Protein 7KYD (pdb70)

Foldseek 3Di:
DWDQDPPRKIFQAAQDDCVLVVDLFLLQLLLVLLVVQPFCFAEAALVVGDTHGSLNLNQLLQLVLVLCVVVPDAAQAEEEEQFFDDSVSVSVLSSCRQRNYAYQYDYNPDDLVQLLLRCVLRLHQEYEEEQSCPASNQQSVQVPVSHNEYEYCYDDDDSHDHYHDPVCSSPVPVDDGDSHGGYDGDPQVPRFRYFAWDDDPVRHTFTFTWGRLLLSSVLSWAEPDQQLAAQEEEQQTCSHLANVSVSSSSSSSNHNYYYYRHDDDVSVLVSCQPVLHAEYEEEQLVLLCLLAPPCVVVHQNVSHAEYEYEDDQDFLLSVVSNCVPRPHNYYKYFYDDVQQSYTQAIDYPVRGPRRFHHAGMHFKMKFFAAPPDRRTDHAPDKHFIKMAGSRGTPAGRPCVPVGCVQAPPRIGRPQWIWGAHPVRTIHTQAGQVQFFQFQNDRHHQSVLQVQLSSPSQFSGKTWHFDQDDPGGTAIEIETETDDPDDDDQVNSQVSCVVVHDPRNRRPVTYDYDNDFDADSNRHGPVVVVNVPPD

Radius of gyration: 23.11 Å; Cα contacts (8 Å, |Δi|>4): 1250; chains: 1; bounding box: 51×62×63 Å

InterPro domains:
  IPR000873 AMP-dependent synthetase/ligase domain [PF00501] (37-400)
  IPR020845 AMP-binding, conserved site [PS00455] (196-207)
  IPR025110 AMP-binding enzyme, C-terminal domain [PF13193] (451-527)
  IPR045851 AMP-binding enzyme domain superfamily [G3DSA:3.30.300.30] (436-544)

Sequence (534 aa):
TSKLLPGNIVYGGPVTERQAQDSRSLGQYILDKYKSFGDRTVLVDAVNGVEYSASFMHKSIVRLAYILQKLGVKQNDVVGLSSENSVNFALAMFAGLAVGATVAPLNVTYSDREVDHAINLSKPKIIFASKITIDRVAKVASKNKFVKGIIALSGTSKKFKNIYDLKELMEDEKFKTQPDFTSPAANKDEDVSLIVCSSGTTGLPKGVQLTQMNLLATLDSPTVIPMEEVTLLTVIPWFHAFGCLTLITTACVGARLVYLPKFEEKLFLSAIEKYRVMMAFMVPPLMVFLAKHPIVDKYDLSSLMVLLCGAAPLSRETEDQIKERIGVPFIRQGYGLSESTLSVLVQNDEFCKPGSVGVLKVGIYAKVIDPDTGKLLGANERGELCFKGDGIMKGYIGDTKSTQTAIKDGWLHTGDIGYYDDDFEFFIVDRIKELIKYKGYQVPPAEIEALLLTNDKIKDAAVIGKPDEEAGELPLAFVVKQANVQLTENEVIQFVNDNASPAKRLRGGVIFVDEIPKNPSGKILRRILREMLK

CATH classification: 3.30.300.30

GO terms:
  GO:0001676 long-chain fatty acid metabolic process (P, IDA)
  GO:0004467 long-chain fatty acid-CoA ligase activity (F, IDA)
  GO:0046949 fatty-acyl-CoA biosynthetic process (P, IDA)
  GO:0006637 acyl-CoA metabolic process (P, IDA)

B-factor: mean 38.85, std 10.7, range [15.96, 92.15]

Structure (mmCIF, N/CA/C/O backbone):
data_7KYD
#
_entry.id   7KYD
#
_cell.length_a   55.851
_cell.length_b   77.778
_cell.length_c   113.315
_cell.angle_alpha   90.000
_cell.angle_beta   90.000
_cell.angle_gamma   90.000
#
_symmetry.space_group_name_H-M   'P 21 21 21'
#
loop_
_entity.id
_entity.type
_entity.pdbx_description
1 polymer 'Long-chain fatty-acyl-CoA synthetase CG6178'
2 non-polymer "5'-O-[(S)-hydroxy(octanoyloxy)phosphoryl]adenosine"
3 non-polymer 1,2-ETHANEDIOL
4 water water
#
loop_
_atom_site.group_PDB
_atom_site.id
_atom_site.type_symbol
_atom_site.label_atom_id
_atom_site.label_alt_id
_atom_site.label_comp_id
_atom_site.label_asym_id
_atom_site.label_entity_id
_atom_site.label_seq_id
_atom_site.pdbx_PDB_ins_code
_atom_site.Cartn_x
_atom_site.Cartn_y
_atom_site.Cartn_z
_atom_site.occupancy
_atom_site.B_iso_or_equiv
_atom_site.auth_seq_id
_atom_site.auth_comp_id
_atom_site.auth_asym_id
_atom_site.auth_atom_id
_atom_site.pdbx_PDB_model_num
ATOM 1 N N . THR A 1 7 ? -13.46956 -20.56170 -3.93162 1.000 50.92184 2 THR A N 1
ATOM 2 C CA . THR A 1 7 ? -14.04597 -20.66990 -5.26645 1.000 47.71610 2 THR A CA 1
ATOM 3 C C . THR A 1 7 ? -15.20842 -19.69989 -5.45436 1.000 46.98755 2 THR A C 1
ATOM 4 O O . THR A 1 7 ? -16.35061 -20.11790 -5.65106 1.000 41.35935 2 THR A O 1
ATOM 8 N N . SER A 1 8 ? -14.91174 -18.40383 -5.38990 1.000 41.63985 3 SER A N 1
ATOM 9 C CA . SER A 1 8 ? -15.93663 -17.39630 -5.62141 1.000 40.59182 3 SER A CA 1
ATOM 10 C C . SER A 1 8 ? -16.46386 -17.49178 -7.04866 1.000 37.81685 3 SER A C 1
ATOM 11 O O . SER A 1 8 ? -15.74189 -17.85777 -7.97933 1.000 35.32475 3 SER A O 1
ATOM 14 N N . LYS A 1 9 ? -17.74098 -17.15611 -7.21583 1.000 37.30976 4 LYS A N 1
ATOM 15 C CA . LYS A 1 9 ? -18.39711 -17.18944 -8.51425 1.000 40.35939 4 LYS A CA 1
ATOM 16 C C . LYS A 1 9 ? -19.11713 -15.87188 -8.75528 1.000 39.38619 4 LYS A C 1
ATOM 17 O O . LYS A 1 9 ? -19.68410 -15.28485 -7.82879 1.000 35.57145 4 LYS A O 1
ATOM 23 N N . LEU A 1 10 ? -19.09281 -15.41313 -10.00413 1.000 38.33010 5 LEU A N 1
ATOM 24 C CA . LEU A 1 10 ? -19.77455 -14.18643 -10.40903 1.000 37.54674 5 LEU A CA 1
ATOM 25 C C . LEU A 1 10 ? -21.12366 -14.57913 -10.99825 1.000 41.97266 5 LEU A C 1
ATOM 26 O O . LEU A 1 10 ? -21.22172 -14.92785 -12.17719 1.000 50.14984 5 LEU A O 1
ATOM 31 N N . LEU A 1 11 ? -22.16146 -14.52706 -10.17388 1.000 40.36324 6 LEU A N 1
ATOM 32 C CA . LEU A 1 11 ? -23.48809 -14.90268 -10.63017 1.000 41.62915 6 LEU A CA 1
ATOM 33 C C . LEU A 1 11 ? -24.08688 -13.79943 -11.50240 1.000 42.60133 6 LEU A C 1
ATOM 34 O O . LEU A 1 11 ? -23.70068 -12.63259 -11.39335 1.000 39.56800 6 LEU A O 1
ATOM 39 N N . PRO A 1 12 ? -25.02115 -14.15052 -12.39164 1.000 47.36764 7 PRO A N 1
ATOM 40 C CA . PRO A 1 12 ? -25.67597 -13.12613 -13.22075 1.000 39.85006 7 PRO A CA 1
ATOM 41 C C . PRO A 1 12 ? -26.26026 -12.00716 -12.37476 1.000 37.41253 7 PRO A C 1
ATOM 42 O O . PRO A 1 12 ? -26.58083 -12.21466 -11.20034 1.000 45.81813 7 PRO A O 1
ATOM 46 N N . GLY A 1 13 ? -26.40403 -10.81883 -12.95593 1.000 40.67337 8 GLY A N 1
ATOM 47 C CA . GLY A 1 13 ? -26.86451 -9.66856 -12.21077 1.000 39.50419 8 GLY A CA 1
ATOM 48 C C . GLY A 1 13 ? -25.78988 -8.94370 -11.43332 1.000 43.89312 8 GLY A C 1
ATOM 49 O O . GLY A 1 13 ? -26.10719 -7.98329 -10.71973 1.000 41.22481 8 GLY A O 1
ATOM 50 N N . ASN A 1 14 ? -24.53181 -9.37421 -11.54193 1.000 44.30245 9 ASN A N 1
ATOM 51 C CA . ASN A 1 14 ? -23.40751 -8.71903 -10.87583 1.000 41.30290 9 ASN A CA 1
ATOM 52 C C . ASN A 1 14 ? -23.42182 -8.97463 -9.37063 1.000 39.95056 9 ASN A C 1
ATOM 53 O O . ASN A 1 14 ? -23.11256 -8.08806 -8.57425 1.000 43.66417 9 ASN A O 1
ATOM 58 N N . ILE A 1 15 ? -23.78219 -10.19343 -8.97990 1.000 39.66306 10 ILE A N 1
ATOM 59 C CA . ILE A 1 15 ? -23.72653 -10.63443 -7.59195 1.000 35.34955 10 ILE A CA 1
ATOM 60 C C . ILE A 1 15 ? -22.58511 -11.62972 -7.46090 1.000 33.66450 10 ILE A C 1
ATOM 61 O O . ILE A 1 15 ? -22.47899 -12.56899 -8.25905 1.000 43.51172 10 ILE A O 1
ATOM 66 N N . VAL A 1 16 ? -21.73058 -11.42324 -6.46299 1.000 30.89537 11 VAL A N 1
ATOM 67 C CA . VAL A 1 16 ? -20.60926 -12.31599 -6.19424 1.000 31.08667 11 VAL A CA 1
ATOM 68 C C . VAL A 1 16 ? -21.00596 -13.27547 -5.08284 1.000 34.20968 11 VAL A C 1
ATOM 69 O O . VAL A 1 16 ? -21.71444 -12.89885 -4.13958 1.000 34.19362 11 VAL A O 1
ATOM 73 N N . TYR A 1 17 ? -20.55253 -14.52162 -5.19583 1.000 35.81200 12 TYR A N 1
ATOM 74 C CA . TYR A 1 17 ? -20.89530 -15.58095 -4.25616 1.000 35.79950 12 TYR A CA 1
ATOM 75 C C . TYR A 1 17 ? -19.62022 -16.27283 -3.80175 1.000 35.83593 12 TYR A C 1
ATOM 76 O O . TYR A 1 17 ? -18.75197 -16.58251 -4.62350 1.000 38.71658 12 TYR A O 1
ATOM 85 N N . GLY A 1 18 ? -19.50667 -16.50927 -2.49622 1.000 33.31921 13 GLY A N 1
ATOM 86 C CA . GLY A 1 18 ? -18.33499 -17.17797 -1.96428 1.000 33.82477 13 GLY A CA 1
ATOM 87 C C . GLY A 1 18 ? -18.35240 -18.68706 -2.06325 1.000 40.94748 13 GLY A C 1
ATOM 88 O O . GLY A 1 18 ? -17.36290 -19.32445 -1.69296 1.000 37.41675 13 GLY A O 1
ATOM 89 N N . GLY A 1 19 ? -19.44600 -19.27106 -2.55098 1.000 43.29423 14 GLY A N 1
ATOM 90 C CA . GLY A 1 19 ? -19.56484 -20.70477 -2.67296 1.000 43.53554 14 GLY A CA 1
ATOM 91 C C . GLY A 1 19 ? -20.51227 -21.29133 -1.64589 1.000 43.76887 14 GLY A C 1
ATOM 92 O O . GLY A 1 19 ? -20.89972 -20.63107 -0.67828 1.000 46.69532 14 GLY A O 1
ATOM 93 N N . PRO A 1 20 ? -20.90793 -22.54661 -1.83611 1.000 50.64361 15 PRO A N 1
ATOM 94 C CA . PRO A 1 20 ? -21.81358 -23.18331 -0.87757 1.000 48.10665 15 PRO A CA 1
ATOM 95 C C . PRO A 1 20 ? -21.06931 -23.65412 0.35962 1.000 41.80713 15 PRO A C 1
ATOM 96 O O . PRO A 1 20 ? -19.89560 -24.02868 0.30774 1.000 42.11414 15 PRO A O 1
ATOM 100 N N . VAL A 1 21 ? -21.77381 -23.62241 1.48741 1.000 42.96238 16 VAL A N 1
ATOM 101 C CA . VAL A 1 21 ? -21.20173 -24.04760 2.76099 1.000 48.63653 16 VAL A CA 1
ATOM 102 C C . VAL A 1 21 ? -21.27569 -25.56970 2.83032 1.000 45.59969 16 VAL A C 1
ATOM 103 O O . VAL A 1 21 ? -22.36178 -26.14883 2.90063 1.000 45.81317 16 VAL A O 1
ATOM 107 N N . THR A 1 22 ? -20.11469 -26.22293 2.79697 1.000 46.41799 17 THR A N 1
ATOM 108 C CA . THR A 1 22 ? -20.08210 -27.68456 2.83463 1.000 49.69386 17 THR A CA 1
ATOM 109 C C . THR A 1 22 ? -20.32728 -28.19501 4.25149 1.000 52.08164 17 THR A C 1
ATOM 110 O O . THR A 1 22 ? -21.34102 -28.84522 4.52401 1.000 58.16236 17 THR A O 1
ATOM 114 N N . GLU A 1 23 ? -19.40621 -27.90084 5.16591 1.000 51.46992 18 GLU A N 1
ATOM 115 C CA . GLU A 1 23 ? -19.53901 -28.36955 6.53736 1.000 50.03556 18 GLU A CA 1
ATOM 116 C C . GLU A 1 23 ? -20.84323 -27.87687 7.15457 1.000 48.60631 18 GLU A C 1
ATOM 117 O O . GLU A 1 23 ? -21.32496 -26.77928 6.86144 1.000 47.68086 18 GLU A O 1
ATOM 123 N N . ARG A 1 24 ? -21.42057 -28.71315 8.02001 1.000 45.08432 19 ARG A N 1
ATOM 124 C CA . ARG A 1 24 ? -22.65268 -28.35410 8.71069 1.000 48.28070 19 ARG A CA 1
ATOM 125 C C . ARG A 1 24 ? -22.64815 -28.83635 10.15836 1.000 43.44898 19 ARG A C 1
ATOM 126 O O . ARG A 1 24 ? -23.72169 -29.01179 10.74784 1.000 38.81176 19 ARG A O 1
ATOM 128 N N . GLN A 1 25 ? -21.46840 -29.05101 10.74342 1.000 40.97349 20 GLN A N 1
ATOM 129 C CA . GLN A 1 25 ? -21.38812 -29.55485 12.11050 1.000 45.75858 20 GLN A CA 1
ATOM 130 C C . GLN A 1 25 ? -22.06678 -28.60183 13.08660 1.000 42.79684 20 GLN A C 1
ATOM 131 O O . GLN A 1 25 ? -23.02863 -28.96942 13.77122 1.000 40.41121 20 GLN A O 1
ATOM 137 N N . ALA A 1 26 ? -21.57349 -27.36424 13.16286 1.000 40.90751 21 ALA A N 1
ATOM 138 C CA . ALA A 1 26 ? -22.13714 -26.39793 14.09917 1.000 35.80062 21 ALA A CA 1
ATOM 139 C C . ALA A 1 26 ? -23.62104 -26.17396 13.83347 1.000 35.03006 21 ALA A C 1
ATOM 140 O O . ALA A 1 26 ? -24.43607 -26.16616 14.76289 1.000 38.86863 21 ALA A O 1
ATOM 142 N N . GLN A 1 27 ? -23.99293 -25.99279 12.56435 1.000 36.83638 22 GLN A N 1
ATOM 143 C CA . GLN A 1 27 ? -25.39257 -25.73460 12.23929 1.000 39.91001 22 GLN A CA 1
ATOM 144 C C . GLN A 1 27 ? -26.27670 -26.91479 12.62455 1.000 41.81382 22 GLN A C 1
ATOM 145 O O . GLN A 1 27 ? -27.42780 -26.73088 13.03858 1.000 40.93831 22 GLN A O 1
ATOM 151 N N . ASP A 1 28 ? -25.75745 -28.13703 12.49575 1.000 44.51820 23 ASP A N 1
ATOM 152 C CA . ASP A 1 28 ? -26.54785 -29.30779 12.85810 1.000 47.03863 23 ASP A CA 1
ATOM 153 C C . ASP A 1 28 ? -26.79216 -29.37890 14.35919 1.000 43.51365 23 ASP A C 1
ATOM 154 O O . ASP A 1 28 ? -27.77987 -29.98108 14.79589 1.000 41.95571 23 ASP A O 1
ATOM 159 N N . SER A 1 29 ? -25.91353 -28.77423 15.15879 1.000 37.50465 24 SER A N 1
ATOM 160 C CA . SER A 1 29 ? -26.08102 -28.75826 16.60598 1.000 34.12998 24 SER A CA 1
ATOM 161 C C . SER A 1 29 ? -27.46494 -28.24659 16.97723 1.000 32.07041 24 SER A C 1
ATOM 162 O O . SER A 1 29 ? -28.09622 -27.52772 16.19805 1.000 37.17689 24 SER A O 1
ATOM 165 N N . ARG A 1 30 ? -27.95273 -28.62042 18.15726 1.000 33.33387 25 ARG A N 1
ATOM 166 C CA . ARG A 1 30 ? -29.25426 -28.14542 18.60304 1.000 39.56737 25 ARG A CA 1
ATOM 167 C C . ARG A 1 30 ? -29.18183 -26.78227 19.28079 1.000 35.19217 25 ARG A C 1
ATOM 168 O O . ARG A 1 30 ? -30.23075 -26.17999 19.53374 1.000 37.52076 25 ARG A O 1
ATOM 176 N N . SER A 1 31 ? -27.97728 -26.28542 19.57131 1.000 30.26332 26 SER A N 1
ATOM 177 C CA . SER A 1 31 ? -27.78509 -24.95159 20.13121 1.000 32.53210 26 SER A CA 1
ATOM 178 C C . SER A 1 31 ? -26.30021 -24.62980 20.23202 1.000 32.86526 26 SER A C 1
ATOM 179 O O . SER A 1 31 ? -25.47357 -25.53878 20.36291 1.000 29.79276 26 SER A O 1
ATOM 182 N N . LEU A 1 32 ? -25.95262 -23.33987 20.17483 1.000 28.58011 27 LEU A N 1
ATOM 183 C CA . LEU A 1 32 ? -24.55232 -22.95014 20.29966 1.000 23.84255 27 LEU A CA 1
ATOM 184 C C . LEU A 1 32 ? -23.98114 -23.33601 21.65728 1.000 27.48254 27 LEU A C 1
ATOM 185 O O . LEU A 1 32 ? -22.78901 -23.64510 21.76252 1.000 26.22445 27 LEU A O 1
ATOM 190 N N . GLY A 1 33 ? -24.80797 -23.31998 22.70459 1.000 25.55612 28 GLY A N 1
ATOM 191 C CA . GLY A 1 33 ? -24.33094 -23.72954 24.01536 1.000 25.98691 28 GLY A CA 1
ATOM 192 C C . GLY A 1 33 ? -23.93775 -25.19470 24.06867 1.000 28.33504 28 GLY A C 1
ATOM 193 O O . GLY A 1 33 ? -22.93683 -25.55477 24.69473 1.000 27.75725 28 GLY A O 1
ATOM 194 N N . GLN A 1 34 ? -24.71765 -26.06179 23.41674 1.000 26.52621 29 GLN A N 1
ATOM 195 C CA . GLN A 1 34 ? -24.37262 -27.48051 23.39360 1.000 32.55584 29 GLN A CA 1
ATOM 196 C C . GLN A 1 34 ? -23.14168 -27.73582 22.53393 1.000 35.10654 29 GLN A C 1
ATOM 197 O O . GLN A 1 34 ? -22.30530 -28.58363 22.87155 1.000 32.25485 29 GLN A O 1
ATOM 203 N N . TYR A 1 35 ? -23.01997 -27.01790 21.41434 1.000 29.81982 30 TYR A N 1
ATOM 204 C CA . TYR A 1 35 ? -21.86392 -27.19278 20.54220 1.000 28.70350 30 TYR A CA 1
ATOM 205 C C . TYR A 1 35 ? -20.57905 -26.77519 21.24315 1.000 27.87380 30 TYR A C 1
ATOM 206 O O . TYR A 1 35 ? -19.52287 -27.38134 21.03246 1.000 31.80897 30 TYR A O 1
ATOM 215 N N . ILE A 1 36 ? -20.64692 -25.73937 22.08029 1.000 28.17983 31 ILE A N 1
ATOM 216 C CA . ILE A 1 36 ? -19.46181 -25.30089 22.81042 1.000 28.52492 31 ILE A CA 1
ATOM 217 C C . ILE A 1 36 ? -19.08641 -26.32368 23.87325 1.000 30.37831 31 ILE A C 1
ATOM 218 O O . ILE A 1 36 ? -17.91587 -26.69461 24.01812 1.000 32.01766 31 ILE A O 1
ATOM 223 N N . LEU A 1 37 ? -20.07601 -26.79432 24.63398 1.000 31.80929 32 LEU A N 1
ATOM 224 C CA . LEU A 1 37 ? -19.80123 -27.75723 25.69444 1.000 32.59163 32 LEU A CA 1
ATOM 225 C C . LEU A 1 37 ? -19.18098 -29.03132 25.13237 1.000 28.13699 32 LEU A C 1
ATOM 226 O O . LEU A 1 37 ? -18.12529 -29.47811 25.59456 1.000 30.99569 32 LEU A O 1
ATOM 231 N N . ASP A 1 38 ? -19.81979 -29.62970 24.12623 1.000 27.55671 33 ASP A N 1
ATOM 232 C CA . ASP A 1 38 ? -19.29293 -30.87131 23.56688 1.000 33.94922 33 ASP A CA 1
ATOM 233 C C . ASP A 1 38 ? -17.88268 -30.67877 23.02614 1.000 35.77074 33 ASP A C 1
ATOM 234 O O . ASP A 1 38 ? -17.00475 -31.52062 23.25005 1.000 36.98238 33 ASP A O 1
ATOM 239 N N . LYS A 1 39 ? -17.64464 -29.57193 22.31768 1.000 35.29656 34 LYS A N 1
ATOM 240 C CA . LYS A 1 39 ? -16.30455 -29.28301 21.81645 1.000 32.07412 34 LYS A CA 1
ATOM 241 C C . LYS A 1 39 ? -15.28491 -29.28933 22.94849 1.000 33.09100 34 LYS A C 1
ATOM 242 O O . LYS A 1 39 ? -14.25122 -29.96312 22.86632 1.000 31.91659 34 LYS A O 1
ATOM 248 N N . TYR A 1 40 ? -15.56098 -28.53979 24.01862 1.000 32.85119 35 TYR A N 1
ATOM 249 C CA . TYR A 1 40 ? -14.62739 -28.47482 25.13882 1.000 31.56511 35 TYR A CA 1
ATOM 250 C C . TYR A 1 40 ? -14.40104 -29.85581 25.73975 1.000 36.61560 35 TYR A C 1
ATOM 251 O O . TYR A 1 40 ? -13.26001 -30.25681 25.99676 1.000 38.69159 35 TYR A O 1
ATOM 260 N N . LYS A 1 41 ? -15.48232 -30.60145 25.97220 1.000 35.03891 36 LYS A N 1
ATOM 261 C CA . LYS A 1 41 ? -15.33632 -31.94168 26.52590 1.000 34.40592 36 LYS A CA 1
ATOM 262 C C . LYS A 1 41 ? -14.51583 -32.82820 25.59839 1.000 39.61338 36 LYS A C 1
ATOM 263 O O . LYS A 1 41 ? -13.64908 -33.58298 26.05388 1.000 38.99802 36 LYS A O 1
ATOM 265 N N . SER A 1 42 ? -14.76353 -32.73894 24.28968 1.000 34.90918 37 SER A N 1
ATOM 266 C CA . SER A 1 42 ? -14.04909 -33.57809 23.33568 1.000 28.53505 37 SER A CA 1
ATOM 267 C C . SER A 1 42 ? -12.55708 -33.27074 23.28643 1.000 38.40410 37 SER A C 1
ATOM 268 O O . SER A 1 42 ? -11.78725 -34.09210 22.77634 1.000 38.97511 37 SER A O 1
ATOM 271 N N . PHE A 1 43 ? -12.13131 -32.11388 23.79644 1.000 39.69418 38 PHE A N 1
ATOM 272 C CA . PHE A 1 43 ? -10.71712 -31.75995 23.82015 1.000 34.99541 38 PHE A CA 1
ATOM 273 C C . PHE A 1 43 ? -9.98201 -32.34731 25.01588 1.000 34.40078 38 PHE A C 1
ATOM 274 O O . PHE A 1 43 ? -8.78186 -32.09619 25.16942 1.000 37.43659 38 PHE A O 1
ATOM 282 N N . GLY A 1 44 ? -10.66421 -33.11225 25.86022 1.000 36.25715 39 GLY A N 1
ATOM 283 C CA . GLY A 1 44 ? -9.98353 -33.75147 26.97263 1.000 33.97237 39 GLY A CA 1
ATOM 284 C C . GLY A 1 44 ? -9.36115 -32.72783 27.89766 1.000 36.31033 39 GLY A C 1
ATOM 285 O O . GLY A 1 44 ? -10.00629 -31.76216 28.32200 1.000 37.53554 39 GLY A O 1
ATOM 286 N N . ASP A 1 45 ? -8.08191 -32.93325 28.21212 1.000 37.53166 40 ASP A N 1
ATOM 287 C CA . ASP A 1 45 ? -7.36529 -32.10976 29.17722 1.000 38.26611 40 ASP A CA 1
ATOM 288 C C . ASP A 1 45 ? -6.34936 -31.18086 28.51801 1.000 29.57980 40 ASP A C 1
ATOM 289 O O . ASP A 1 45 ? -5.40848 -30.72964 29.17848 1.000 34.16044 40 ASP A O 1
ATOM 291 N N . ARG A 1 46 ? -6.51874 -30.87901 27.23536 1.000 28.62018 41 ARG A N 1
ATOM 292 C CA . ARG A 1 46 ? -5.56442 -30.02626 26.54427 1.000 37.73448 41 ARG A CA 1
ATOM 293 C C . ARG A 1 46 ? -5.74081 -28.56699 26.95313 1.000 36.24310 41 ARG A C 1
ATOM 294 O O . ARG A 1 46 ? -6.82902 -28.13006 27.34083 1.000 31.58375 41 ARG A O 1
ATOM 302 N N . THR A 1 47 ? -4.64597 -27.81515 26.87014 1.000 33.11975 42 THR A N 1
ATOM 303 C CA . THR A 1 47 ? -4.67704 -26.39822 27.20484 1.000 33.18087 42 THR A CA 1
ATOM 304 C C . THR A 1 47 ? -5.41108 -25.62029 26.11957 1.000 32.75535 42 THR A C 1
ATOM 305 O O . THR A 1 47 ? -5.16068 -25.81438 24.92605 1.000 34.65755 42 THR A O 1
ATOM 309 N N . VAL A 1 48 ? -6.31640 -24.73468 26.53411 1.000 31.28795 43 VAL A N 1
ATOM 310 C CA . VAL A 1 48 ? -7.13483 -23.98057 25.58994 1.000 37.24232 43 VAL A CA 1
ATOM 311 C C . VAL A 1 48 ? -7.11525 -22.49521 25.93005 1.000 34.06068 43 VAL A C 1
ATOM 312 O O . VAL A 1 48 ? -7.52821 -21.65904 25.11851 1.000 36.33795 43 VAL A O 1
ATOM 316 N N . LEU A 1 49 ? -6.63889 -22.15605 27.12716 1.000 33.90157 44 LEU A N 1
ATOM 317 C CA . LEU A 1 49 ? -6.59296 -20.77210 27.58212 1.000 29.84151 44 LEU A CA 1
ATOM 318 C C . LEU A 1 49 ? -5.34746 -20.55986 28.42550 1.000 33.40985 44 LEU A C 1
ATOM 319 O O . LEU A 1 49 ? -5.07034 -21.34857 29.33326 1.000 36.94592 44 LEU A O 1
ATOM 324 N N . VAL A 1 50 ? -4.60835 -19.49241 28.13093 1.000 36.89446 45 VAL A N 1
ATOM 325 C CA . VAL A 1 50 ? -3.37808 -19.15695 28.83933 1.000 37.17185 45 VAL A CA 1
ATOM 326 C C . VAL A 1 50 ? -3.45390 -17.69858 29.26702 1.000 37.61056 45 VAL A C 1
ATOM 327 O O . VAL A 1 50 ? -3.49129 -16.80155 28.41657 1.000 40.74127 45 VAL A O 1
ATOM 331 N N . ASP A 1 51 ? -3.47334 -17.46124 30.57617 1.000 37.80901 46 ASP A N 1
ATOM 332 C CA . ASP A 1 51 ? -3.41837 -16.10572 31.12108 1.000 37.01081 46 ASP A CA 1
ATOM 333 C C . ASP A 1 51 ? -1.97926 -15.62007 31.01007 1.000 40.16367 46 ASP A C 1
ATOM 334 O O . ASP A 1 51 ? -1.11321 -16.01663 31.79312 1.000 44.05082 46 ASP A O 1
ATOM 339 N N . ALA A 1 52 ? -1.71892 -14.75700 30.02640 1.000 35.47862 47 ALA A N 1
ATOM 340 C CA . ALA A 1 52 ? -0.34488 -14.35752 29.74023 1.000 41.69705 47 ALA A CA 1
ATOM 341 C C . ALA A 1 52 ? 0.27292 -13.59656 30.90679 1.000 47.29351 47 ALA A C 1
ATOM 342 O O . ALA A 1 52 ? 1.46168 -13.76233 31.20528 1.000 49.14799 47 ALA A O 1
ATOM 344 N N . VAL A 1 53 ? -0.51664 -12.75974 31.58111 1.000 42.51437 48 VAL A N 1
ATOM 345 C CA . VAL A 1 53 ? 0.03580 -11.91601 32.63549 1.000 41.25791 48 VAL A CA 1
ATOM 346 C C . VAL A 1 53 ? 0.47647 -12.75565 33.82749 1.000 45.52326 48 VAL A C 1
ATOM 347 O O . VAL A 1 53 ? 1.55366 -12.53389 34.39299 1.000 49.79512 48 VAL A O 1
ATOM 351 N N . ASN A 1 54 ? -0.34243 -13.72495 34.23229 1.000 48.42865 49 ASN A N 1
ATOM 352 C CA . ASN A 1 54 ? -0.06611 -14.53758 35.40990 1.000 45.29165 49 ASN A CA 1
ATOM 353 C C . ASN A 1 54 ? 0.48319 -15.91706 35.07035 1.000 43.95647 49 ASN A C 1
ATOM 354 O O . ASN A 1 54 ? 0.78227 -16.69090 35.98455 1.000 46.23283 49 ASN A O 1
ATOM 359 N N . GLY A 1 55 ? 0.62355 -16.24345 33.78843 1.000 49.87763 50 GLY A N 1
ATOM 360 C CA . GLY A 1 55 ? 1.16837 -17.52665 33.38944 1.000 42.16674 50 GLY A CA 1
ATOM 361 C C . GLY A 1 55 ? 0.42598 -18.70874 33.97628 1.000 45.72246 50 GLY A C 1
ATOM 362 O O . GLY A 1 55 ? 1.01440 -19.53407 34.68073 1.000 53.22970 50 GLY A O 1
ATOM 363 N N . VAL A 1 56 ? -0.86961 -18.80264 33.69497 1.000 42.22484 51 VAL A N 1
ATOM 364 C CA . VAL A 1 56 ? -1.70653 -19.89226 34.18051 1.000 37.70810 51 VAL A CA 1
ATOM 365 C C . VAL A 1 56 ? -2.35757 -20.55439 32.97735 1.000 36.94325 51 VAL A C 1
ATOM 366 O O . VAL A 1 56 ? -3.08582 -19.90117 32.22034 1.000 44.96761 51 VAL A O 1
ATOM 370 N N . GLU A 1 57 ? -2.08532 -21.84104 32.79315 1.000 40.23618 52 GLU A N 1
ATOM 371 C CA . GLU A 1 57 ? -2.71872 -22.60007 31.72818 1.000 40.79482 52 GLU A CA 1
ATOM 372 C C . GLU A 1 57 ? -4.06944 -23.11738 32.19998 1.000 41.68435 52 GLU A C 1
ATOM 373 O O . GLU A 1 57 ? -4.23599 -23.48462 33.36654 1.000 46.87307 52 GLU A O 1
ATOM 379 N N . TYR A 1 58 ? -5.03907 -23.13498 31.28953 1.000 40.22432 53 TYR A N 1
ATOM 380 C CA . TYR A 1 58 ? -6.38379 -23.61478 31.58140 1.000 33.95990 53 TYR A CA 1
ATOM 381 C C . TYR A 1 58 ? -6.73411 -24.72320 30.60130 1.000 32.65749 53 TYR A C 1
ATOM 382 O O . TYR A 1 58 ? -6.66461 -24.52617 29.38354 1.000 33.14864 53 TYR A O 1
ATOM 391 N N . SER A 1 59 ? -7.11483 -25.87878 31.13419 1.000 28.62917 54 SER A N 1
ATOM 392 C CA . SER A 1 59 ? -7.42185 -27.03506 30.31292 1.000 32.33809 54 SER A CA 1
ATOM 393 C C . SER A 1 59 ? -8.84986 -26.95755 29.78288 1.000 33.34446 54 SER A C 1
ATOM 394 O O . SER A 1 59 ? -9.68118 -26.18002 30.26063 1.000 31.49988 54 SER A O 1
ATOM 397 N N . ALA A 1 60 ? -9.12677 -27.78537 28.77388 1.000 32.91598 55 ALA A N 1
ATOM 398 C CA . ALA A 1 60 ? -10.48583 -27.88123 28.25621 1.000 29.70291 55 ALA A CA 1
ATOM 399 C C . ALA A 1 60 ? -11.42550 -28.47841 29.29400 1.000 31.92878 55 ALA A C 1
ATOM 400 O O . ALA A 1 60 ? -12.59733 -28.09355 29.37410 1.000 32.01645 55 ALA A O 1
ATOM 402 N N . SER A 1 61 ? -10.93143 -29.42244 30.09759 1.000 36.52364 56 SER A N 1
ATOM 403 C CA . SER A 1 61 ? -11.78147 -30.03706 31.11038 1.000 31.48390 56 SER A CA 1
ATOM 404 C C . SER A 1 61 ? -12.09194 -29.05545 32.23427 1.000 33.75423 56 SER A C 1
ATOM 405 O O . SER A 1 61 ? -13.20098 -29.06365 32.78207 1.000 32.30704 56 SER A O 1
ATOM 408 N N . PHE A 1 62 ? -11.12645 -28.20424 32.59698 1.000 31.18544 57 PHE A N 1
ATOM 409 C CA . PHE A 1 62 ? -11.41421 -27.13812 33.55298 1.000 32.63777 57 PHE A CA 1
ATOM 410 C C . PHE A 1 62 ? -12.50691 -26.21591 33.02824 1.000 32.82502 57 PHE A C 1
ATOM 411 O O . PHE A 1 62 ? -13.41389 -25.82342 33.77242 1.000 29.81748 57 PHE A O 1
ATOM 419 N N . MET A 1 63 ? -12.42633 -25.84339 31.75020 1.000 30.74682 58 MET A N 1
ATOM 420 C CA . MET A 1 63 ? -13.47061 -25.01677 31.15892 1.000 28.67211 58 MET A CA 1
ATOM 421 C C . MET A 1 63 ? -14.81763 -25.72297 31.22233 1.000 28.04478 58 MET A C 1
ATOM 422 O O . MET A 1 63 ? -15.81560 -25.14666 31.67087 1.000 27.89424 58 MET A O 1
ATOM 427 N N . HIS A 1 64 ? -14.85999 -26.98461 30.79119 1.000 27.21191 59 HIS A N 1
ATOM 428 C CA . HIS A 1 64 ? -16.11948 -27.72050 30.77704 1.000 28.21827 59 HIS A CA 1
ATOM 429 C C . HIS A 1 64 ? -16.73546 -27.78552 32.16947 1.000 27.28516 59 HIS A C 1
ATOM 430 O O . HIS A 1 64 ? -17.91830 -27.47599 32.35330 1.000 28.99876 59 HIS A O 1
ATOM 437 N N . LYS A 1 65 ? -15.94511 -28.18620 33.16679 1.000 26.11685 60 LYS A N 1
ATOM 438 C CA . LYS A 1 65 ? -16.46896 -28.29741 34.52499 1.000 32.46562 60 LYS A CA 1
ATOM 439 C C . LYS A 1 65 ? -17.02456 -26.96401 35.01105 1.000 27.96897 60 LYS A C 1
ATOM 440 O O . LYS A 1 65 ? -18.13101 -26.89953 35.55860 1.000 26.23233 60 LYS A O 1
ATOM 442 N N . SER A 1 66 ? -16.27166 -25.88226 34.80927 1.000 28.83186 61 SER A N 1
ATOM 443 C CA . SER A 1 66 ? -16.70486 -24.58457 35.31378 1.000 25.77830 61 SER A CA 1
ATOM 444 C C . SER A 1 66 ? -17.92918 -24.07350 34.56149 1.000 30.73821 61 SER A C 1
ATOM 445 O O . SER A 1 66 ? -18.82307 -23.46623 35.16291 1.000 30.13459 61 SER A O 1
ATOM 448 N N . ILE A 1 67 ? -17.99576 -24.31028 33.24933 1.000 27.90146 62 ILE A N 1
ATOM 449 C CA . ILE A 1 67 ? -19.18723 -23.91957 32.49984 1.000 29.46389 62 ILE A CA 1
ATOM 450 C C . ILE A 1 67 ? -20.40831 -24.66208 33.02629 1.000 28.81834 62 ILE A C 1
ATOM 451 O O . ILE A 1 67 ? -21.50104 -24.09276 33.14279 1.000 29.96556 62 ILE A O 1
ATOM 456 N N . VAL A 1 68 ? -20.24202 -25.94382 33.35473 1.000 23.89403 63 VAL A N 1
ATOM 457 C CA . VAL A 1 68 ? -21.35311 -26.73001 33.88339 1.000 23.41987 63 VAL A CA 1
ATOM 458 C C . VAL A 1 68 ? -21.80905 -26.16590 35.22162 1.000 24.80908 63 VAL A C 1
ATOM 459 O O . VAL A 1 68 ? -23.00284 -25.93675 35.44785 1.000 24.61091 63 VAL A O 1
ATOM 463 N N . ARG A 1 69 ? -20.86061 -25.93434 36.13017 1.000 26.30205 64 ARG A N 1
ATOM 464 C CA . ARG A 1 69 ? -21.20724 -25.42268 37.45102 1.000 26.39778 64 ARG A CA 1
ATOM 465 C C . ARG A 1 69 ? -21.87927 -24.05831 37.35010 1.000 30.38382 64 ARG A C 1
ATOM 466 O O . ARG A 1 69 ? -22.97469 -23.85031 37.88514 1.000 27.40255 64 ARG A O 1
ATOM 474 N N . LEU A 1 70 ? -21.23915 -23.11487 36.65516 1.000 28.83872 65 LEU A N 1
ATOM 475 C CA . LEU A 1 70 ? -21.81695 -21.78151 36.52069 1.000 26.55687 65 LEU A CA 1
ATOM 476 C C . LEU A 1 70 ? -23.15448 -21.83019 35.79135 1.000 26.09802 65 LEU A C 1
ATOM 477 O O . LEU A 1 70 ? -24.07171 -21.06522 36.11096 1.000 25.36364 65 LEU A O 1
ATOM 482 N N . ALA A 1 71 ? -23.28601 -22.72425 34.80821 1.000 30.04994 66 ALA A N 1
ATOM 483 C CA . ALA A 1 71 ? -24.55105 -22.85535 34.09175 1.000 26.81693 66 ALA A CA 1
ATOM 484 C C . ALA A 1 71 ? -25.68152 -23.22276 35.04519 1.000 27.10486 66 ALA A C 1
ATOM 485 O O . ALA A 1 71 ? -26.77015 -22.63844 34.99213 1.000 27.79936 66 ALA A O 1
ATOM 487 N N . TYR A 1 72 ? -25.44070 -24.19728 35.92642 1.000 26.38160 67 TYR A N 1
ATOM 488 C CA . TYR A 1 72 ? -26.44615 -24.56386 36.91959 1.000 29.56178 67 TYR A CA 1
ATOM 489 C C . TYR A 1 72 ? -26.77400 -23.38274 37.82323 1.000 27.90845 67 TYR A C 1
ATOM 490 O O . TYR A 1 72 ? -27.94627 -23.09059 38.08680 1.000 26.25595 67 TYR A O 1
ATOM 499 N N . ILE A 1 73 ? -25.74115 -22.69020 38.30720 1.000 28.36658 68 ILE A N 1
ATOM 500 C CA . ILE A 1 73 ? -25.95026 -21.54645 39.18943 1.000 27.54258 68 ILE A CA 1
ATOM 501 C C . ILE A 1 73 ? -26.85144 -20.51444 38.52313 1.000 28.23406 68 ILE A C 1
ATOM 502 O O . ILE A 1 73 ? -27.73809 -19.93623 39.16424 1.000 26.22956 68 ILE A O 1
ATOM 507 N N . LEU A 1 74 ? -26.64738 -20.27262 37.22514 1.000 30.15826 69 LEU A N 1
ATOM 508 C CA . LEU A 1 74 ? -27.47688 -19.30139 36.51805 1.000 26.45092 69 LEU A CA 1
ATOM 509 C C . LEU A 1 74 ? -28.94243 -19.71497 36.53291 1.000 27.93099 69 LEU A C 1
ATOM 510 O O . LEU A 1 74 ? -29.82899 -18.88041 36.74997 1.000 27.63951 69 LEU A O 1
ATOM 515 N N . GLN A 1 75 ? -29.21841 -21.00063 36.30224 1.000 28.06781 70 GLN A N 1
ATOM 516 C CA . GLN A 1 75 ? -30.59713 -21.47447 36.35278 1.000 28.16267 70 GLN A CA 1
ATOM 517 C C . GLN A 1 75 ? -31.18467 -21.30589 37.74908 1.000 32.48379 70 GLN A C 1
ATOM 518 O O . GLN A 1 75 ? -32.33657 -20.88128 37.89780 1.000 37.09328 70 GLN A O 1
ATOM 524 N N . LYS A 1 76 ? -30.40607 -21.62408 38.78751 1.000 29.69177 71 LYS A N 1
ATOM 525 C CA . LYS A 1 76 ? -30.87690 -21.40269 40.15190 1.000 31.69242 71 LYS A CA 1
ATOM 526 C C . LYS A 1 76 ? -31.18015 -19.92941 40.39721 1.000 30.71846 71 LYS A C 1
ATOM 527 O O . LYS A 1 76 ? -32.12345 -19.59396 41.12230 1.000 31.15052 71 LYS A O 1
ATOM 529 N N . LEU A 1 77 ? -30.39277 -19.03568 39.80200 1.000 27.52896 72 LEU A N 1
ATOM 530 C CA . LEU A 1 77 ? -30.59732 -17.60240 39.96306 1.000 32.07695 72 LEU A CA 1
ATOM 531 C C . LEU A 1 77 ? -31.75129 -17.06374 39.12561 1.000 33.59332 72 LEU A C 1
ATOM 532 O O . LEU A 1 77 ? -31.96688 -15.84711 39.11348 1.000 28.71253 72 LEU A O 1
ATOM 537 N N . GLY A 1 78 ? -32.48801 -17.92440 38.42426 1.000 30.92886 73 GLY A N 1
ATOM 538 C CA . GLY A 1 78 ? -33.64147 -17.50242 37.65818 1.000 30.99708 73 GLY A CA 1
ATOM 539 C C . GLY A 1 78 ? -33.40031 -17.24127 36.18585 1.000 30.85858 73 GLY A C 1
ATOM 540 O O . GLY A 1 78 ? -34.35113 -16.88756 35.47823 1.000 31.84168 73 GLY A O 1
ATOM 541 N N . VAL A 1 79 ? -32.17109 -17.40030 35.69890 1.000 26.44946 74 VAL A N 1
ATOM 542 C CA . VAL A 1 79 ? -31.89322 -17.17343 34.28443 1.000 29.05713 74 VAL A CA 1
ATOM 543 C C . VAL A 1 79 ? -32.49522 -18.31166 33.47071 1.000 28.42151 74 VAL A C 1
ATOM 544 O O . VAL A 1 79 ? -32.19971 -19.48880 33.70606 1.000 29.63481 74 VAL A O 1
ATOM 548 N N . LYS A 1 80 ? -33.34017 -17.96615 32.50603 1.000 28.49817 75 LYS A N 1
ATOM 549 C CA . LYS A 1 80 ? -33.99450 -18.94705 31.65738 1.000 29.46469 75 LYS A CA 1
ATOM 550 C C . LYS A 1 80 ? -33.65756 -18.67155 30.19734 1.000 33.28312 75 LYS A C 1
ATOM 551 O O . LYS A 1 80 ? -33.18623 -17.58785 29.83894 1.000 32.72396 75 LYS A O 1
ATOM 553 N N . GLN A 1 81 ? -33.90573 -19.67536 29.35779 1.000 30.59507 76 GLN A N 1
ATOM 554 C CA . GLN A 1 81 ? -33.61264 -19.57218 27.93386 1.000 28.33743 76 GLN A CA 1
ATOM 555 C C . GLN A 1 81 ? -34.14424 -18.26400 27.36232 1.000 28.91925 76 GLN A C 1
ATOM 556 O O . GLN A 1 81 ? -35.28617 -17.87537 27.62128 1.000 33.85617 76 GLN A O 1
ATOM 562 N N . ASN A 1 82 ? -33.30265 -17.58297 26.58634 1.000 24.86030 77 ASN A N 1
ATOM 563 C CA . ASN A 1 82 ? -33.60001 -16.31531 25.92432 1.000 29.62237 77 ASN A CA 1
ATOM 564 C C . ASN A 1 82 ? -33.62152 -15.13129 26.88284 1.000 27.60056 77 ASN A C 1
ATOM 565 O O . ASN A 1 82 ? -33.89338 -14.00732 26.44523 1.000 24.28160 77 ASN A O 1
ATOM 570 N N . ASP A 1 83 ? -33.37041 -15.33988 28.17192 1.000 27.95470 78 ASP A N 1
ATOM 571 C CA . ASP A 1 83 ? -33.07000 -14.21920 29.04560 1.000 26.90153 78 ASP A CA 1
ATOM 572 C C . ASP A 1 83 ? -31.74986 -13.58513 28.61289 1.000 26.45458 78 ASP A C 1
ATOM 573 O O . ASP A 1 83 ? -30.97087 -14.16790 27.85185 1.000 26.58094 78 ASP A O 1
ATOM 578 N N . VAL A 1 84 ? -31.50107 -12.37556 29.10321 1.000 23.52928 79 VAL A N 1
ATOM 579 C CA . VAL A 1 84 ? -30.30778 -11.61513 28.75343 1.000 20.95039 79 VAL A CA 1
ATOM 580 C C . VAL A 1 84 ? -29.43739 -11.46990 29.99040 1.000 21.22676 79 VAL A C 1
ATOM 581 O O . VAL A 1 84 ? -29.93238 -11.16203 31.08063 1.000 23.37443 79 VAL A O 1
ATOM 585 N N . VAL A 1 85 ? -28.13821 -11.68580 29.81667 1.000 21.19190 80 VAL A N 1
ATOM 586 C CA . VAL A 1 85 ? -27.15783 -11.50361 30.87680 1.000 20.95865 80 VAL A CA 1
ATOM 587 C C . VAL A 1 85 ? -26.06501 -10.58534 30.35215 1.000 22.52455 80 VAL A C 1
ATOM 588 O O . VAL A 1 85 ? -25.55731 -10.78886 29.24424 1.000 25.09616 80 VAL A O 1
ATOM 592 N N . GLY A 1 86 ? -25.71630 -9.57038 31.13486 1.000 18.92420 81 GLY A N 1
ATOM 593 C CA . GLY A 1 86 ? -24.67281 -8.64691 30.74677 1.000 18.98857 81 GLY A CA 1
ATOM 594 C C . GLY A 1 86 ? -23.29381 -9.12685 31.16222 1.000 24.34230 81 GLY A C 1
ATOM 595 O O . GLY A 1 86 ? -23.13600 -9.87303 32.12557 1.000 27.00897 81 GLY A O 1
ATOM 596 N N . LEU A 1 87 ? -22.28649 -8.68739 30.41142 1.000 22.91280 82 LEU A N 1
ATOM 597 C CA . LEU A 1 87 ? -20.89723 -9.04090 30.68951 1.000 22.33160 82 LEU A CA 1
ATOM 598 C C . LEU A 1 87 ? -20.04546 -7.79014 30.52744 1.000 26.11014 82 LEU A C 1
ATOM 599 O O . LEU A 1 87 ? -19.80849 -7.33729 29.40295 1.000 26.98398 82 LEU A O 1
ATOM 604 N N . SER A 1 88 ? -19.59092 -7.23438 31.64619 1.000 25.55260 83 SER A N 1
ATOM 605 C CA . SER A 1 88 ? -18.72925 -6.05445 31.66402 1.000 24.71088 83 SER A CA 1
ATOM 606 C C . SER A 1 88 ? -17.41079 -6.46187 32.31143 1.000 24.41062 83 SER A C 1
ATOM 607 O O . SER A 1 88 ? -17.29259 -6.47687 33.54088 1.000 24.47407 83 SER A O 1
ATOM 610 N N . SER A 1 89 ? -16.42000 -6.79123 31.49009 1.000 19.89682 84 SER A N 1
ATOM 611 C CA . SER A 1 89 ? -15.16763 -7.28853 32.03564 1.000 25.73382 84 SER A CA 1
ATOM 612 C C . SER A 1 89 ? -14.09111 -7.24624 30.96455 1.000 28.04876 84 SER A C 1
ATOM 613 O O . SER A 1 89 ? -14.37975 -7.33651 29.76716 1.000 24.87684 84 SER A O 1
ATOM 616 N N . GLU A 1 90 ? -12.84980 -7.10152 31.41755 1.000 26.41427 85 GLU A N 1
ATOM 617 C CA . GLU A 1 90 ? -11.69807 -7.27149 30.55368 1.000 25.67680 85 GLU A CA 1
ATOM 618 C C . GLU A 1 90 ? -11.56892 -8.73615 30.13633 1.000 30.04948 85 GLU A C 1
ATOM 619 O O . GLU A 1 90 ? -12.26047 -9.62257 30.64770 1.000 28.24517 85 GLU A O 1
ATOM 625 N N . ASN A 1 91 ? -10.66450 -8.98773 29.19227 1.000 24.95603 86 ASN A N 1
ATOM 626 C CA . ASN A 1 91 ? -10.37162 -10.35791 28.79492 1.000 31.11051 86 ASN A CA 1
ATOM 627 C C . ASN A 1 91 ? -9.86503 -11.14888 29.99569 1.000 31.75332 86 ASN A C 1
ATOM 628 O O . ASN A 1 91 ? -8.96313 -10.70363 30.71173 1.000 26.12722 86 ASN A O 1
ATOM 633 N N . SER A 1 92 ? -10.44807 -12.32421 30.21678 1.000 28.87483 87 SER A N 1
ATOM 634 C CA . SER A 1 92 ? -10.09343 -13.14063 31.37079 1.000 32.16318 87 SER A CA 1
ATOM 635 C C . SER A 1 92 ? -10.82131 -14.47190 31.27920 1.000 31.77156 87 SER A C 1
ATOM 636 O O . SER A 1 92 ? -11.79709 -14.61589 30.53722 1.000 32.44140 87 SER A O 1
ATOM 639 N N . VAL A 1 93 ? -10.34095 -15.44133 32.06162 1.000 33.86402 88 VAL A N 1
ATOM 640 C CA . VAL A 1 93 ? -10.99903 -16.74361 32.11164 1.000 25.40114 88 VAL A CA 1
ATOM 641 C C . VAL A 1 93 ? -12.42880 -16.59596 32.61559 1.000 25.99621 88 VAL A C 1
ATOM 642 O O . VAL A 1 93 ? -13.35393 -17.23385 32.09829 1.000 23.52883 88 VAL A O 1
ATOM 646 N N . ASN A 1 94 ? -12.63633 -15.74500 33.62506 1.000 25.17708 89 ASN A N 1
ATOM 647 C CA . ASN A 1 94 ? -13.98661 -15.52188 34.13398 1.000 25.59592 89 ASN A CA 1
ATOM 648 C C . ASN A 1 94 ? -14.89117 -14.93704 33.05663 1.000 31.46605 89 ASN A C 1
ATOM 649 O O . ASN A 1 94 ? -16.08703 -15.25004 33.00117 1.000 30.54566 89 ASN A O 1
ATOM 654 N N . PHE A 1 95 ? -14.34204 -14.07832 32.19530 1.000 28.91184 90 PHE A N 1
ATOM 655 C CA . PHE A 1 95 ? -15.10114 -13.60653 31.04358 1.000 28.61646 90 PHE A CA 1
ATOM 656 C C . PHE A 1 95 ? -15.58959 -14.78313 30.20943 1.000 28.28847 90 PHE A C 1
ATOM 657 O O . PHE A 1 95 ? -16.79355 -14.94732 29.98167 1.000 28.61828 90 PHE A O 1
ATOM 665 N N . ALA A 1 96 ? -14.65918 -15.61859 29.74436 1.000 26.73971 91 ALA A N 1
ATOM 666 C CA . ALA A 1 96 ? -15.04014 -16.75739 28.91754 1.000 24.05228 91 ALA A CA 1
ATOM 667 C C . ALA A 1 96 ? -16.02728 -17.65347 29.65318 1.000 25.22209 91 ALA A C 1
ATOM 668 O O . ALA A 1 96 ? -17.06482 -18.03889 29.10207 1.000 24.29549 91 ALA A O 1
ATOM 670 N N . LEU A 1 97 ? -15.72600 -17.98111 30.91269 1.000 22.31932 92 LEU A N 1
ATOM 671 C CA . LEU A 1 97 ? -16.64466 -18.78806 31.70754 1.000 20.65945 92 LEU A CA 1
ATOM 672 C C . LEU A 1 97 ? -18.02790 -18.15045 31.77179 1.000 23.38230 92 LEU A C 1
ATOM 673 O O . LEU A 1 97 ? -19.04503 -18.84392 31.65383 1.000 20.13384 92 LEU A O 1
ATOM 678 N N . ALA A 1 98 ? -18.08865 -16.82841 31.94935 1.000 24.68237 93 ALA A N 1
ATOM 679 C CA . ALA A 1 98 ? -19.38201 -16.15795 32.04846 1.000 24.12852 93 ALA A CA 1
ATOM 680 C C . ALA A 1 98 ? -20.15959 -16.26513 30.74225 1.000 21.84912 93 ALA A C 1
ATOM 681 O O . ALA A 1 98 ? -21.35301 -16.58913 30.73981 1.000 20.48353 93 ALA A O 1
ATOM 683 N N . MET A 1 99 ? -19.49899 -15.99380 29.61634 1.000 20.97934 94 MET A N 1
ATOM 684 C CA . MET A 1 99 ? -20.19030 -16.04318 28.33237 1.000 21.95254 94 MET A CA 1
ATOM 685 C C . MET A 1 99 ? -20.62981 -17.46376 27.99954 1.000 23.01660 94 MET A C 1
ATOM 686 O O . MET A 1 99 ? -21.78317 -17.69486 27.61838 1.000 25.05858 94 MET A O 1
ATOM 691 N N . PHE A 1 100 ? -19.72190 -18.43153 28.13468 1.000 20.58112 95 PHE A N 1
ATOM 692 C CA . PHE A 1 100 ? -20.06334 -19.80559 27.78298 1.000 22.48808 95 PHE A CA 1
ATOM 693 C C . PHE A 1 100 ? -21.19743 -20.33140 28.65305 1.000 22.52991 95 PHE A C 1
ATOM 694 O O . PHE A 1 100 ? -22.12593 -20.97681 28.15144 1.000 20.41404 95 PHE A O 1
ATOM 702 N N . ALA A 1 101 ? -21.14583 -20.05876 29.95893 1.000 21.62993 96 ALA A N 1
ATOM 703 C CA . ALA A 1 101 ? -22.22627 -20.48248 30.84334 1.000 20.37859 96 ALA A CA 1
ATOM 704 C C . ALA A 1 101 ? -23.55587 -19.88515 30.40188 1.000 23.16387 96 ALA A C 1
ATOM 705 O O . ALA A 1 101 ? -24.57316 -20.58539 30.33163 1.000 24.22599 96 ALA A O 1
ATOM 707 N N . GLY A 1 102 ? -23.56685 -18.58422 30.10180 1.000 20.06306 97 GLY A N 1
ATOM 708 C CA . GLY A 1 102 ? -24.78562 -17.96279 29.61232 1.000 18.88156 97 GLY A CA 1
ATOM 709 C C . GLY A 1 102 ? -25.28269 -18.60088 28.33078 1.000 23.17353 97 GLY A C 1
ATOM 710 O O . GLY A 1 102 ? -26.48489 -18.81897 28.15750 1.000 21.29124 97 GLY A O 1
ATOM 711 N N . LEU A 1 103 ? -24.36276 -18.91092 27.41450 1.000 27.11116 98 LEU A N 1
ATOM 712 C CA . LEU A 1 103 ? -24.74223 -19.62347 26.20072 1.000 24.27464 98 LEU A CA 1
ATOM 713 C C . LEU A 1 103 ? -25.18338 -21.05032 26.50563 1.000 25.04268 98 LEU A C 1
ATOM 714 O O . LEU A 1 103 ? -26.06538 -21.58315 25.82318 1.000 28.05325 98 LEU A O 1
ATOM 719 N N . ALA A 1 104 ? -24.59658 -21.68101 27.52590 1.000 23.19859 99 ALA A N 1
ATOM 720 C CA . ALA A 1 104 ? -24.98856 -23.04657 27.86284 1.000 24.91217 99 ALA A CA 1
ATOM 721 C C . ALA A 1 104 ? -26.45769 -23.11954 28.25877 1.000 26.33587 99 ALA A C 1
ATOM 722 O O . ALA A 1 104 ? -27.16867 -24.05051 27.86319 1.000 27.23327 99 ALA A O 1
ATOM 724 N N . VAL A 1 105 ? -26.93548 -22.14526 29.04133 1.000 26.20637 100 VAL A N 1
ATOM 725 C CA . VAL A 1 105 ? -28.32717 -22.16278 29.48958 1.000 25.35916 100 VAL A CA 1
ATOM 726 C C . VAL A 1 105 ? -29.28122 -21.59613 28.45382 1.000 23.50830 100 VAL A C 1
ATOM 727 O O . VAL A 1 105 ? -30.49328 -21.55291 28.70128 1.000 28.29685 100 VAL A O 1
ATOM 731 N N . GLY A 1 106 ? -28.77859 -21.17227 27.29711 1.000 26.82627 101 GLY A N 1
ATOM 732 C CA . GLY A 1 106 ? -29.63014 -20.59178 26.27933 1.000 26.76980 101 GLY A CA 1
ATOM 733 C C . GLY A 1 106 ? -29.97287 -19.13611 26.49160 1.000 30.28541 101 GLY A C 1
ATOM 734 O O . GLY A 1 106 ? -30.98945 -18.66490 25.97060 1.000 26.58818 101 GLY A O 1
ATOM 735 N N . ALA A 1 107 ? -29.16204 -18.40446 27.24523 1.000 24.70383 102 ALA A N 1
ATOM 736 C CA . ALA A 1 107 ? -29.39840 -16.98938 27.47966 1.000 29.38057 102 ALA A CA 1
ATOM 737 C C . ALA A 1 107 ? -28.59642 -16.15319 26.49358 1.000 26.40224 102 ALA A C 1
ATOM 738 O O . ALA A 1 107 ? -27.48504 -16.52355 26.10387 1.000 24.28350 102 ALA A O 1
ATOM 740 N N . THR A 1 108 ? -29.17283 -15.02809 26.08617 1.000 26.11762 103 THR A N 1
ATOM 741 C CA . THR A 1 108 ? -28.42663 -14.05256 25.30835 1.000 22.56881 103 THR A CA 1
ATOM 742 C C . THR A 1 108 ? -27.35046 -13.42603 26.18361 1.000 24.60262 103 THR A C 1
ATOM 743 O O . THR A 1 108 ? -27.61017 -13.05533 27.33307 1.000 23.30843 103 THR A O 1
ATOM 747 N N . VAL A 1 109 ? -26.13762 -13.32134 25.64889 1.000 22.37828 104 VAL A N 1
ATOM 748 C CA . VAL A 1 109 ? -25.02954 -12.66313 26.33007 1.000 22.02429 104 VAL A CA 1
ATOM 749 C C . VAL A 1 109 ? -24.79941 -11.31261 25.66671 1.000 24.65755 104 VAL A C 1
ATOM 750 O O . VAL A 1 109 ? -24.62060 -11.23601 24.44424 1.000 26.96966 104 VAL A O 1
ATOM 754 N N . ALA A 1 110 ? -24.81002 -10.24866 26.47223 1.000 21.62635 105 ALA A N 1
ATOM 755 C CA . ALA A 1 110 ? -24.60836 -8.87804 26.00225 1.000 22.41668 105 ALA A CA 1
ATOM 756 C C . ALA A 1 110 ? -23.35921 -8.30951 26.6609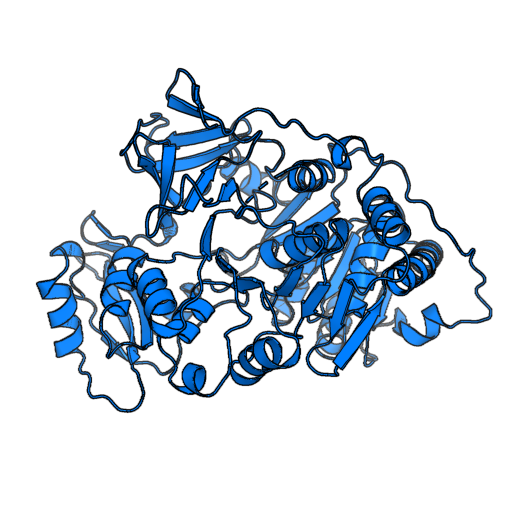3 1.000 21.10402 105 ALA A C 1
ATOM 757 O O . ALA A 1 110 ? -23.43384 -7.72736 27.75398 1.000 24.76997 105 ALA A O 1
ATOM 759 N N . PRO A 1 111 ? -22.19158 -8.45612 26.03952 1.000 22.36627 106 PRO A N 1
ATOM 760 C CA . PRO A 1 111 ? -20.97556 -7.87543 26.61746 1.000 23.41259 106 PRO A CA 1
ATOM 761 C C . PRO A 1 111 ? -20.98850 -6.35860 26.50843 1.000 22.84778 106 PRO A C 1
ATOM 762 O O . PRO A 1 111 ? -21.54981 -5.78409 25.57291 1.000 25.73970 106 PRO A O 1
ATOM 766 N N . LEU A 1 112 ? -20.35700 -5.70947 27.48468 1.000 21.45409 107 LEU A N 1
ATOM 767 C CA . LEU A 1 112 ? -20.33975 -4.25590 27.58619 1.000 25.11609 107 LEU A CA 1
ATOM 768 C C . LEU A 1 112 ? -18.90421 -3.75457 27.58779 1.000 27.87637 107 LEU A C 1
ATOM 769 O O . LEU A 1 112 ? -18.08001 -4.22693 28.37742 1.000 30.33197 107 LEU A O 1
ATOM 774 N N . ASN A 1 113 ? -18.61460 -2.79811 26.70647 1.000 29.74521 108 ASN A N 1
ATOM 775 C CA . ASN A 1 113 ? -17.31254 -2.14427 26.66751 1.000 27.18123 108 ASN A CA 1
ATOM 776 C C . ASN A 1 113 ? -16.84859 -1.78813 28.07417 1.000 30.86118 108 ASN A C 1
ATOM 777 O O . ASN A 1 113 ? -17.59985 -1.20755 28.86227 1.000 28.75020 108 ASN A O 1
ATOM 782 N N . VAL A 1 114 ? -15.60154 -2.14249 28.38549 1.000 30.75524 109 VAL A N 1
ATOM 783 C CA . VAL A 1 114 ? -15.10897 -1.96157 29.74735 1.000 33.18400 109 VAL A CA 1
ATOM 784 C C . VAL A 1 114 ? -14.78908 -0.49810 30.04030 1.000 28.76582 109 VAL A C 1
ATOM 785 O O . VAL A 1 114 ? -14.84120 -0.07253 31.19974 1.000 30.16532 109 VAL A O 1
ATOM 789 N N . THR A 1 115 ? -14.45476 0.29143 29.02044 1.000 32.30896 110 THR A N 1
ATOM 790 C CA . THR A 1 115 ? -14.15815 1.70819 29.19852 1.000 30.55588 110 THR A CA 1
ATOM 791 C C . THR A 1 115 ? -15.40040 2.58551 29.10913 1.000 32.10191 110 THR A C 1
ATOM 792 O O . THR A 1 115 ? -15.27794 3.81486 29.10436 1.000 35.67055 110 THR A O 1
ATOM 796 N N . TYR A 1 116 ? -16.58485 1.98507 29.03647 1.000 31.50430 111 TYR A N 1
ATOM 797 C CA . TYR A 1 116 ? -17.81643 2.75021 28.93169 1.000 31.66943 111 TYR A CA 1
ATOM 798 C C . TYR A 1 1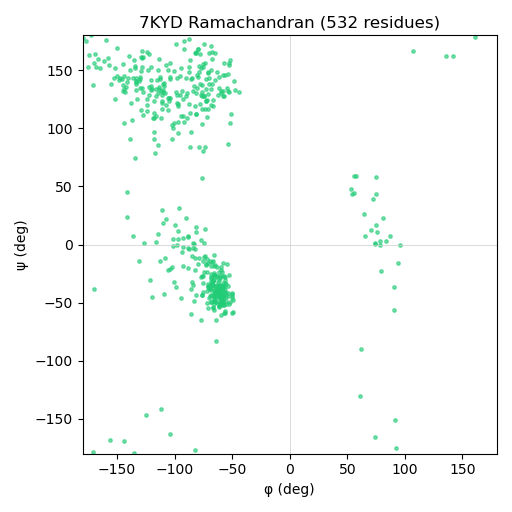16 ? -17.96022 3.71835 30.10476 1.000 33.12580 111 TYR A C 1
ATOM 799 O O . TYR A 1 116 ? -17.39602 3.52501 31.18606 1.000 31.40864 111 TYR A O 1
ATOM 808 N N . SER A 1 117 ? -18.73325 4.77287 29.87470 1.000 28.27547 112 SER A N 1
ATOM 809 C CA . SER A 1 117 ? -19.05598 5.75589 30.89591 1.000 28.11625 112 SER A CA 1
ATOM 810 C C . SER A 1 117 ? -20.42990 5.46258 31.48880 1.000 29.52188 112 SER A C 1
ATOM 811 O O . SER A 1 117 ? -21.17270 4.60272 31.01043 1.000 28.00947 112 SER A O 1
ATOM 814 N N . ASP A 1 118 ? -20.76585 6.20455 32.54609 1.000 32.60448 113 ASP A N 1
ATOM 815 C CA . ASP A 1 118 ? -22.04590 6.00648 33.21836 1.000 28.15026 113 ASP A CA 1
ATOM 816 C C . ASP A 1 118 ? -23.19566 5.98722 32.22020 1.000 29.61390 113 ASP A C 1
ATOM 817 O O . ASP A 1 118 ? -24.05973 5.10512 32.26396 1.000 30.92127 113 ASP A O 1
ATOM 822 N N . ARG A 1 119 ? -23.21992 6.95819 31.30571 1.000 30.49807 114 ARG A N 1
ATOM 823 C CA . ARG A 1 119 ? -24.33154 7.05001 30.36709 1.000 29.52982 114 ARG A CA 1
ATOM 824 C C . ARG A 1 119 ? -24.23493 5.99411 29.27443 1.000 27.10518 114 ARG A C 1
ATOM 825 O O . ARG A 1 119 ? -25.26378 5.50976 28.78998 1.000 26.76921 114 ARG A O 1
ATOM 833 N N . GLU A 1 120 ? -23.01991 5.62834 28.86769 1.000 26.09627 115 GLU A N 1
ATOM 834 C CA . GLU A 1 120 ? -22.87855 4.57356 27.87091 1.000 28.83232 115 GLU A CA 1
ATOM 835 C C . GLU A 1 120 ? -23.26722 3.21820 28.45017 1.000 32.87988 115 GLU A C 1
ATOM 836 O O . GLU A 1 120 ? -23.98040 2.44086 27.80392 1.000 33.29822 115 GLU A O 1
ATOM 842 N N . VAL A 1 121 ? -22.81617 2.91993 29.67008 1.000 27.53602 116 VAL A N 1
ATOM 843 C CA . VAL A 1 121 ? -23.24465 1.69488 30.33950 1.000 27.80768 116 VAL A CA 1
ATOM 844 C C . VAL A 1 121 ? -24.75944 1.68686 30.49691 1.000 28.59300 116 VAL A C 1
ATOM 845 O O . VAL A 1 121 ? -25.43703 0.71206 30.14706 1.000 32.99835 116 VAL A O 1
ATOM 849 N N . ASP A 1 122 ? -25.31182 2.77962 31.02586 1.000 26.60646 117 ASP A N 1
ATOM 850 C CA . ASP A 1 122 ? -26.75677 2.87400 31.19630 1.000 29.19859 117 ASP A CA 1
ATOM 851 C C . ASP A 1 122 ? -27.48022 2.70457 29.86746 1.000 23.12234 117 ASP A C 1
ATOM 852 O O . ASP A 1 122 ? -28.52211 2.04288 29.80064 1.000 27.05096 117 ASP A O 1
ATOM 857 N N . HIS A 1 123 ? -26.94404 3.29672 28.79726 1.000 28.36057 118 HIS A N 1
ATOM 858 C CA . HIS A 1 123 ? -27.58434 3.17779 27.49052 1.000 31.74969 118 HIS A CA 1
ATOM 859 C C . HIS A 1 123 ? -27.47123 1.75957 26.94620 1.000 26.88265 118 HIS A C 1
ATOM 860 O O . HIS A 1 123 ? -28.39897 1.26223 26.29783 1.000 27.58675 118 HIS A O 1
ATOM 867 N N . ALA A 1 124 ? -26.34291 1.09410 27.19933 1.000 28.14238 119 ALA A N 1
ATOM 868 C CA . ALA A 1 124 ? -26.15408 -0.26492 26.70221 1.000 28.98833 119 ALA A CA 1
ATOM 869 C C . ALA A 1 124 ? -27.12133 -1.23783 27.36653 1.000 25.85273 119 ALA A C 1
ATOM 870 O O . ALA A 1 124 ? -27.85636 -1.96083 26.68318 1.000 24.83712 119 ALA A O 1
ATOM 872 N N . ILE A 1 125 ? -27.13359 -1.27790 28.70191 1.000 25.16396 120 ILE A N 1
ATOM 873 C CA . ILE A 1 125 ? -27.99744 -2.23169 29.38869 1.000 25.67689 120 ILE A CA 1
ATOM 874 C C . ILE A 1 125 ? -29.46733 -1.88871 29.20199 1.000 27.16925 120 ILE A C 1
ATOM 875 O O . ILE A 1 125 ? -30.33211 -2.74596 29.41422 1.000 29.78943 120 ILE A O 1
ATOM 880 N N . ASN A 1 126 ? -29.78035 -0.65366 28.81305 1.000 22.53402 121 ASN A N 1
ATOM 881 C CA . ASN A 1 126 ? -31.15307 -0.32427 28.45969 1.000 26.15057 121 ASN A CA 1
ATOM 882 C C . ASN A 1 126 ? -31.51033 -0.78085 27.04999 1.000 27.93448 121 ASN A C 1
ATOM 883 O O . ASN A 1 126 ? -32.69881 -0.86592 26.72035 1.000 23.40041 121 ASN A O 1
ATOM 888 N N . LEU A 1 127 ? -30.51202 -1.08656 26.21879 1.000 24.38002 122 LEU A N 1
ATOM 889 C CA . LEU A 1 127 ? -30.78461 -1.67929 24.91510 1.000 28.87151 122 LEU A CA 1
ATOM 890 C C . LEU A 1 127 ? -31.14862 -3.15499 25.03896 1.000 32.01640 122 LEU A C 1
ATOM 891 O O . LEU A 1 127 ? -32.09556 -3.61809 24.39371 1.000 35.45822 122 LEU A O 1
ATOM 896 N N . SER A 1 128 ? -30.41542 -3.90445 25.86661 1.000 25.82047 123 SER A N 1
ATOM 897 C CA . SER A 1 128 ? -30.60848 -5.34478 25.98155 1.000 31.24080 123 SER A CA 1
ATOM 898 C C . SER A 1 128 ? -31.39452 -5.75811 27.21877 1.000 29.37378 123 SER A C 1
ATOM 899 O O . SER A 1 128 ? -31.92137 -6.87584 27.25075 1.000 27.32432 123 SER A O 1
ATOM 902 N N . LYS A 1 129 ? -31.47792 -4.89930 28.23193 1.000 27.86439 124 LYS A N 1
ATOM 903 C CA . LYS A 1 129 ? -32.28415 -5.17190 29.41544 1.000 29.49356 124 LYS A CA 1
ATOM 904 C C . LYS A 1 129 ? -31.84832 -6.46594 30.09227 1.000 25.20848 124 LYS A C 1
ATOM 905 O O . LYS A 1 129 ? -32.66166 -7.38503 30.25323 1.000 24.03935 124 LYS A O 1
ATOM 911 N N . PRO A 1 130 ? -30.58856 -6.57616 30.51001 1.000 24.53498 125 PRO A N 1
ATOM 912 C CA . PRO A 1 130 ? -30.12555 -7.83273 31.11108 1.000 23.07341 125 PRO A CA 1
ATOM 913 C C . PRO A 1 130 ? -30.74813 -8.06735 32.47811 1.000 27.80613 125 PRO A C 1
ATOM 914 O O . PRO A 1 130 ? -30.95493 -7.13550 33.25900 1.000 30.34988 125 PRO A O 1
ATOM 918 N N . LYS A 1 131 ? -31.05033 -9.33665 32.75845 1.000 25.64198 126 LYS A N 1
ATOM 919 C CA . LYS A 1 131 ? -31.60774 -9.71497 34.05352 1.000 25.69683 126 LYS A CA 1
ATOM 920 C C . LYS A 1 131 ? -30.50668 -9.92439 35.08561 1.000 26.02703 126 LYS A C 1
ATOM 921 O O . LYS A 1 131 ? -30.69314 -9.62876 36.27188 1.000 29.71031 126 LYS A O 1
ATOM 927 N N . ILE A 1 132 ? -29.36451 -10.44681 34.65275 1.000 23.11907 127 ILE A N 1
ATOM 928 C CA . ILE A 1 132 ? -28.17635 -10.55994 35.48323 1.000 22.23783 127 ILE A CA 1
ATOM 929 C C . ILE A 1 132 ? -27.01557 -9.95982 34.70818 1.000 24.23174 127 ILE A C 1
ATOM 930 O O . ILE A 1 132 ? -26.98135 -10.00302 33.47458 1.000 24.64470 127 ILE A O 1
ATOM 935 N N . ILE A 1 133 ? -26.06001 -9.39266 35.43688 1.000 23.60377 128 ILE A N 1
ATOM 936 C CA . ILE A 1 133 ? -24.90542 -8.74361 34.83262 1.000 19.05787 128 ILE A CA 1
ATOM 937 C C . ILE A 1 133 ? -23.65297 -9.22949 35.54328 1.000 21.17703 128 ILE A C 1
ATOM 938 O O . ILE A 1 133 ? -23.55919 -9.14196 36.77312 1.000 25.54360 128 ILE A O 1
ATOM 943 N N . PHE A 1 134 ? -22.70273 -9.75085 34.77471 1.000 22.49251 129 PHE A N 1
ATOM 944 C CA . PHE A 1 134 ? -21.38077 -10.05547 35.29641 1.000 23.21030 129 PHE A CA 1
ATOM 945 C C . PHE A 1 134 ? -20.51427 -8.80976 35.22633 1.000 26.21792 129 PHE A C 1
ATOM 946 O O . PHE A 1 134 ? -20.59555 -8.03749 34.26723 1.000 31.88049 129 PHE A O 1
ATOM 954 N N . ALA A 1 135 ? -19.67261 -8.62112 36.23792 1.000 23.33688 130 ALA A N 1
ATOM 955 C CA . ALA A 1 135 ? -18.79635 -7.46081 36.25825 1.000 25.99651 130 ALA A CA 1
ATOM 956 C C . ALA A 1 135 ? -17.57266 -7.76680 37.10815 1.000 26.14768 130 ALA A C 1
ATOM 957 O O . ALA A 1 135 ? -17.68643 -8.38024 38.17248 1.000 29.40408 130 ALA A O 1
ATOM 959 N N . SER A 1 136 ? -16.40858 -7.33523 36.62858 1.000 24.58506 131 SER A N 1
ATOM 960 C CA . SER A 1 136 ? -15.17044 -7.46431 37.37673 1.000 28.09198 131 SER A CA 1
ATOM 961 C C . SER A 1 136 ? -14.93074 -6.20072 38.20325 1.000 32.10785 131 SER A C 1
ATOM 962 O O . SER A 1 136 ? -15.67020 -5.21626 38.11621 1.000 33.68698 131 SER A O 1
ATOM 965 N N . LYS A 1 137 ? -13.86942 -6.22452 39.01337 1.000 30.28802 132 LYS A N 1
ATOM 966 C CA . LYS A 1 137 ? -13.60535 -5.11195 39.92024 1.000 29.70127 132 LYS A CA 1
ATOM 967 C C . LYS A 1 137 ? -13.42972 -3.79656 39.17419 1.000 30.00882 132 LYS A C 1
ATOM 968 O O . LYS A 1 137 ? -13.69582 -2.72706 39.73391 1.000 31.53874 132 LYS A O 1
ATOM 974 N N . ILE A 1 138 ? -12.99188 -3.85041 37.91546 1.000 26.68073 133 ILE A N 1
ATOM 975 C CA . ILE A 1 138 ? -12.71616 -2.62174 37.18012 1.000 28.77132 133 ILE A CA 1
ATOM 976 C C . ILE A 1 138 ? -13.99870 -1.85346 36.88608 1.000 33.94412 133 ILE A C 1
ATOM 977 O O . ILE A 1 138 ? -13.97953 -0.62087 36.77796 1.000 30.43324 133 ILE A O 1
ATOM 982 N N . THR A 1 139 ? -15.12931 -2.54900 36.75576 1.000 31.25261 134 THR A N 1
ATOM 983 C CA . THR A 1 139 ? -16.37072 -1.90097 36.36101 1.000 27.28768 134 THR A CA 1
ATOM 984 C C . THR A 1 139 ? -17.53861 -2.15775 37.30552 1.000 28.28716 134 THR A C 1
ATOM 985 O O . THR A 1 139 ? -18.63770 -1.65614 37.04561 1.000 27.58251 134 THR A O 1
ATOM 989 N N . ILE A 1 140 ? -17.33808 -2.90024 38.39698 1.000 27.16075 135 ILE A N 1
ATOM 990 C CA . ILE A 1 140 ? -18.46884 -3.29241 39.23579 1.000 27.05314 135 ILE A CA 1
ATOM 991 C C . ILE A 1 140 ? -19.13395 -2.07143 39.85972 1.000 29.34709 135 ILE A C 1
ATOM 992 O O . ILE A 1 140 ? -20.36654 -1.98897 39.93079 1.000 27.31756 135 ILE A O 1
ATOM 997 N N . ASP A 1 141 ? -18.33539 -1.10926 40.32949 1.000 35.28736 136 ASP A N 1
ATOM 998 C CA . ASP A 1 141 ? -18.90369 0.09141 40.93770 1.000 31.54383 136 ASP A CA 1
ATOM 999 C C . ASP A 1 141 ? -19.81302 0.82204 39.95833 1.000 28.49273 136 ASP A C 1
ATOM 1000 O O . ASP A 1 141 ? -20.95214 1.17017 40.28911 1.000 32.14586 136 ASP A O 1
ATOM 1005 N N . ARG A 1 142 ? -19.32318 1.06307 38.74111 1.000 28.72371 137 ARG A N 1
ATOM 1006 C CA . ARG A 1 142 ? -20.14170 1.73433 37.73764 1.000 27.76331 137 ARG A CA 1
ATOM 1007 C C . ARG A 1 142 ? -21.37408 0.90974 37.39057 1.000 29.00331 137 ARG A C 1
ATOM 1008 O O . ARG A 1 142 ? -22.48065 1.45058 37.27385 1.000 25.31591 137 ARG A O 1
ATOM 1016 N N . VAL A 1 143 ? -21.20321 -0.40401 37.22953 1.000 27.03189 138 VAL A N 1
ATOM 1017 C CA . VAL A 1 143 ? -22.31919 -1.26095 36.84071 1.000 23.65915 138 VAL A CA 1
ATOM 1018 C C . VAL A 1 143 ? -23.36721 -1.30932 37.94553 1.000 23.96253 138 VAL A C 1
ATOM 1019 O O . VAL A 1 143 ? -24.56659 -1.15027 37.69215 1.000 29.44784 138 VAL A O 1
ATOM 1023 N N . ALA A 1 144 ? -22.93557 -1.54045 39.18616 1.000 21.81036 139 ALA A N 1
ATOM 1024 C CA . ALA A 1 144 ? -23.88340 -1.57327 40.29500 1.000 27.19488 139 ALA A CA 1
ATOM 1025 C C . ALA A 1 144 ? -24.63097 -0.25161 40.40622 1.000 29.22570 139 ALA A C 1
ATOM 1026 O O . ALA A 1 144 ? -25.85813 -0.22617 40.55637 1.000 27.73075 139 ALA A O 1
ATOM 1028 N N . LYS A 1 145 ? -23.90011 0.86226 40.32937 1.000 27.98123 140 LYS A N 1
ATOM 1029 C CA . LYS A 1 145 ? -24.53279 2.17339 40.40845 1.000 33.40888 140 LYS A CA 1
ATOM 1030 C C . LYS A 1 145 ? -25.58065 2.34880 39.31607 1.000 32.00693 140 LYS A C 1
ATOM 1031 O O . LYS A 1 145 ? -26.67639 2.86113 39.57330 1.000 31.13420 140 LYS A O 1
ATOM 1037 N N . VAL A 1 146 ? -25.26626 1.92396 38.09037 1.000 27.89519 141 VAL A N 1
ATOM 1038 C CA . VAL A 1 146 ? -26.21007 2.08783 36.99013 1.000 24.82063 141 VAL A CA 1
ATOM 1039 C C . VAL A 1 146 ? -27.38389 1.13186 37.14522 1.000 28.41457 141 VAL A C 1
ATOM 1040 O O . VAL A 1 146 ? -28.53657 1.49577 36.88470 1.000 35.86131 141 VAL A O 1
ATOM 1044 N N . ALA A 1 147 ? -27.11515 -0.10388 37.57085 1.000 31.74803 142 ALA A N 1
ATOM 1045 C CA . ALA A 1 147 ? -28.19223 -1.07446 37.72826 1.000 31.69045 142 ALA A CA 1
ATOM 1046 C C . ALA A 1 147 ? -29.22339 -0.60568 38.74542 1.000 33.48252 142 ALA A C 1
ATOM 1047 O O . ALA A 1 147 ? -30.40400 -0.95735 38.63980 1.000 36.66946 142 ALA A O 1
ATOM 1049 N N . SER A 1 148 ? -28.80153 0.19150 39.73003 1.000 36.04127 143 SER A N 1
ATOM 1050 C CA . SER A 1 148 ? -29.73457 0.67531 40.74323 1.000 44.27859 143 SER A CA 1
ATOM 1051 C C . SER A 1 148 ? -30.89260 1.44030 40.11335 1.000 41.53494 143 SER A C 1
ATOM 1052 O O . SER A 1 148 ? -32.03502 1.34312 40.57721 1.000 44.75818 143 SER A O 1
ATOM 1055 N N . LYS A 1 149 ? -30.62006 2.20270 39.05377 1.000 33.40055 144 LYS A N 1
ATOM 1056 C CA . LYS A 1 149 ? -31.63229 3.01270 38.39027 1.000 40.98735 144 LYS A CA 1
ATOM 1057 C C . LYS A 1 149 ? -32.34257 2.27144 37.26277 1.000 40.46521 144 LYS A C 1
ATOM 1058 O O . LYS A 1 149 ? -32.88859 2.91823 36.36161 1.000 40.09627 144 LYS A O 1
ATOM 1064 N N . ASN A 1 150 ? -32.34611 0.93829 37.28462 1.000 36.22088 145 ASN A N 1
ATOM 1065 C CA . ASN A 1 150 ? -32.98585 0.14718 36.23084 1.000 39.55391 145 ASN A CA 1
ATOM 1066 C C . ASN A 1 150 ? -33.61071 -1.08243 36.88262 1.000 41.35751 145 ASN A C 1
ATOM 1067 O O . ASN A 1 150 ? -32.90604 -2.03256 37.23834 1.000 44.84630 145 ASN A O 1
ATOM 1072 N N . LYS A 1 151 ? -34.93807 -1.06050 37.02650 1.000 39.14940 146 LYS A N 1
ATOM 1073 C CA . LYS A 1 151 ? -35.62066 -2.09448 37.79732 1.000 41.80478 146 LYS A CA 1
ATOM 1074 C C . LYS A 1 151 ? -35.45319 -3.47589 37.17892 1.000 44.05132 146 LYS A C 1
ATOM 1075 O O . LYS A 1 151 ? -35.48399 -4.48154 37.89740 1.000 43.66733 146 LYS A O 1
ATOM 1077 N N . PHE A 1 152 ? -35.27446 -3.55126 35.85717 1.000 43.27669 147 PHE A N 1
ATOM 1078 C CA . PHE A 1 152 ? -35.21118 -4.85393 35.20221 1.000 34.77363 147 PHE A CA 1
ATOM 1079 C C . PHE A 1 152 ? -33.98875 -5.65256 35.63882 1.000 36.30125 147 PHE A C 1
ATOM 1080 O O . PHE A 1 152 ? -34.01029 -6.88745 35.59186 1.000 36.15388 147 PHE A O 1
ATOM 1088 N N . VAL A 1 153 ? -32.92284 -4.97959 36.06480 1.000 35.78871 148 VAL A N 1
ATOM 1089 C CA . VAL A 1 153 ? -31.71970 -5.67586 36.51136 1.000 31.74541 148 VAL A CA 1
ATOM 1090 C C . VAL A 1 153 ? -32.02350 -6.33197 37.85483 1.000 33.38775 148 VAL A C 1
ATOM 1091 O O . VAL A 1 153 ? -32.18121 -5.64752 38.86940 1.000 37.64713 148 VAL A O 1
ATOM 1095 N N . LYS A 1 154 ? -32.10565 -7.66119 37.86659 1.000 31.16456 149 LYS A N 1
ATOM 1096 C CA . LYS A 1 154 ? -32.45601 -8.38417 39.08155 1.000 32.66491 149 LYS A CA 1
ATOM 1097 C C . LYS A 1 154 ? -31.24613 -8.82222 39.89383 1.000 28.84476 149 LYS A C 1
ATOM 1098 O O . LYS A 1 154 ? -31.39598 -9.11878 41.08385 1.000 36.44246 149 LYS A O 1
ATOM 1100 N N . GLY A 1 155 ? -30.05916 -8.86952 39.29506 1.000 25.37392 150 GLY A N 1
ATOM 1101 C CA . GLY A 1 155 ? -28.88649 -9.29177 40.03461 1.000 26.73988 150 GLY A CA 1
ATOM 1102 C C . GLY A 1 155 ? -27.57382 -9.03769 39.32532 1.000 25.21807 150 GLY A C 1
ATOM 1103 O O . GLY A 1 155 ? -27.51705 -9.00363 38.09295 1.000 27.58610 150 GLY A O 1
ATOM 1104 N N . ILE A 1 156 ? -26.50858 -8.85725 40.10017 1.000 24.92071 151 ILE A N 1
ATOM 1105 C CA . ILE A 1 156 ? -25.16584 -8.65245 39.57496 1.000 24.44490 151 ILE A CA 1
ATOM 1106 C C . ILE A 1 156 ? -24.26046 -9.73247 40.14414 1.000 26.75153 151 ILE A C 1
ATOM 1107 O O . ILE A 1 156 ? -24.31933 -10.03533 41.34070 1.000 28.74662 151 ILE A O 1
ATOM 1112 N N . ILE A 1 157 ? -23.42782 -10.31610 39.28881 1.000 21.07859 152 ILE A N 1
ATOM 1113 C CA . ILE A 1 157 ? -22.41890 -11.27887 39.71267 1.000 23.71608 152 ILE A CA 1
ATOM 1114 C C . ILE A 1 157 ? -21.05596 -10.62818 39.53343 1.000 26.63196 152 ILE A C 1
ATOM 1115 O O . ILE A 1 157 ? -20.71239 -10.18106 38.43208 1.000 25.17196 152 ILE A O 1
ATOM 1120 N N . ALA A 1 158 ? -20.28361 -10.56511 40.61420 1.000 27.90449 153 ALA A N 1
ATOM 1121 C CA . ALA A 1 158 ? -18.96705 -9.93893 40.58894 1.000 27.66847 153 ALA A CA 1
ATOM 1122 C C . ALA A 1 158 ? -17.91690 -11.01035 40.32869 1.000 27.87934 153 ALA A C 1
ATOM 1123 O O . ALA A 1 158 ? -17.67060 -11.86996 41.18024 1.000 28.50314 153 ALA A O 1
ATOM 1125 N N . LEU A 1 159 ? -17.30293 -10.96545 39.14614 1.000 31.44779 154 LEU A N 1
ATOM 1126 C CA . LEU A 1 159 ? -16.18378 -11.85995 38.87988 1.000 33.83702 154 LEU A CA 1
ATOM 1127 C C . LEU A 1 159 ? -15.00065 -11.53940 39.77989 1.000 29.36695 154 LEU A C 1
ATOM 1128 O O . LEU A 1 159 ? -14.18514 -12.42097 40.06939 1.000 37.01765 154 LEU A O 1
ATOM 1133 N N . SER A 1 160 ? -14.89409 -10.29110 40.22637 1.000 30.46187 155 SER A N 1
ATOM 1134 C CA . SER A 1 160 ? -13.84175 -9.87124 41.13883 1.000 31.64630 155 SER A CA 1
ATOM 1135 C C . SER A 1 160 ? -14.27927 -8.57272 41.79859 1.000 31.24213 155 SER A C 1
ATOM 1136 O O . SER A 1 160 ? -15.13707 -7.85330 41.28110 1.000 30.91110 155 SER A O 1
ATOM 1139 N N . GLY A 1 161 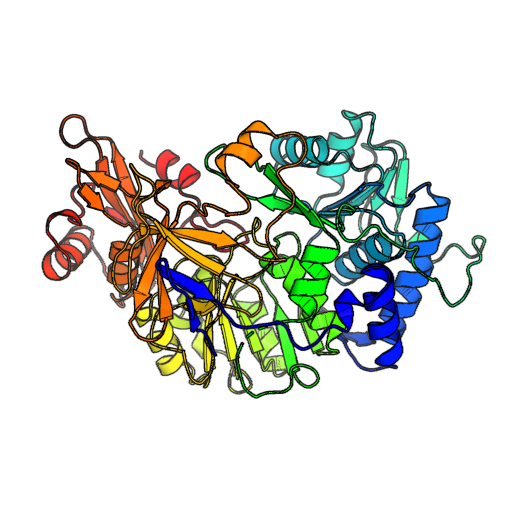? -13.68502 -8.28526 42.95369 1.000 27.60855 156 GLY A N 1
ATOM 1140 C CA . GLY A 1 161 ? -14.04544 -7.06165 43.64013 1.000 35.57213 156 GLY A CA 1
ATOM 1141 C C . GLY A 1 161 ? -15.41938 -7.14633 44.29229 1.000 34.85562 156 GLY A C 1
ATOM 1142 O O . GLY A 1 161 ? -16.00517 -8.21910 44.45595 1.000 26.75946 156 GLY A O 1
ATOM 1143 N N . THR A 1 162 ? -15.93436 -5.97884 44.66941 1.000 37.22181 157 THR A N 1
ATOM 1144 C CA . THR A 1 162 ? -17.21772 -5.89672 45.35530 1.000 35.27611 157 THR A CA 1
ATOM 1145 C C . THR A 1 162 ? -17.76945 -4.48482 45.20533 1.000 34.18580 157 THR A C 1
ATOM 1146 O O . THR A 1 162 ? -17.11539 -3.59151 44.65926 1.000 36.37580 157 THR A O 1
ATOM 1150 N N . SER A 1 163 ? -18.98608 -4.29180 45.70804 1.000 34.81104 158 SER A N 1
ATOM 1151 C CA . SER A 1 163 ? -19.63459 -2.98773 45.72146 1.000 32.22196 158 SER A CA 1
ATOM 1152 C C . SER A 1 163 ? -20.88703 -3.08505 46.57713 1.000 34.39558 158 SER A C 1
ATOM 1153 O O . SER A 1 163 ? -21.44845 -4.16834 46.76571 1.000 35.52854 158 SER A O 1
ATOM 1156 N N . LYS A 1 164 ? -21.31884 -1.93502 47.09079 1.000 34.02254 159 LYS A N 1
ATOM 1157 C CA . LYS A 1 164 ? -22.53884 -1.85037 47.87789 1.000 34.00092 159 LYS A CA 1
ATOM 1158 C C . LYS A 1 164 ? -23.60479 -0.98902 47.22061 1.000 35.87074 159 LYS A C 1
ATOM 1159 O O . LYS A 1 164 ? -24.68071 -0.80802 47.80320 1.000 38.85034 159 LYS A O 1
ATOM 1165 N N . LYS A 1 165 ? -23.34368 -0.45938 46.02857 1.000 34.70738 160 LYS A N 1
ATOM 1166 C CA . LYS A 1 165 ? -24.27050 0.43849 45.35504 1.000 32.65795 160 LYS A CA 1
ATOM 1167 C C . LYS A 1 165 ? -25.38988 -0.29801 44.63132 1.000 36.81445 160 LYS A C 1
ATOM 1168 O O . LYS A 1 165 ? -26.12292 0.32423 43.85491 1.000 35.10431 160 LYS A O 1
ATOM 1174 N N . PHE A 1 166 ? -25.53799 -1.59942 44.86388 1.000 35.53903 161 PHE A N 1
ATOM 1175 C CA . PHE A 1 166 ? -26.62427 -2.37149 44.28359 1.000 33.30786 161 PHE A CA 1
ATOM 1176 C C . PHE A 1 166 ? -27.08638 -3.40800 45.29629 1.000 36.53137 161 PHE A C 1
ATOM 1177 O O . PHE A 1 166 ? -26.28509 -3.95600 46.05823 1.000 35.12659 161 PHE A O 1
ATOM 1185 N N . LYS A 1 167 ? -28.39264 -3.67657 45.28760 1.000 41.40340 162 LYS A N 1
ATOM 1186 C CA . LYS A 1 167 ? -28.99174 -4.54242 46.29858 1.000 41.72835 162 LYS A CA 1
ATOM 1187 C C . LYS A 1 167 ? -28.44510 -5.96435 46.21116 1.000 43.54884 162 LYS A C 1
ATOM 1188 O O . LYS A 1 167 ? -27.78053 -6.44812 47.13421 1.000 41.95020 162 LYS A O 1
ATOM 1194 N N . ASN A 1 168 ? -28.71538 -6.65042 45.10173 1.000 41.01178 163 ASN A N 1
ATOM 1195 C CA . ASN A 1 168 ? -28.47249 -8.08891 44.98224 1.000 39.19329 163 ASN A CA 1
ATOM 1196 C C . ASN A 1 168 ? -27.19127 -8.32549 44.18660 1.000 39.17972 163 ASN A C 1
ATOM 1197 O O . ASN A 1 168 ? -27.20969 -8.44800 42.96031 1.000 36.95660 163 ASN A O 1
ATOM 1202 N N . ILE A 1 169 ? -26.07100 -8.41241 44.90042 1.000 35.88309 164 ILE A N 1
ATOM 1203 C CA . ILE A 1 169 ? -24.76176 -8.66089 44.30792 1.000 33.94084 164 ILE A CA 1
ATOM 1204 C C . ILE A 1 169 ? -24.24382 -9.99610 44.82474 1.000 33.31169 164 ILE A C 1
ATOM 1205 O O . ILE A 1 169 ? -24.30704 -10.26821 46.02940 1.000 38.05082 164 ILE A O 1
ATOM 1210 N N . TYR A 1 170 ? -23.73561 -10.82441 43.91670 1.000 31.96261 165 TYR A N 1
ATOM 1211 C CA . TYR A 1 170 ? -23.14092 -12.10661 44.26291 1.000 28.79557 165 TYR A CA 1
ATOM 1212 C C . TYR A 1 170 ? -21.65936 -12.09375 43.92031 1.000 30.41024 165 TYR A C 1
ATOM 1213 O O . TYR A 1 170 ? -21.25395 -11.53181 42.89778 1.000 33.27956 165 TYR A O 1
ATOM 1222 N N . ASP A 1 171 ? -20.85466 -12.71554 44.77622 1.000 28.08975 166 ASP A N 1
ATOM 1223 C CA . ASP A 1 171 ? -19.44930 -12.95319 44.47788 1.000 32.02208 166 ASP A CA 1
ATOM 1224 C C . ASP A 1 171 ? -19.33424 -14.27652 43.73107 1.000 32.23593 166 ASP A C 1
ATOM 1225 O O . ASP A 1 171 ? -19.73950 -15.32256 44.24925 1.000 34.44713 166 ASP A O 1
ATOM 1230 N N . LEU A 1 172 ? -18.78995 -14.22936 42.51338 1.000 27.83734 167 LEU A N 1
ATOM 1231 C CA . LEU A 1 172 ? -18.73709 -15.43229 41.68871 1.000 34.60924 167 LEU A CA 1
ATOM 1232 C C . LEU A 1 172 ? -18.01432 -16.56537 42.40657 1.000 37.28197 167 LEU A C 1
ATOM 1233 O O . LEU A 1 172 ? -18.41989 -17.73009 42.30920 1.000 33.02909 167 LEU A O 1
ATOM 1238 N N . LYS A 1 173 ? -16.94473 -16.24606 43.13792 1.000 32.98534 168 LYS A N 1
ATOM 1239 C CA . LYS A 1 173 ? -16.18604 -17.28896 43.82084 1.000 35.71597 168 LYS A CA 1
ATOM 1240 C C . LYS A 1 173 ? -17.05507 -18.02224 44.83671 1.000 33.84616 168 LYS A C 1
ATOM 1241 O O . LYS A 1 173 ? -17.05759 -19.25659 44.89230 1.000 32.27010 168 LYS A O 1
ATOM 1243 N N . GLU A 1 174 ? -17.81140 -17.27419 45.64463 1.000 40.44297 169 GLU A N 1
ATOM 1244 C CA . GLU A 1 174 ? -18.66368 -17.90035 46.65168 1.000 37.27045 169 GLU A CA 1
ATOM 1245 C C . GLU A 1 174 ? -19.72548 -18.78230 46.00892 1.000 33.45428 169 GLU A C 1
ATOM 1246 O O . GLU A 1 174 ? -20.00733 -19.88340 46.49623 1.000 34.66990 169 GLU A O 1
ATOM 1252 N N . LEU A 1 175 ? -20.33398 -18.31137 44.91883 1.000 34.03026 170 LEU A N 1
ATOM 1253 C CA . LEU A 1 175 ? -21.37443 -19.09218 44.25745 1.000 33.31815 170 LEU A CA 1
ATOM 1254 C C . LEU A 1 175 ? -20.81269 -20.39477 43.70357 1.000 30.74512 170 LEU A C 1
ATOM 1255 O O . LEU A 1 175 ? -21.37241 -21.47354 43.93020 1.000 33.10329 170 LEU A O 1
ATOM 1260 N N . MET A 1 176 ? -19.69974 -20.31149 42.97201 1.000 31.04191 171 MET A N 1
ATOM 1261 C CA . MET A 1 176 ? -19.12453 -21.50503 42.36113 1.000 34.46085 171 MET A CA 1
ATOM 1262 C C . MET A 1 176 ? -18.76706 -22.54709 43.41166 1.000 34.71908 171 MET A C 1
ATOM 1263 O O . MET A 1 176 ? -18.93558 -23.75131 43.18626 1.000 31.90913 171 MET A O 1
ATOM 1268 N N . GLU A 1 177 ? -18.28165 -22.10321 44.56844 1.000 35.15857 172 GLU A N 1
ATOM 1269 C CA . GLU A 1 177 ? -17.74835 -23.00270 45.57989 1.000 37.85547 172 GLU A CA 1
ATOM 1270 C C . GLU A 1 177 ? -18.77031 -23.40943 46.63267 1.000 35.14542 172 GLU A C 1
ATOM 1271 O O . GLU A 1 177 ? -18.46477 -24.27305 47.46106 1.000 40.08078 172 GLU A O 1
ATOM 1277 N N . ASP A 1 178 ? -19.96664 -22.82204 46.62118 1.000 35.11304 173 ASP A N 1
ATOM 1278 C CA . ASP A 1 178 ? -20.97712 -23.12336 47.62921 1.000 33.34453 173 ASP A CA 1
ATOM 1279 C C . ASP A 1 178 ? -21.20720 -24.62505 47.76029 1.000 38.74105 173 ASP A C 1
ATOM 1280 O O . ASP A 1 178 ? -21.85655 -25.23795 46.90655 1.000 38.12032 173 ASP A O 1
ATOM 1285 N N . GLU A 1 179 ? -20.68113 -25.22289 48.83281 1.000 39.11655 174 GLU A N 1
ATOM 1286 C CA . GLU A 1 179 ? -20.83001 -26.66178 49.02967 1.000 35.85518 174 GLU A CA 1
ATOM 1287 C C . GLU A 1 179 ? -22.29739 -27.06143 49.11549 1.000 38.76504 174 GLU A C 1
ATOM 1288 O O . GLU A 1 179 ? -22.68659 -28.13398 48.63822 1.000 42.58374 174 GLU A O 1
ATOM 1290 N N . LYS A 1 180 ? -23.12786 -26.20966 49.71749 1.000 39.99694 175 LYS A N 1
ATOM 1291 C CA . LYS A 1 180 ? -24.53560 -26.52785 49.91924 1.000 35.73778 175 LYS A CA 1
ATOM 1292 C C . LYS A 1 180 ? -25.32460 -26.59730 48.61614 1.000 35.20216 175 LYS A C 1
ATOM 1293 O O . LYS A 1 180 ? -26.43894 -27.13167 48.61786 1.000 28.45033 175 LYS A O 1
ATOM 1299 N N . PHE A 1 181 ? -24.78229 -26.08200 47.51265 1.000 35.80084 176 PHE A N 1
ATOM 1300 C CA . PHE A 1 181 ? -25.43798 -26.13354 46.20811 1.000 37.68350 176 PHE A CA 1
ATOM 1301 C C . PHE A 1 181 ? -24.82020 -27.27219 45.40053 1.000 38.24618 176 PHE A C 1
ATOM 1302 O O . PHE A 1 181 ? -23.70184 -27.14574 44.89019 1.000 35.21382 176 PHE A O 1
ATOM 1310 N N . LYS A 1 182 ? -25.54983 -28.37877 45.28317 1.000 32.78824 177 LYS A N 1
ATOM 1311 C CA . LYS A 1 182 ? -25.04914 -29.59291 44.65106 1.000 31.45620 177 LYS A CA 1
ATOM 1312 C C . LYS A 1 182 ? -25.47672 -29.64076 43.18941 1.000 32.22841 177 LYS A C 1
ATOM 1313 O O . LYS A 1 182 ? -26.66282 -29.48725 42.87825 1.000 36.09587 177 LYS A O 1
ATOM 1319 N N . THR A 1 183 ? -24.51219 -29.86580 42.29953 1.000 29.30727 178 THR A N 1
ATOM 1320 C CA . THR A 1 183 ? -24.76929 -29.94214 40.86895 1.000 35.88268 178 THR A CA 1
ATOM 1321 C C . THR A 1 183 ? -24.14284 -31.21001 40.30289 1.000 31.57915 178 THR A C 1
ATOM 1322 O O . THR A 1 183 ? -23.26083 -31.81894 40.91300 1.000 32.11513 178 THR A O 1
ATOM 1326 N N . GLN A 1 184 ? -24.61453 -31.60583 39.12505 1.000 31.97612 179 GLN A N 1
ATOM 1327 C CA . GLN A 1 184 ? -24.08266 -32.78474 38.46351 1.000 34.87037 179 GLN A CA 1
ATOM 1328 C C . GLN A 1 184 ? -22.78612 -32.45318 37.73564 1.000 33.68961 179 GLN A C 1
ATOM 1329 O O . GLN A 1 184 ? -22.45934 -31.28350 37.52349 1.000 29.24707 179 GLN A O 1
ATOM 1335 N N . PRO A 1 185 ? -22.02092 -33.47575 37.34533 1.000 37.52312 180 PRO A N 1
ATOM 1336 C CA . PRO A 1 185 ? -20.78829 -33.22518 36.58359 1.000 33.14191 180 PRO A CA 1
ATOM 1337 C C . PRO A 1 185 ? -21.03236 -32.77993 35.15174 1.000 38.86804 180 PRO A C 1
ATOM 1338 O O . PRO A 1 185 ? -20.08530 -32.32094 34.50022 1.000 41.08686 180 PRO A O 1
ATOM 1342 N N . ASP A 1 186 ? -22.25521 -32.89698 34.63879 1.000 34.76582 181 ASP A N 1
ATOM 1343 C CA . ASP A 1 186 ? -22.53411 -32.57404 33.24822 1.000 34.65719 181 ASP A CA 1
ATOM 1344 C C . ASP A 1 186 ? -23.82541 -31.77794 33.14284 1.000 35.27594 181 ASP A C 1
ATOM 1345 O O . ASP A 1 186 ? -24.78114 -32.02033 33.88539 1.000 31.73318 181 ASP A O 1
ATOM 1350 N N . PHE A 1 187 ? -23.83965 -30.82760 32.21076 1.000 32.06038 182 PHE A N 1
ATOM 1351 C CA . PHE A 1 187 ? -24.98821 -29.97521 31.94521 1.000 29.76432 182 PHE A CA 1
ATOM 1352 C C . PHE A 1 187 ? -25.24557 -29.97278 30.44663 1.000 26.97340 182 PHE A C 1
ATOM 1353 O O . PHE A 1 187 ? -24.30310 -29.95804 29.64864 1.000 29.43665 182 PHE A O 1
ATOM 1361 N N . THR A 1 188 ? -26.51931 -29.99285 30.06543 1.000 23.88018 183 THR A N 1
ATOM 1362 C CA . THR A 1 188 ? -26.91386 -30.03674 28.66449 1.000 28.26942 183 THR A CA 1
ATOM 1363 C C . THR A 1 188 ? -27.75965 -28.81608 28.33816 1.000 27.38168 183 THR A C 1
ATOM 1364 O O . THR A 1 188 ? -28.68992 -28.48251 29.08038 1.000 28.84217 183 THR A O 1
ATOM 1368 N N . SER A 1 189 ? -27.43469 -28.16045 27.22187 1.000 28.02906 184 SER A N 1
ATOM 1369 C CA . SER A 1 189 ? -28.07775 -26.92229 26.80604 1.000 27.80206 184 SER A CA 1
ATOM 1370 C C . SER A 1 189 ? -29.42287 -27.21485 26.14314 1.000 29.09312 184 SER A C 1
ATOM 1371 O O . SER A 1 189 ? -29.56659 -28.22106 25.44286 1.000 32.50386 184 SER A O 1
ATOM 1374 N N . PRO A 1 190 ? -30.41708 -26.35579 26.34419 1.000 25.79517 185 PRO A N 1
ATOM 1375 C CA . PRO A 1 190 ? -31.71744 -26.57128 25.70474 1.000 31.28000 185 PRO A CA 1
ATOM 1376 C C . PRO A 1 190 ? -31.64175 -26.34100 24.20402 1.000 33.55608 185 PRO A C 1
ATOM 1377 O O . PRO A 1 190 ? -30.68531 -25.76814 23.67804 1.000 35.48234 185 PRO A O 1
ATOM 1381 N N . ALA A 1 191 ? -32.67513 -26.81379 23.51213 1.000 34.88803 186 ALA A N 1
ATOM 1382 C CA . ALA A 1 191 ? -32.77931 -26.62165 22.07323 1.000 31.72836 186 ALA A CA 1
ATOM 1383 C C . ALA A 1 191 ? -33.20522 -25.19325 21.76443 1.000 37.19281 186 ALA A C 1
ATOM 1384 O O . ALA A 1 191 ? -34.09555 -24.64062 22.41630 1.000 43.78603 186 ALA A O 1
ATOM 1386 N N . ALA A 1 192 ? -32.56940 -24.59662 20.76214 1.000 32.05292 187 ALA A N 1
ATOM 1387 C CA . ALA A 1 192 ? -32.81819 -23.21023 20.40029 1.000 37.83358 187 ALA A CA 1
ATOM 1388 C C . ALA A 1 192 ? -33.48691 -23.11961 19.03630 1.000 37.84339 187 ALA A C 1
ATOM 1389 O O . ALA A 1 192 ? -33.20482 -23.91954 18.13835 1.000 36.65687 187 ALA A O 1
ATOM 1391 N N . ASN A 1 193 ? -34.38538 -22.14526 18.89294 1.000 36.86431 188 ASN A N 1
ATOM 1392 C CA . ASN A 1 193 ? -34.86703 -21.72550 17.57922 1.000 35.94146 188 ASN A CA 1
ATOM 1393 C C . ASN A 1 193 ? -33.72972 -20.93756 16.93797 1.000 37.21606 188 ASN A C 1
ATOM 1394 O O . ASN A 1 193 ? -33.66490 -19.70792 17.00035 1.000 37.90884 188 ASN A O 1
ATOM 1399 N N . LYS A 1 194 ? -32.80526 -21.67580 16.31785 1.000 33.34060 189 LYS A N 1
ATOM 1400 C CA . LYS A 1 194 ? -31.56784 -21.07531 15.83026 1.000 33.29954 189 LYS A CA 1
ATOM 1401 C C . LYS A 1 194 ? -31.82528 -19.86950 14.93886 1.000 38.13575 189 LYS A C 1
ATOM 1402 O O . LYS A 1 194 ? -30.97757 -18.97371 14.84405 1.000 34.64883 189 LYS A O 1
ATOM 1408 N N . ASP A 1 195 ? -32.98782 -19.81883 14.28979 1.000 37.89509 190 ASP A N 1
ATOM 1409 C CA . ASP A 1 195 ? -33.26898 -18.73187 13.36181 1.000 43.15212 190 ASP A CA 1
ATOM 1410 C C . ASP A 1 195 ? -33.63059 -17.43420 14.07568 1.000 43.99662 190 ASP A C 1
ATOM 1411 O O . ASP A 1 195 ? -33.38690 -16.35029 13.53376 1.000 51.24383 190 ASP A O 1
ATOM 1416 N N . GLU A 1 196 ? -34.19807 -17.51139 15.27816 1.000 41.98950 191 GLU A N 1
ATOM 1417 C CA . GLU A 1 196 ? -34.67788 -16.32283 15.97289 1.000 40.39091 191 GLU A CA 1
ATOM 1418 C C . GLU A 1 196 ? -34.03665 -16.08389 17.33231 1.000 35.21338 191 GLU A C 1
ATOM 1419 O O . GLU A 1 196 ? -33.90942 -14.92620 17.73438 1.000 37.87208 191 GLU A O 1
ATOM 1425 N N . ASP A 1 197 ? -33.63755 -17.13092 18.05180 1.000 35.33333 192 ASP A N 1
ATOM 1426 C CA . ASP A 1 197 ? -32.98570 -16.93768 19.34076 1.000 27.79420 192 ASP A CA 1
ATOM 1427 C C . ASP A 1 197 ? -31.68707 -16.16299 19.16416 1.000 31.63776 192 ASP A C 1
ATOM 1428 O O . ASP A 1 197 ? -30.88814 -16.45615 18.26950 1.000 30.62750 192 ASP A O 1
ATOM 1433 N N . VAL A 1 198 ? -31.47569 -15.17541 20.02632 1.000 24.60001 193 VAL A N 1
ATOM 1434 C CA . VAL A 1 198 ? -30.31537 -14.29869 19.94995 1.000 26.95328 193 VAL A CA 1
ATOM 1435 C C . VAL A 1 198 ? -29.25588 -14.81866 20.90976 1.000 25.37814 193 VAL A C 1
ATOM 1436 O O . VAL A 1 198 ? -29.48817 -14.90089 22.12214 1.000 25.55810 193 VAL A O 1
ATOM 1440 N N . SER A 1 199 ? -28.09193 -15.17543 20.36716 1.000 22.96353 194 SER A N 1
ATOM 1441 C CA . SER A 1 199 ? -26.98582 -15.61040 21.20894 1.000 23.09302 194 SER A CA 1
ATOM 1442 C C . SER A 1 199 ? -26.17930 -14.43411 21.73606 1.000 25.42773 194 SER A C 1
ATOM 1443 O O . SER A 1 199 ? -25.64590 -14.50199 22.84894 1.000 26.23239 194 SER A O 1
ATOM 1446 N N . LEU A 1 200 ? -26.08517 -13.35521 20.96387 1.000 23.21879 195 LEU A N 1
ATOM 1447 C CA . LEU A 1 200 ? -25.21448 -12.24179 21.30009 1.000 23.94243 195 LEU A CA 1
ATOM 1448 C C . LEU A 1 200 ? -25.88805 -10.92432 20.95366 1.000 25.87677 195 LEU A C 1
ATOM 1449 O O . LEU A 1 200 ? -26.54611 -10.80322 19.91629 1.000 18.10425 195 LEU A O 1
ATOM 1454 N N . ILE A 1 201 ? -25.72022 -9.94417 21.83410 1.000 25.13078 196 ILE A N 1
ATOM 1455 C CA . ILE A 1 201 ? -26.03798 -8.55233 21.54923 1.000 22.67420 196 ILE A CA 1
ATOM 1456 C C . ILE A 1 201 ? -24.72858 -7.79050 21.66974 1.000 23.76972 196 ILE A C 1
ATOM 1457 O O . ILE A 1 201 ? -24.19411 -7.63421 22.77524 1.000 27.22012 196 ILE A O 1
ATOM 1462 N N . VAL A 1 202 ? -24.19413 -7.34294 20.54050 1.000 20.65866 197 VAL A N 1
ATOM 1463 C CA . VAL A 1 202 ? -22.92197 -6.63422 20.50465 1.000 25.02984 197 VAL A CA 1
ATOM 1464 C C . VAL A 1 202 ? -23.19917 -5.15126 20.31747 1.000 27.52073 197 VAL A C 1
ATOM 1465 O O . VAL A 1 202 ? -23.90367 -4.75408 19.38031 1.000 26.17170 197 VAL A O 1
ATOM 1469 N N . CYS A 1 203 ? -22.65469 -4.33462 21.21328 1.000 29.82388 198 CYS A N 1
ATOM 1470 C CA . CYS A 1 203 ? -22.77768 -2.88899 21.10102 1.000 33.63898 198 CYS A CA 1
ATOM 1471 C C . CYS A 1 203 ? -21.79073 -2.38140 20.06080 1.000 35.96036 198 CYS A C 1
ATOM 1472 O O . CYS A 1 203 ? -20.57931 -2.58093 20.19738 1.000 40.90924 198 CYS A O 1
ATOM 1475 N N . SER A 1 204 ? -22.30802 -1.73581 19.02174 1.000 38.23745 199 SER A N 1
ATOM 1476 C CA . SER A 1 204 ? -21.48721 -1.17733 17.95934 1.000 41.40179 199 SER A CA 1
ATOM 1477 C C . SER A 1 204 ? -21.38986 0.33359 18.11642 1.000 48.59589 199 SER A C 1
ATOM 1478 O O . SER A 1 204 ? -22.35206 0.99110 18.52563 1.000 40.86233 199 SER A O 1
ATOM 1481 N N . SER A 1 205 ? -20.22083 0.87664 17.79183 1.000 57.91496 200 SER A N 1
ATOM 1482 C CA . SER A 1 205 ? -20.01322 2.31458 17.84056 1.000 58.37792 200 SER A CA 1
ATOM 1483 C C . SER A 1 205 ? -20.57944 2.97748 16.59105 1.000 62.47611 200 SER A C 1
ATOM 1484 O O . SER A 1 205 ? -20.55247 2.41308 15.49299 1.000 56.59682 200 SER A O 1
ATOM 1487 N N . GLY A 1 206 ? -21.09858 4.19198 16.77051 1.000 61.59471 201 GLY A N 1
ATOM 1488 C CA . GLY A 1 206 ? -21.67202 4.93656 15.66859 1.000 64.72447 201 GLY A CA 1
ATOM 1489 C C . GLY A 1 206 ? -21.51148 6.42542 15.88160 1.000 70.45816 201 GLY A C 1
ATOM 1490 O O . GLY A 1 206 ? -21.13898 6.88731 16.96291 1.000 69.88871 201 GLY A O 1
ATOM 1491 N N . THR A 1 207 ? -21.79879 7.18057 14.81846 1.000 71.10233 202 THR A N 1
ATOM 1492 C CA . THR A 1 207 ? -21.73995 8.63496 14.90538 1.000 68.77847 202 THR A CA 1
ATOM 1493 C C . THR A 1 207 ? -22.68961 9.18283 15.96106 1.000 65.61168 202 THR A C 1
ATOM 1494 O O . THR A 1 207 ? -22.50924 10.31847 16.41396 1.000 67.67358 202 THR A O 1
ATOM 1498 N N . THR A 1 208 ? -23.69440 8.40081 16.36170 1.000 63.15765 203 THR A N 1
ATOM 1499 C CA . THR A 1 208 ? -24.62342 8.83426 17.39766 1.000 58.66243 203 THR A CA 1
ATOM 1500 C C . THR A 1 208 ? -23.91826 9.16179 18.70736 1.000 58.00925 203 THR A C 1
ATOM 1501 O O . THR A 1 208 ? -24.44954 9.94038 19.50661 1.000 54.58890 203 THR A O 1
ATOM 1505 N N . GLY A 1 209 ? -22.73839 8.59838 18.94050 1.000 57.43173 204 GLY A N 1
ATOM 1506 C CA . GLY A 1 209 ? -22.04844 8.70738 20.21432 1.000 50.88439 204 GLY A CA 1
ATOM 1507 C C . GLY A 1 209 ? -22.41604 7.58136 21.16098 1.000 45.74948 204 GLY A C 1
ATOM 1508 O O . GLY A 1 209 ? -21.56859 7.09372 21.91104 1.000 41.65594 204 GLY A O 1
ATOM 1509 N N . LEU A 1 210 ? -23.67827 7.16018 21.13828 1.000 37.81581 205 LEU A N 1
ATOM 1510 C CA . LEU A 1 210 ? -24.14149 6.02183 21.91641 1.000 40.91035 205 LEU A CA 1
ATOM 1511 C C . LEU A 1 210 ? -24.33293 4.81096 21.01369 1.000 38.89329 205 LEU A C 1
ATOM 1512 O O . LEU A 1 210 ? -24.77218 4.95277 19.86717 1.000 39.99902 205 LEU A O 1
ATOM 1517 N N . PRO A 1 211 ? -24.01223 3.61733 21.49570 1.000 38.76045 206 PRO A N 1
ATOM 1518 C CA . PRO A 1 211 ? -24.00119 2.44458 20.61953 1.000 37.37170 206 PRO A CA 1
ATOM 1519 C C . PRO A 1 211 ? -25.39889 1.90689 20.35211 1.000 35.90887 206 PRO A C 1
ATOM 1520 O O . PRO A 1 211 ? -26.37152 2.22908 21.03802 1.000 32.87742 206 PRO A O 1
ATOM 1524 N N . LYS A 1 212 ? -25.47712 1.07397 19.31905 1.000 30.99530 207 LYS A N 1
ATOM 1525 C CA . LYS A 1 212 ? -26.65682 0.27831 19.02425 1.000 28.04350 207 LYS A CA 1
ATOM 1526 C C . LYS A 1 212 ? -26.37256 -1.18139 19.34986 1.000 26.60811 207 LYS A C 1
ATOM 1527 O O . LYS A 1 212 ? -25.22033 -1.62388 19.33878 1.000 28.98137 207 LYS A O 1
ATOM 1533 N N . GLY A 1 213 ? -27.43280 -1.92646 19.64471 1.000 25.96582 208 GLY A N 1
ATOM 1534 C CA . GLY A 1 213 ? -27.28340 -3.32856 19.97709 1.000 23.28949 208 GLY A CA 1
ATOM 1535 C C . GLY A 1 213 ? -27.63117 -4.24463 18.82426 1.000 23.96142 208 GLY A C 1
ATOM 1536 O O . GLY A 1 213 ? -28.81150 -4.48881 18.55654 1.000 23.08014 208 GLY A O 1
ATOM 1537 N N . VAL A 1 214 ? -26.61817 -4.75081 18.12677 1.000 22.17795 209 VAL A N 1
ATOM 1538 C CA . VAL A 1 214 ? -26.85207 -5.66991 17.01881 1.000 26.93985 209 VAL A CA 1
ATOM 1539 C C . VAL A 1 214 ? -27.07914 -7.06760 17.57752 1.000 25.01953 209 VAL A C 1
ATOM 1540 O O . VAL A 1 214 ? -26.30848 -7.55222 18.41504 1.000 20.19557 209 VAL A O 1
ATOM 1544 N N . GLN A 1 215 ? -28.14819 -7.71210 17.12397 1.000 26.00955 210 GLN A N 1
ATOM 1545 C CA . GLN A 1 215 ? -28.53037 -9.03518 17.59347 1.000 23.20796 210 GLN A CA 1
ATOM 1546 C C . GLN A 1 215 ? -28.00193 -10.08697 16.62543 1.000 27.43937 210 GLN A C 1
ATOM 1547 O O . GLN A 1 215 ? -28.34553 -10.07248 15.43780 1.000 27.93121 210 GLN A O 1
ATOM 1553 N N . LEU A 1 216 ? -27.17370 -10.99460 17.13523 1.000 22.86443 211 LEU A N 1
ATOM 1554 C CA . LEU A 1 216 ? -26.64592 -12.11613 16.36920 1.000 23.35215 211 LEU A CA 1
ATOM 1555 C C . LEU A 1 216 ? -27.32548 -13.39433 16.84193 1.000 27.35197 211 LEU A C 1
ATOM 1556 O O . LEU A 1 216 ? -27.22487 -13.75574 18.02024 1.000 29.08008 211 LEU A O 1
ATOM 1561 N N . THR A 1 217 ? -28.00889 -14.07521 15.92640 1.000 29.52929 212 THR A N 1
ATOM 1562 C CA . THR A 1 217 ? -28.73599 -15.28761 16.26679 1.000 24.72829 212 THR A CA 1
ATOM 1563 C C . THR A 1 217 ? -27.77816 -16.45780 16.47252 1.000 26.79042 212 THR A C 1
ATOM 1564 O O . THR A 1 217 ? -26.57429 -16.37084 16.21595 1.000 25.09587 212 THR A O 1
ATOM 1568 N N . GLN A 1 218 ? -28.33693 -17.57397 16.94779 1.000 28.96517 213 GLN A N 1
ATOM 1569 C CA . GLN A 1 218 ? -27.57612 -18.81757 16.97411 1.000 25.39174 213 GLN A CA 1
ATOM 1570 C C . GLN A 1 218 ? -27.15891 -19.22094 15.56725 1.000 24.14478 213 GLN A C 1
ATOM 1571 O O . GLN A 1 218 ? -26.01429 -19.63150 15.34241 1.000 28.45807 213 GLN A O 1
ATOM 1577 N N . MET A 1 219 ? -28.07657 -19.10707 14.60491 1.000 22.36671 214 MET A N 1
ATOM 1578 C CA . MET A 1 219 ? -27.73815 -19.40874 13.21834 1.000 26.06556 214 MET A CA 1
ATOM 1579 C C . MET A 1 219 ? -26.54280 -18.58336 12.75852 1.000 29.47091 214 MET A C 1
ATOM 1580 O O . MET A 1 219 ? -25.58762 -19.11893 12.18357 1.000 27.50619 214 MET A O 1
ATOM 1585 N N . ASN A 1 220 ? -26.57691 -17.27142 13.01416 1.000 28.94776 215 ASN A N 1
ATOM 1586 C CA . ASN A 1 220 ? -25.46169 -16.40709 12.64030 1.000 27.10804 215 ASN A CA 1
ATOM 1587 C C . ASN A 1 220 ? -24.13561 -16.96975 13.13499 1.000 28.78895 215 ASN A C 1
ATOM 1588 O O . ASN A 1 220 ? -23.13100 -16.94554 12.41399 1.000 28.95086 215 ASN A O 1
ATOM 1593 N N . LEU A 1 221 ? -24.11515 -17.48798 14.36415 1.000 25.65806 216 LEU A N 1
ATOM 1594 C CA . LEU A 1 221 ? -22.86554 -17.95763 14.95147 1.000 26.76017 216 LEU A CA 1
ATOM 1595 C C . LEU A 1 221 ? -22.50591 -19.36193 14.47801 1.000 27.53887 216 LEU A C 1
ATOM 1596 O O . LEU A 1 221 ? -21.34396 -19.62771 14.15134 1.000 31.68371 216 LEU A O 1
ATOM 1601 N N . LEU A 1 222 ? -23.47984 -20.27394 14.43402 1.000 27.06311 217 LEU A N 1
ATOM 1602 C CA . LEU A 1 222 ? -23.18769 -21.62976 13.97655 1.000 37.63360 217 LEU A CA 1
ATOM 1603 C C . LEU A 1 222 ? -22.75914 -21.63761 12.51342 1.000 38.21949 217 LEU A C 1
ATOM 1604 O O . LEU A 1 222 ? -21.80605 -22.33308 12.14208 1.000 35.04546 217 LEU A O 1
ATOM 1609 N N . ALA A 1 223 ? -23.45265 -20.87159 11.66606 1.000 34.52283 218 ALA A N 1
ATOM 1610 C CA . ALA A 1 223 ? -23.05453 -20.77865 10.26497 1.000 34.83392 218 ALA A CA 1
ATOM 1611 C C . ALA A 1 223 ? -21.66440 -20.17061 10.13063 1.000 36.77362 218 ALA A C 1
ATOM 1612 O O . ALA A 1 223 ? -20.87064 -20.59560 9.28287 1.000 39.94870 218 ALA A O 1
ATOM 1614 N N . THR A 1 224 ? -21.34944 -19.17435 10.96120 1.000 33.32781 219 THR A N 1
ATOM 1615 C CA . THR A 1 224 ? -20.00368 -18.61080 10.95291 1.000 35.24526 219 THR A CA 1
ATOM 1616 C C . THR A 1 224 ? -18.97835 -19.63231 11.42879 1.000 36.97879 219 THR A C 1
ATOM 1617 O O . THR A 1 224 ? -17.88784 -19.73802 10.85576 1.000 42.99612 219 THR A O 1
ATOM 1621 N N . LEU A 1 225 ? -19.31233 -20.39640 12.47298 1.000 38.65531 220 LEU A N 1
ATOM 1622 C CA . LEU A 1 225 ? -18.40769 -21.43864 12.95043 1.000 42.51983 220 LEU A CA 1
ATOM 1623 C C . LEU A 1 225 ? -18.10595 -22.45183 11.85307 1.000 43.98119 220 LEU A C 1
ATOM 1624 O O . LEU A 1 225 ? -16.97217 -22.93130 11.73289 1.000 42.77910 220 LEU A O 1
ATOM 1629 N N . ASP A 1 226 ? -19.10714 -22.78906 11.04321 1.000 39.29831 221 ASP A N 1
ATOM 1630 C CA . ASP A 1 226 ? -18.94242 -23.72776 9.94074 1.000 39.69902 221 ASP A CA 1
ATOM 1631 C C . ASP A 1 226 ? -18.16943 -23.13785 8.76721 1.000 46.05188 221 ASP A C 1
ATOM 1632 O O . ASP A 1 226 ? -18.18579 -23.74054 7.68298 1.000 41.93902 221 ASP A O 1
ATOM 1637 N N . SER A 1 227 ? -17.50843 -21.99678 8.94364 1.000 48.92330 222 SER A N 1
ATOM 1638 C CA . SER A 1 227 ? -16.73211 -21.37701 7.87366 1.000 49.54637 222 SER A CA 1
ATOM 1639 C C . SER A 1 227 ? -15.31468 -21.05795 8.34093 1.000 53.45643 222 SER A C 1
ATOM 1640 O O . SER A 1 227 ? -14.37487 -21.04802 7.54514 1.000 51.92473 222 SER A O 1
ATOM 1643 N N . PRO A 1 231 ? -7.71603 -18.96649 6.46738 1.000 49.22777 226 PRO A N 1
ATOM 1644 C CA . PRO A 1 231 ? -6.77077 -17.88910 6.15082 1.000 51.13517 226 PRO A CA 1
ATOM 1645 C C . PRO A 1 231 ? -5.43150 -18.42973 5.66004 1.000 53.16276 226 PRO A C 1
ATOM 1646 O O . PRO A 1 231 ? -4.82388 -17.85333 4.75648 1.000 54.39536 226 PRO A O 1
ATOM 1650 N N . THR A 1 232 ? -4.98129 -19.52882 6.26002 1.000 49.17793 227 THR A N 1
ATOM 1651 C CA . THR A 1 232 ? -3.75619 -20.20977 5.86584 1.000 56.23725 227 THR A CA 1
ATOM 1652 C C . THR A 1 232 ? -4.02058 -21.70983 5.80984 1.000 54.40217 227 THR A C 1
ATOM 1653 O O . THR A 1 232 ? -5.13306 -22.17787 6.06845 1.000 54.56535 227 THR A O 1
ATOM 1657 N N . VAL A 1 233 ? -2.97587 -22.47377 5.47143 1.000 54.65172 228 VAL A N 1
ATOM 1658 C CA . VAL A 1 233 ? -3.09538 -23.92485 5.36196 1.000 59.50685 228 VAL A CA 1
ATOM 1659 C C . VAL A 1 233 ? -2.85386 -24.62975 6.68889 1.000 57.95919 228 VAL A C 1
ATOM 1660 O O . VAL A 1 233 ? -3.01134 -25.85505 6.77032 1.000 59.16713 228 VAL A O 1
ATOM 1664 N N . ILE A 1 234 ? -2.48993 -23.89631 7.73388 1.000 59.75700 229 ILE A N 1
ATOM 1665 C CA . ILE A 1 234 ? -2.16890 -24.48782 9.02923 1.000 61.81279 229 ILE A CA 1
ATOM 1666 C C . ILE A 1 234 ? -3.44603 -24.96589 9.71127 1.000 57.46301 229 ILE A C 1
ATOM 1667 O O . ILE A 1 234 ? -4.48357 -24.29561 9.61843 1.000 56.39573 229 ILE A O 1
ATOM 1669 N N . PRO A 1 235 ? -3.41986 -26.10350 10.40752 1.000 56.88789 230 PRO A N 1
ATOM 1670 C CA . PRO A 1 235 ? -4.58153 -26.53189 11.20451 1.000 59.68298 230 PRO A CA 1
ATOM 1671 C C . PRO A 1 235 ? -4.65472 -25.72503 12.49458 1.000 63.19471 230 PRO A C 1
ATOM 1672 O O . PRO A 1 235 ? -3.75187 -25.78873 13.33161 1.000 61.35917 230 PRO A O 1
ATOM 1676 N N . MET A 1 236 ? -5.73529 -24.95752 12.64798 1.000 65.04435 231 MET A N 1
ATOM 1677 C CA . MET A 1 236 ? -5.85370 -24.05816 13.78954 1.000 59.26683 231 MET A CA 1
ATOM 1678 C C . MET A 1 236 ? -5.84077 -24.79654 15.12135 1.000 55.79654 231 MET A C 1
ATOM 1679 O O . MET A 1 236 ? -5.49446 -24.19478 16.14335 1.000 54.06801 231 MET A O 1
ATOM 1684 N N . GLU A 1 237 ? -6.20493 -26.08163 15.13638 1.000 48.93015 232 GLU A N 1
ATOM 1685 C CA . GLU A 1 237 ? -6.26532 -26.81699 16.39648 1.000 48.76049 232 GLU A CA 1
ATOM 1686 C C . GLU A 1 237 ? -4.91284 -26.83327 17.09910 1.000 50.73177 232 GLU A C 1
ATOM 1687 O O . GLU A 1 237 ? -4.84366 -26.73894 18.33080 1.000 49.56576 232 GLU A O 1
ATOM 1689 N N . GLU A 1 238 ? -3.82609 -26.95519 16.33482 1.000 55.01225 233 GLU A N 1
ATOM 1690 C CA . GLU A 1 238 ? -2.47635 -27.01699 16.88309 1.000 55.67060 233 GLU A CA 1
ATOM 1691 C C . GLU A 1 238 ? -1.78496 -25.65672 16.88254 1.000 57.11749 233 GLU A C 1
ATOM 1692 O O . GLU A 1 238 ? -0.55843 -25.58439 16.74806 1.000 58.01364 233 GLU A O 1
ATOM 1694 N N . VAL A 1 239 ? -2.54552 -24.57619 17.03944 1.000 51.08809 234 VAL A N 1
ATOM 1695 C CA . VAL A 1 239 ? -2.01801 -23.21924 16.97300 1.000 50.70289 234 VAL A CA 1
ATOM 1696 C C . VAL A 1 239 ? -2.05485 -22.59629 18.36071 1.000 40.09115 234 VAL A C 1
ATOM 1697 O O . VAL A 1 239 ? -3.02900 -22.76277 19.10378 1.000 39.85815 234 VAL A O 1
ATOM 1701 N N . THR A 1 240 ? -0.98290 -21.88971 18.71142 1.000 39.50886 235 THR A N 1
ATOM 1702 C CA . THR A 1 240 ? -0.96496 -21.02127 19.88333 1.000 41.29932 235 THR A CA 1
ATOM 1703 C C . THR A 1 240 ? -1.35618 -19.62339 19.41812 1.000 38.50872 235 THR A C 1
ATOM 1704 O O . THR A 1 240 ? -0.60151 -18.96940 18.69056 1.000 39.67453 235 THR A O 1
ATOM 1708 N N . LEU A 1 241 ? -2.53771 -19.17260 19.82778 1.000 38.17500 236 LEU A N 1
ATOM 1709 C CA . LEU A 1 241 ? -3.15733 -17.96720 19.29565 1.000 36.80616 236 LEU A CA 1
ATOM 1710 C C . LEU A 1 241 ? -3.22870 -16.89705 20.37518 1.000 38.34195 236 LEU A C 1
ATOM 1711 O O . LEU A 1 241 ? -3.62624 -17.17953 21.51052 1.000 36.99364 236 LEU A O 1
ATOM 1716 N N . LEU A 1 242 ? -2.84571 -15.67433 20.01759 1.000 34.20159 237 LEU A N 1
ATOM 1717 C CA . LEU A 1 242 ? -2.90759 -14.52824 20.91410 1.000 34.75532 237 LEU A CA 1
ATOM 1718 C C . LEU A 1 242 ? -3.98847 -13.57169 20.43465 1.000 32.67364 237 LEU A C 1
ATOM 1719 O O . LEU A 1 242 ? -4.00892 -13.18887 19.26030 1.000 37.48499 237 LEU A O 1
ATOM 1724 N N . THR A 1 243 ? -4.87910 -13.18498 21.34151 1.000 33.19815 238 THR A N 1
ATOM 1725 C CA . THR A 1 243 ? -5.95727 -12.25185 21.03473 1.000 42.44422 238 THR A CA 1
ATOM 1726 C C . THR A 1 243 ? -5.86960 -11.08212 22.00779 1.000 44.38892 238 THR A C 1
ATOM 1727 O O . THR A 1 243 ? -6.03360 -11.26103 23.22008 1.000 43.96276 238 THR A O 1
ATOM 1731 N N . VAL A 1 244 ? -5.59510 -9.89230 21.47857 1.000 39.66490 239 VAL A N 1
ATOM 1732 C CA . VAL A 1 244 ? -5.59268 -8.67533 22.27816 1.000 43.12057 239 VAL A CA 1
ATOM 1733 C C . VAL A 1 244 ? -6.81607 -7.80574 22.01692 1.000 43.83416 239 VAL A C 1
ATOM 1734 O O . VAL A 1 244 ? -7.15437 -6.97222 22.87270 1.000 44.28833 239 VAL A O 1
ATOM 1738 N N . ILE A 1 245 ? -7.47769 -7.96030 20.87379 1.000 32.39438 240 ILE A N 1
ATOM 1739 C CA . ILE A 1 245 ? -8.76486 -7.32383 20.61175 1.000 28.41248 240 ILE A CA 1
ATOM 1740 C C . ILE A 1 245 ? -9.67931 -7.58146 21.80384 1.000 31.35586 240 ILE A C 1
ATOM 1741 O O . ILE A 1 245 ? -9.66458 -8.68692 22.36544 1.000 30.51074 240 ILE A O 1
ATOM 1746 N N . PRO A 1 246 ? -10.48228 -6.60658 22.22545 1.000 30.05194 241 PRO A N 1
ATOM 1747 C CA . PRO A 1 246 ? -11.34554 -6.82088 23.39286 1.000 27.60334 241 PRO A CA 1
ATOM 1748 C C . PRO A 1 246 ? -12.46692 -7.80075 23.08446 1.000 28.08674 241 PRO A C 1
ATOM 1749 O O . PRO A 1 246 ? -13.09399 -7.74543 22.02361 1.000 25.61919 241 PRO A O 1
ATOM 1753 N N . TRP A 1 247 ? -12.72555 -8.69834 24.03862 1.000 27.74835 242 TRP A N 1
ATOM 1754 C CA . TRP A 1 247 ? -13.70518 -9.75747 23.82753 1.000 27.89200 242 TRP A CA 1
ATOM 1755 C C . TRP A 1 247 ? -15.14456 -9.26175 23.87407 1.000 29.31436 242 TRP A C 1
ATOM 1756 O O . TRP A 1 247 ? -16.05067 -10.02974 23.53194 1.000 25.77412 242 TRP A O 1
ATOM 1767 N N . PHE A 1 248 ? -15.38390 -8.01609 24.29103 1.000 23.11088 243 PHE A N 1
ATOM 1768 C CA . PHE A 1 248 ? -16.73284 -7.46759 24.23170 1.000 25.16125 243 PHE A CA 1
ATOM 1769 C C . PHE A 1 248 ? -17.08831 -6.93530 22.84950 1.000 23.80651 243 PHE A C 1
ATOM 1770 O O . PHE A 1 248 ? -18.26161 -6.64155 22.59886 1.000 26.47283 243 PHE A O 1
ATOM 1778 N N . HIS A 1 249 ? -16.11409 -6.80480 21.95616 1.000 26.32260 244 HIS A N 1
ATOM 1779 C CA . HIS A 1 249 ? -16.37073 -6.45616 20.56795 1.000 28.18381 244 HIS A CA 1
ATOM 1780 C C . HIS A 1 249 ? -16.62709 -7.72349 19.76213 1.000 27.22992 244 HIS A C 1
ATOM 1781 O O . HIS A 1 249 ? -16.08949 -8.79121 20.06552 1.000 31.27833 244 HIS A O 1
ATOM 1788 N N . ALA A 1 250 ? -17.46464 -7.59827 18.72961 1.000 30.73748 245 ALA A N 1
ATOM 1789 C CA . ALA A 1 250 ? -17.83164 -8.76598 17.93146 1.000 30.89523 245 ALA A CA 1
ATOM 1790 C C . ALA A 1 250 ? -16.60171 -9.49719 17.40852 1.000 31.03473 245 ALA A C 1
ATOM 1791 O O . ALA A 1 250 ? -16.53336 -10.73027 17.46039 1.000 30.28622 245 ALA A O 1
ATOM 1793 N N . PHE A 1 251 ? -15.61976 -8.75259 16.89866 1.000 37.78365 246 PHE A N 1
ATOM 1794 C CA . PHE A 1 251 ? -14.40484 -9.37100 16.37809 1.000 34.20180 246 PHE A CA 1
ATOM 1795 C C . PHE A 1 251 ? -13.73403 -10.23177 17.44313 1.000 32.30010 246 PHE A C 1
ATOM 1796 O O . PHE A 1 251 ? -13.53068 -11.43647 17.25265 1.000 26.86620 246 PHE A O 1
ATOM 1804 N N . GLY A 1 252 ? -13.37580 -9.62496 18.57649 1.000 30.84681 247 GLY A N 1
ATOM 1805 C CA . GLY A 1 252 ? -12.74579 -10.38745 19.63880 1.000 30.58918 247 GLY A CA 1
ATOM 1806 C C . GLY A 1 252 ? -13.67963 -11.39605 20.27177 1.000 28.73296 247 GLY A C 1
ATOM 1807 O O . GLY A 1 252 ? -13.24571 -12.47351 20.68863 1.000 29.25533 247 GLY A O 1
ATOM 1808 N N . CYS A 1 253 ? -14.96975 -11.06957 20.34205 1.000 29.29574 248 CYS A N 1
ATOM 1809 C CA . CYS A 1 253 ? -15.94455 -11.97154 20.94362 1.000 29.79148 248 CYS A CA 1
ATOM 1810 C C . CYS A 1 253 ? -16.09201 -13.24635 20.12049 1.000 35.95563 248 CYS A C 1
ATOM 1811 O O . CYS A 1 253 ? -15.92091 -14.35941 20.63348 1.000 31.05661 248 CYS A O 1
ATOM 1814 N N . LEU A 1 254 ? -16.41598 -13.10304 18.83354 1.000 32.26345 249 LEU A N 1
ATOM 1815 C CA . LEU A 1 254 ? -16.57282 -14.28004 17.98674 1.000 36.09118 249 LEU A CA 1
ATOM 1816 C C . LEU A 1 254 ? -15.25035 -15.00574 17.78516 1.000 35.03348 249 LEU A C 1
ATOM 1817 O O . LEU A 1 254 ? -15.23536 -16.22967 17.61694 1.000 36.78012 249 LEU A O 1
ATOM 1822 N N . THR A 1 255 ? -14.13422 -14.27773 17.79933 1.000 36.25787 250 THR A N 1
ATOM 1823 C CA . THR A 1 255 ? -12.83993 -14.93727 17.68874 1.000 34.74094 250 THR A CA 1
ATOM 1824 C C . THR A 1 255 ? -12.54981 -15.80578 18.90581 1.000 33.25493 250 THR A C 1
ATOM 1825 O O . THR A 1 255 ? -11.87585 -16.83513 18.78446 1.000 39.93721 250 THR A O 1
ATOM 1829 N N . LEU A 1 256 ? -13.05622 -15.42204 20.07918 1.000 30.55927 251 LEU A N 1
ATOM 1830 C CA . LEU A 1 256 ? -12.86931 -16.25632 21.26154 1.000 32.98218 251 LEU A CA 1
ATOM 1831 C C . LEU A 1 256 ? -13.70294 -17.52949 21.17454 1.000 35.40021 251 LEU A C 1
ATOM 1832 O O . LEU A 1 256 ? -13.26988 -18.59461 21.62904 1.000 31.45456 251 LEU A O 1
ATOM 1837 N N . ILE A 1 257 ? -14.90042 -17.43802 20.59387 1.000 32.38119 252 ILE A N 1
ATOM 1838 C CA . ILE A 1 257 ? -15.76943 -18.60522 20.47574 1.000 26.15592 252 ILE A CA 1
ATOM 1839 C C . ILE A 1 257 ? -15.20753 -19.58373 19.45205 1.000 34.41553 252 ILE A C 1
ATOM 1840 O O . ILE A 1 257 ? -15.00079 -20.76732 19.74464 1.000 38.07626 252 ILE A O 1
ATOM 1845 N N . THR A 1 258 ? -14.95846 -19.10307 18.23190 1.000 32.97916 253 THR A N 1
ATOM 1846 C CA . THR A 1 258 ? -14.44745 -19.97961 17.18308 1.000 34.93362 253 THR A CA 1
ATOM 1847 C C . THR A 1 258 ? -13.14587 -20.64354 17.61387 1.000 36.62783 253 THR A C 1
ATOM 1848 O O . THR A 1 258 ? -13.01098 -21.87107 17.55565 1.000 42.41203 253 THR A O 1
ATOM 1852 N N . THR A 1 259 ? -12.17592 -19.84574 18.06284 1.000 40.39371 254 THR A N 1
ATOM 1853 C CA . THR A 1 259 ? -10.91302 -20.41749 18.51465 1.000 41.04745 254 THR A CA 1
ATOM 1854 C C . THR A 1 259 ? -11.12833 -21.45540 19.60687 1.000 38.02851 254 THR A C 1
ATOM 1855 O O . THR A 1 259 ? -10.39731 -22.44961 19.67047 1.000 47.83549 254 THR A O 1
ATOM 1859 N N . ALA A 1 260 ? -12.12839 -21.25252 20.46591 1.000 34.97106 255 ALA A N 1
ATOM 1860 C CA . ALA A 1 260 ? -12.39918 -22.22642 21.51654 1.000 35.57009 255 ALA A CA 1
ATOM 1861 C C . ALA A 1 260 ? -12.92036 -23.53505 20.93626 1.000 39.73334 255 ALA A C 1
ATOM 1862 O O . ALA A 1 260 ? -12.55356 -24.61885 21.40471 1.000 38.96952 255 ALA A O 1
ATOM 1864 N N . CYS A 1 261 ? -13.77195 -23.45649 19.91279 1.000 34.08839 256 CYS A N 1
ATOM 1865 C CA . CYS A 1 261 ? -14.36740 -24.66204 19.35265 1.000 37.61924 256 CYS A CA 1
ATOM 1866 C C . CYS A 1 261 ? -13.37302 -25.48539 18.54639 1.000 37.30589 256 CYS A C 1
ATOM 1867 O O . CYS A 1 261 ? -13.62993 -26.66671 18.29152 1.000 34.09681 256 CYS A O 1
ATOM 1870 N N . VAL A 1 262 ? -12.24516 -24.89598 18.14305 1.000 40.15114 257 VAL A N 1
ATOM 1871 C CA . VAL A 1 262 ? -11.24286 -25.60809 17.35944 1.000 38.20984 257 VAL A CA 1
ATOM 1872 C C . VAL A 1 262 ? -10.11747 -26.16276 18.21737 1.000 38.35286 257 VAL A C 1
ATOM 1873 O O . VAL A 1 262 ? -9.14971 -26.71126 17.67449 1.000 41.70367 257 VAL A O 1
ATOM 1877 N N . GLY A 1 263 ? -10.20739 -26.03056 19.53796 1.000 34.88502 258 GLY A N 1
ATOM 1878 C CA . GLY A 1 263 ? -9.20171 -26.58434 20.41926 1.000 33.07434 258 GLY A CA 1
ATOM 1879 C C . GLY A 1 263 ? -7.85801 -25.89774 20.38770 1.000 33.43504 258 GLY A C 1
ATOM 1880 O O . GLY A 1 263 ? -6.89284 -26.43833 20.93444 1.000 38.22129 258 GLY A O 1
ATOM 1881 N N . ALA A 1 264 ? -7.75883 -24.72376 19.77194 1.000 37.43127 259 ALA A N 1
ATOM 1882 C CA . ALA A 1 264 ? -6.48923 -24.01973 19.72511 1.000 35.03035 259 ALA A CA 1
ATOM 1883 C C . ALA A 1 264 ? -6.08595 -23.55312 21.12299 1.000 36.44806 259 ALA A C 1
ATOM 1884 O O . ALA A 1 264 ? -6.88211 -23.54930 22.06741 1.000 37.19699 259 ALA A O 1
ATOM 1886 N N . ARG A 1 265 ? -4.81950 -23.16538 21.24945 1.000 34.36241 260 ARG A N 1
ATOM 1887 C CA . ARG A 1 265 ? -4.28781 -22.62719 22.49662 1.000 29.84651 260 ARG A CA 1
ATOM 1888 C C . ARG A 1 265 ? -4.44045 -21.11131 22.45898 1.000 37.57772 260 ARG A C 1
ATOM 1889 O O . ARG A 1 265 ? -3.69568 -20.42139 21.75464 1.000 34.49528 260 ARG A O 1
ATOM 1897 N N . LEU A 1 266 ? -5.40569 -20.59454 23.21319 1.000 36.49001 261 LEU A N 1
ATOM 1898 C CA . LEU A 1 266 ? -5.76367 -19.17891 23.17892 1.000 35.07182 261 LEU A CA 1
ATOM 1899 C C . LEU A 1 266 ? -5.06557 -18.45949 24.32823 1.000 36.99650 261 LEU A C 1
ATOM 1900 O O . LEU A 1 266 ? -5.46332 -18.58701 25.48920 1.000 35.31021 261 LEU A O 1
ATOM 1905 N N . VAL A 1 267 ? -4.02284 -17.70276 24.00006 1.000 36.65998 262 VAL A N 1
ATOM 1906 C CA . VAL A 1 267 ? -3.34959 -16.83255 24.95689 1.000 36.79707 262 VAL A CA 1
ATOM 1907 C C . VAL A 1 267 ? -4.01903 -15.46903 24.91362 1.000 34.42078 262 VAL A C 1
ATOM 1908 O O . VAL A 1 267 ? -4.43131 -15.00007 23.84676 1.000 38.20115 262 VAL A O 1
ATOM 1912 N N . TYR A 1 268 ? -4.13066 -14.82366 26.07176 1.000 37.04112 263 TYR A N 1
ATOM 1913 C CA . TYR A 1 268 ? -4.85178 -13.56317 26.14932 1.000 35.27858 263 TYR A CA 1
ATOM 1914 C C . TYR A 1 268 ? -4.18806 -12.63986 27.15901 1.000 37.55875 263 TYR A C 1
ATOM 1915 O O . TYR A 1 268 ? -3.49412 -13.08667 28.07666 1.000 37.02594 263 TYR A O 1
ATOM 1924 N N . LEU A 1 269 ? -4.40686 -11.34152 26.96457 1.000 37.57122 264 LEU A N 1
ATOM 1925 C CA . LEU A 1 269 ? -4.11281 -10.28103 27.90953 1.000 34.61194 264 LEU A CA 1
ATOM 1926 C C . LEU A 1 269 ? -5.40365 -9.54530 28.24303 1.000 39.64541 264 LEU A C 1
ATOM 1927 O O . LEU A 1 269 ? -6.32883 -9.51725 27.42416 1.000 41.34514 264 LEU A O 1
ATOM 1932 N N . PRO A 1 270 ? -5.50478 -8.94822 29.43501 1.000 38.51693 265 PRO A N 1
ATOM 1933 C CA . PRO A 1 270 ? -6.72402 -8.20219 29.77941 1.000 38.42606 265 PRO A CA 1
ATOM 1934 C C . PRO A 1 270 ? -7.11668 -7.22689 28.68139 1.000 40.14688 265 PRO A C 1
ATOM 1935 O O . PRO A 1 270 ? -8.22121 -7.30343 28.13352 1.000 42.46976 265 PRO A O 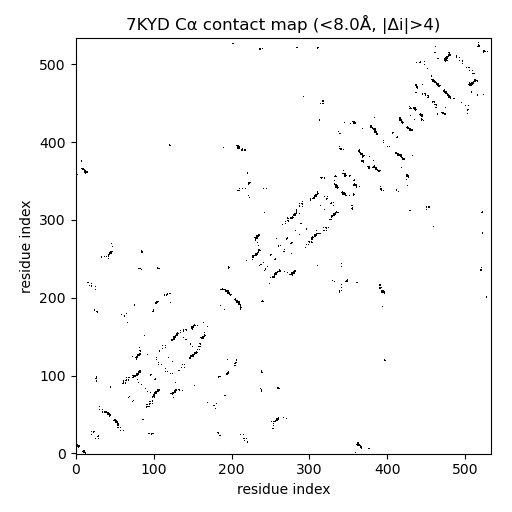1
ATOM 1939 N N . LYS A 1 271 ? -6.20980 -6.30827 28.35270 1.000 54.11345 266 LYS A N 1
ATOM 1940 C CA . LYS A 1 271 ? -6.36838 -5.43378 27.19646 1.000 54.30667 266 LYS A CA 1
ATOM 1941 C C . LYS A 1 271 ? -5.14920 -5.57732 26.29549 1.000 51.66509 266 LYS A C 1
ATOM 1942 O O . LYS A 1 271 ? -4.56699 -6.66291 26.20466 1.000 46.31525 266 LYS A O 1
ATOM 1944 N N . PHE A 1 272 ? -4.74954 -4.49755 25.63152 1.000 52.85780 267 PHE A N 1
ATOM 1945 C CA . PHE A 1 272 ? -3.50277 -4.46611 24.88305 1.000 44.18854 267 PHE A CA 1
ATOM 1946 C C . PHE A 1 272 ? -2.49628 -3.57198 25.59239 1.000 43.92593 267 PHE A C 1
ATOM 1947 O O . PHE A 1 272 ? -2.84021 -2.48368 26.06311 1.000 47.57939 267 PHE A O 1
ATOM 1955 N N . GLU A 1 273 ? -1.25381 -4.03986 25.66795 1.000 45.14579 268 GLU A N 1
ATOM 1956 C CA . GLU A 1 273 ? -0.14872 -3.24726 26.18727 1.000 49.00653 268 GLU A CA 1
ATOM 1957 C C . GLU A 1 273 ? 1.08995 -3.58076 25.37407 1.000 47.75067 268 GLU A C 1
ATOM 1958 O O . GLU A 1 273 ? 1.39974 -4.75811 25.17073 1.000 45.46863 268 GLU A O 1
ATOM 1964 N N . GLU A 1 274 ? 1.78988 -2.54331 24.91207 1.000 48.46333 269 GLU A N 1
ATOM 1965 C CA . GLU A 1 274 ? 2.91535 -2.73369 24.00355 1.000 46.17499 269 GLU A CA 1
ATOM 1966 C C . GLU A 1 274 ? 3.88851 -3.78213 24.53071 1.000 46.78657 269 GLU A C 1
ATOM 1967 O O . GLU A 1 274 ? 4.14633 -4.79823 23.87603 1.000 45.17984 269 GLU A O 1
ATOM 1973 N N . LYS A 1 275 ? 4.43505 -3.55163 25.72559 1.000 56.03508 270 LYS A N 1
ATOM 1974 C CA . LYS A 1 275 ? 5.44624 -4.45881 26.25923 1.000 53.19308 270 LYS A CA 1
ATOM 1975 C C . LYS A 1 275 ? 4.86165 -5.83420 26.55819 1.000 47.19104 270 LYS A C 1
ATOM 1976 O O . LYS A 1 275 ? 5.47953 -6.85800 26.24331 1.000 48.16321 270 LYS A O 1
ATOM 1982 N N . LEU A 1 276 ? 3.67533 -5.88151 27.16884 1.000 47.61781 271 LEU A N 1
ATOM 1983 C CA . LEU A 1 276 ? 3.06506 -7.16927 27.48538 1.000 47.42427 271 LEU A CA 1
ATOM 1984 C C . LEU A 1 276 ? 2.75527 -7.95652 26.21809 1.000 48.63473 271 LEU A C 1
ATOM 1985 O O . LEU A 1 276 ? 2.92687 -9.18093 26.17949 1.000 37.34706 271 LEU A O 1
ATOM 1987 N N . PHE A 1 277 ? 2.29545 -7.26911 25.17077 1.000 52.60116 272 PHE A N 1
ATOM 1988 C CA . PHE A 1 277 ? 2.04196 -7.92694 23.89349 1.000 38.95439 272 PHE A CA 1
ATOM 1989 C C . PHE A 1 277 ? 3.30019 -8.61633 23.38073 1.000 41.05676 272 PHE A C 1
ATOM 1990 O O . PHE A 1 277 ? 3.31790 -9.83350 23.16628 1.000 36.14747 272 PHE A O 1
ATOM 1998 N N . LEU A 1 278 ? 4.37188 -7.84579 23.18314 1.000 43.08170 273 LEU A N 1
ATOM 1999 C CA . LEU A 1 278 ? 5.61950 -8.42778 22.70095 1.000 45.01266 273 LEU A CA 1
ATOM 2000 C C . LEU A 1 278 ? 6.12185 -9.51225 23.64493 1.000 45.44360 273 LEU A C 1
ATOM 2001 O O . LEU A 1 278 ? 6.55680 -10.58107 23.20015 1.000 44.23008 273 LEU A O 1
ATOM 2006 N N . SER A 1 279 ? 6.06053 -9.25948 24.95413 1.000 44.07972 274 SER A N 1
ATOM 2007 C CA . SER A 1 279 ? 6.55277 -10.23788 25.91800 1.000 44.85661 274 SER A CA 1
ATOM 2008 C C . SER A 1 279 ? 5.79230 -11.55314 25.81038 1.000 44.30870 274 SER A C 1
ATOM 2009 O O . SER A 1 279 ? 6.38078 -12.63280 25.94507 1.000 47.52026 274 SER A O 1
ATOM 2012 N N . ALA A 1 280 ? 4.48236 -11.48470 25.56831 1.000 45.17701 275 ALA A N 1
ATOM 2013 C CA . ALA A 1 280 ? 3.68440 -12.70257 25.47530 1.000 40.58369 275 ALA A CA 1
ATOM 2014 C C . ALA A 1 280 ? 4.09903 -13.54044 24.27203 1.000 44.68476 275 ALA A C 1
ATOM 2015 O O . ALA A 1 280 ? 4.25187 -14.76341 24.37726 1.000 43.45483 275 ALA A O 1
ATOM 2017 N N . ILE A 1 281 ? 4.28453 -12.89820 23.11579 1.000 41.76077 276 ILE A N 1
ATOM 2018 C CA . ILE A 1 281 ? 4.67734 -13.63081 21.91451 1.000 43.38203 276 ILE A CA 1
ATOM 2019 C C . ILE A 1 281 ? 5.99767 -14.35454 22.13795 1.000 43.21429 276 ILE A C 1
ATOM 2020 O O . ILE A 1 281 ? 6.19785 -15.47656 21.65720 1.000 46.57383 276 ILE A O 1
ATOM 2025 N N . GLU A 1 282 ? 6.91813 -13.72721 22.87138 1.000 46.35984 277 GLU A N 1
ATOM 2026 C CA . GLU A 1 282 ? 8.22555 -14.33389 23.09678 1.000 49.71329 277 GLU A CA 1
ATOM 2027 C C . GLU A 1 282 ? 8.12916 -15.52199 24.04644 1.000 42.85648 277 GLU A C 1
ATOM 2028 O O . GLU A 1 282 ? 8.63425 -16.61005 23.74804 1.000 44.73643 277 GLU A O 1
ATOM 2034 N N . LYS A 1 283 ? 7.47910 -15.33376 25.19657 1.000 49.42426 278 LYS A N 1
ATOM 2035 C CA . LYS A 1 283 ? 7.46376 -16.37640 26.21919 1.000 49.29824 278 LYS A CA 1
ATOM 2036 C C . LYS A 1 283 ? 6.69289 -17.60399 25.75111 1.000 40.88423 278 LYS A C 1
ATOM 2037 O O . LYS A 1 283 ? 7.21031 -18.72629 25.78702 1.000 48.81981 278 LYS A O 1
ATOM 2039 N N . TYR A 1 284 ? 5.45387 -17.41143 25.30984 1.000 47.34178 279 TYR A N 1
ATOM 2040 C CA . TYR A 1 284 ? 4.57110 -18.51299 24.95638 1.000 44.03244 279 TYR A CA 1
ATOM 2041 C C . TYR A 1 284 ? 4.71745 -18.95066 23.50412 1.000 46.89601 279 TYR A C 1
ATOM 2042 O O . TYR A 1 284 ? 3.94290 -19.79638 23.04348 1.000 46.21616 279 TYR A O 1
ATOM 2051 N N . ARG A 1 285 ? 5.69304 -18.40645 22.77865 1.000 42.45250 280 ARG A N 1
ATOM 2052 C CA . ARG A 1 285 ? 5.94853 -18.81852 21.40178 1.000 47.40505 280 ARG A CA 1
ATOM 2053 C C . ARG A 1 285 ? 4.69173 -18.67688 20.54859 1.000 46.96776 280 ARG A C 1
ATOM 2054 O O . ARG A 1 285 ? 4.34311 -19.56152 19.76314 1.000 49.52989 280 ARG A O 1
ATOM 2056 N N . VAL A 1 286 ? 3.99777 -17.54900 20.71614 1.000 45.52069 281 VAL A N 1
ATOM 2057 C CA . VAL A 1 286 ? 2.77307 -17.30211 19.96627 1.000 39.95300 281 VAL A CA 1
ATOM 2058 C C . VAL A 1 286 ? 3.04637 -17.46582 18.48209 1.000 38.38305 281 VAL A C 1
ATOM 2059 O O . VAL A 1 286 ? 4.02283 -16.92706 17.95027 1.000 40.60948 281 VAL A O 1
ATOM 2063 N N . MET A 1 287 ? 2.17725 -18.21452 17.80566 1.000 35.86949 282 MET A N 1
ATOM 2064 C CA . MET A 1 287 ? 2.33020 -18.47590 16.38181 1.000 42.46875 282 MET A CA 1
ATOM 2065 C C . MET A 1 287 ? 1.37559 -17.66734 15.51420 1.000 37.48302 282 MET A C 1
ATOM 2066 O O . MET A 1 287 ? 1.65011 -17.48245 14.32335 1.000 35.70743 282 MET A O 1
ATOM 2071 N N . MET A 1 288 ? 0.27462 -17.17939 16.07701 1.000 31.64836 283 MET A N 1
ATOM 2072 C CA . MET A 1 288 ? -0.67809 -16.37600 15.32921 1.000 34.68789 283 MET A CA 1
ATOM 2073 C C . MET A 1 288 ? -1.34390 -15.40574 16.29132 1.000 39.08556 283 MET A C 1
ATOM 2074 O O . MET A 1 288 ? -1.57525 -15.74223 17.45590 1.000 36.77090 283 MET A O 1
ATOM 2079 N N . ALA A 1 289 ? -1.64141 -14.20235 15.80560 1.000 32.34590 284 ALA A N 1
ATOM 2080 C CA . ALA A 1 289 ? -2.21671 -13.16613 16.64930 1.000 32.51769 284 ALA A CA 1
ATOM 2081 C C . ALA A 1 289 ? -3.20379 -12.32695 15.85479 1.000 35.80600 284 ALA A C 1
ATOM 2082 O O . ALA A 1 289 ? -2.94351 -11.96205 14.70357 1.000 28.63675 284 ALA A O 1
ATOM 2084 N N . PHE A 1 290 ? -4.33778 -12.02965 16.48132 1.000 33.70905 285 PHE A N 1
ATOM 2085 C CA . PHE A 1 290 ? -5.32340 -11.13759 15.89385 1.000 31.17720 285 PHE A CA 1
ATOM 2086 C C . PHE A 1 290 ? -4.94466 -9.69048 16.17518 1.000 30.88109 285 PHE A C 1
ATOM 2087 O O . PHE A 1 290 ? -4.53909 -9.34184 17.28735 1.000 33.82838 285 PHE A O 1
ATOM 2095 N N . MET A 1 291 ? -5.06939 -8.84547 15.15779 1.000 34.50383 286 MET A N 1
ATOM 2096 C CA . MET A 1 291 ? -4.64041 -7.46269 15.27655 1.000 37.97844 286 MET A CA 1
ATOM 2097 C C . MET A 1 291 ? -5.68631 -6.53277 14.68192 1.000 38.72792 286 MET A C 1
ATOM 2098 O O . MET A 1 291 ? -6.52402 -6.93327 13.86903 1.000 41.20775 286 MET A O 1
ATOM 2103 N N . VAL A 1 292 ? -5.62965 -5.27990 15.12135 1.000 40.89567 287 VAL A N 1
ATOM 2104 C CA . VAL A 1 292 ? -6.32915 -4.17672 14.47146 1.000 38.20417 287 VAL A CA 1
ATOM 2105 C C . VAL A 1 292 ? -5.25505 -3.25747 13.90237 1.000 37.04968 287 VAL A C 1
ATOM 2106 O O . VAL A 1 292 ? -4.09852 -3.31582 14.34592 1.000 33.76872 287 VAL A O 1
ATOM 2110 N N . PRO A 1 293 ? -5.58108 -2.40847 12.93283 1.000 37.22777 288 PRO A N 1
ATOM 2111 C CA . PRO A 1 293 ? -4.54998 -1.62379 12.23585 1.000 33.15131 288 PRO A CA 1
ATOM 2112 C C . PRO A 1 293 ? -3.61992 -0.91475 13.20496 1.000 38.50507 288 PRO A C 1
ATOM 2113 O O . PRO A 1 293 ? -2.39560 -0.91672 13.00488 1.000 38.25457 288 PRO A O 1
ATOM 2117 N N . PRO A 1 294 ? -4.15314 -0.28393 14.25825 1.000 40.01336 289 PRO A N 1
ATOM 2118 C CA . PRO A 1 294 ? -3.26709 0.40381 15.21572 1.000 38.99294 289 PRO A CA 1
ATOM 2119 C C . PRO A 1 294 ? -2.11768 -0.45593 15.71727 1.000 42.03418 289 PRO A C 1
ATOM 2120 O O . PRO A 1 294 ? -0.98563 0.03253 15.82228 1.000 44.55742 289 PRO A O 1
ATOM 2124 N N . LEU A 1 295 ? -2.37512 -1.72605 16.03496 1.000 43.46110 290 LEU A N 1
ATOM 2125 C CA . LEU A 1 295 ? -1.29631 -2.60057 16.48221 1.000 41.16050 290 LEU A CA 1
ATOM 2126 C C . LEU A 1 295 ? -0.34982 -2.93828 15.33616 1.000 42.82195 290 LEU A C 1
ATOM 2127 O O . LEU A 1 295 ? 0.86582 -3.04386 15.53766 1.000 43.90874 290 LEU A O 1
ATOM 2132 N N . MET A 1 296 ? -0.88535 -3.11300 14.12610 1.000 38.21262 291 MET A N 1
ATOM 2133 C CA . MET A 1 296 ? -0.02406 -3.36832 12.97614 1.000 40.78867 291 MET A CA 1
ATOM 2134 C C . MET A 1 296 ? 0.92827 -2.20311 12.73929 1.000 40.77988 291 MET A C 1
ATOM 2135 O O . MET A 1 296 ? 2.12480 -2.40696 12.50101 1.000 40.62528 291 MET A O 1
ATOM 2140 N N . VAL A 1 297 ? 0.41584 -0.97141 12.81133 1.000 38.34268 292 VAL A N 1
ATOM 2141 C CA . VAL A 1 297 ? 1.27483 0.20369 12.68364 1.000 43.15038 292 VAL A CA 1
ATOM 2142 C C . VAL A 1 297 ? 2.31884 0.22215 13.79285 1.000 42.74909 292 VAL A C 1
ATOM 2143 O O . VAL A 1 297 ? 3.47918 0.58972 13.56864 1.000 37.20467 292 VAL A O 1
ATOM 2147 N N . PHE A 1 298 ? 1.92360 -0.17056 15.00719 1.000 40.31956 293 PHE A N 1
ATOM 2148 C CA . PHE A 1 298 ? 2.87613 -0.24857 16.11084 1.000 40.33021 293 PHE A CA 1
ATOM 2149 C C . PHE A 1 298 ? 3.99408 -1.23369 15.79595 1.000 44.60780 293 PHE A C 1
ATOM 2150 O O . PHE A 1 298 ? 5.17979 -0.91636 15.94607 1.000 45.39571 293 PHE A O 1
ATOM 2158 N N . LEU A 1 299 ? 3.63226 -2.44381 15.36232 1.000 42.31758 294 LEU A N 1
ATOM 2159 C CA . LEU A 1 299 ? 4.64433 -3.40998 14.95144 1.000 44.98758 294 LEU A CA 1
ATOM 2160 C C . LEU A 1 299 ? 5.54269 -2.84468 13.86179 1.000 40.54520 294 LEU A C 1
ATOM 2161 O O . LEU A 1 299 ? 6.72143 -3.20733 13.77846 1.000 41.73459 294 LEU A O 1
ATOM 2166 N N . ALA A 1 300 ? 5.00983 -1.95151 13.02843 1.000 42.84609 295 ALA A N 1
ATOM 2167 C CA . ALA A 1 300 ? 5.74623 -1.41608 11.89215 1.000 47.55638 295 ALA A CA 1
ATOM 2168 C C . ALA A 1 300 ? 6.56658 -0.17800 12.22556 1.000 45.37884 295 ALA A C 1
ATOM 2169 O O . ALA A 1 300 ? 7.50382 0.13980 11.48523 1.000 50.73193 295 ALA A O 1
ATOM 2171 N N . LYS A 1 301 ? 6.24864 0.52459 13.30815 1.000 49.32626 296 LYS A N 1
ATOM 2172 C CA . LYS A 1 301 ? 6.89764 1.79699 13.60638 1.000 49.45343 296 LYS A CA 1
ATOM 2173 C C . LYS A 1 301 ? 7.63881 1.81538 14.93313 1.000 48.51929 296 LYS A C 1
ATOM 2174 O O . LYS A 1 301 ? 8.76880 2.30735 14.99245 1.000 52.67663 296 LYS A O 1
ATOM 2180 N N . HIS A 1 302 ? 7.03946 1.29795 15.99795 1.000 50.35574 297 HIS A N 1
ATOM 2181 C CA . HIS A 1 302 ? 7.60914 1.47306 17.32684 1.000 54.83874 297 HIS A CA 1
ATOM 2182 C C . HIS A 1 302 ? 8.98899 0.82608 17.40979 1.000 53.36862 297 HIS A C 1
ATOM 2183 O O . HIS A 1 302 ? 9.13893 -0.35245 17.06010 1.000 47.05687 297 HIS A O 1
ATOM 2190 N N . PRO A 1 303 ? 10.01342 1.55104 17.86844 1.000 58.95006 298 PRO A N 1
ATOM 2191 C CA . PRO A 1 303 ? 11.34496 0.93604 17.98006 1.000 56.64449 298 PRO A CA 1
ATOM 2192 C C . PRO A 1 303 ? 11.40559 -0.17845 19.00724 1.000 45.37813 298 PRO A C 1
ATOM 2193 O O . PRO A 1 303 ? 12.26673 -1.05926 18.89555 1.000 48.10367 298 PRO A O 1
ATOM 2197 N N . ILE A 1 304 ? 10.51952 -0.16865 20.00633 1.000 46.33683 299 ILE A N 1
ATOM 2198 C CA . ILE A 1 304 ? 10.53323 -1.20557 21.03033 1.000 52.90272 299 ILE A CA 1
ATOM 2199 C C . ILE A 1 304 ? 10.31988 -2.58820 20.43488 1.000 52.89696 299 ILE A C 1
ATOM 2200 O O . ILE A 1 304 ? 10.69954 -3.59036 21.04983 1.000 53.60021 299 ILE A O 1
ATOM 2205 N N . VAL A 1 305 ? 9.71714 -2.66877 19.24521 1.000 49.47171 300 VAL A N 1
ATOM 2206 C CA . VAL A 1 305 ? 9.43559 -3.96292 18.63016 1.000 49.05328 300 VAL A CA 1
ATOM 2207 C C . VAL A 1 305 ? 10.71199 -4.77191 18.44760 1.000 51.24673 300 VAL A C 1
ATOM 2208 O O . VAL A 1 305 ? 10.69272 -6.00571 18.53644 1.000 49.65384 300 VAL A O 1
ATOM 2212 N N . ASP A 1 306 ? 11.83844 -4.10152 18.19551 1.000 55.05087 301 ASP A N 1
ATOM 2213 C CA . ASP A 1 306 ? 13.08678 -4.81062 17.93756 1.000 58.67321 301 ASP A CA 1
ATOM 2214 C C . ASP A 1 306 ? 13.67434 -5.44099 19.19251 1.000 54.88024 301 ASP A C 1
ATOM 2215 O O . ASP A 1 306 ? 14.54236 -6.31319 19.08305 1.000 56.82005 301 ASP A O 1
ATOM 2220 N N . LYS A 1 307 ? 13.22664 -5.02630 20.37348 1.000 54.10460 302 LYS A N 1
ATOM 2221 C CA . LYS A 1 307 ? 13.76856 -5.53496 21.62547 1.000 52.29016 302 LYS A CA 1
ATOM 2222 C C . LYS A 1 307 ? 13.17968 -6.88254 22.02742 1.000 60.63423 302 LYS A C 1
ATOM 2223 O O . LYS A 1 307 ? 13.35072 -7.29512 23.18052 1.000 60.62714 302 LYS A O 1
ATOM 2225 N N . TYR A 1 308 ? 12.50548 -7.58086 21.11536 1.000 59.11195 303 TYR A N 1
ATOM 2226 C CA . TYR A 1 308 ? 11.82439 -8.82072 21.45410 1.000 55.37684 303 TYR A CA 1
ATOM 2227 C C . TYR A 1 308 ? 12.03381 -9.84892 20.35359 1.000 56.06691 303 TYR A C 1
ATOM 2228 O O . TYR A 1 308 ? 12.19524 -9.50548 19.17899 1.000 50.02779 303 TYR A O 1
ATOM 2237 N N . ASP A 1 309 ? 12.02661 -11.11895 20.75370 1.000 52.58317 304 ASP A N 1
ATOM 2238 C CA . ASP A 1 309 ? 12.15924 -12.23955 19.82934 1.000 52.69520 304 ASP A CA 1
ATOM 2239 C C . ASP A 1 309 ? 10.76774 -12.64552 19.35588 1.000 54.29039 304 ASP A C 1
ATOM 2240 O O . ASP A 1 309 ? 9.98267 -13.21224 20.12352 1.000 50.58791 304 ASP A O 1
ATOM 2245 N N . LEU A 1 310 ? 10.46401 -12.35874 18.08948 1.000 51.66354 305 LEU A N 1
ATOM 2246 C CA . LEU A 1 310 ? 9.15966 -12.64709 17.50665 1.000 50.66369 305 LEU A CA 1
ATOM 2247 C C . LEU A 1 310 ? 9.21963 -13.76894 16.47345 1.000 50.20415 305 LEU A C 1
ATOM 2248 O O . LEU A 1 310 ? 8.29762 -13.91234 15.66434 1.000 52.47661 305 LEU A O 1
ATOM 2253 N N . SER A 1 311 ? 10.28388 -14.57481 16.49384 1.000 48.96970 306 SER A N 1
ATOM 2254 C CA . SER A 1 311 ? 10.46520 -15.59701 15.46710 1.000 53.07007 306 SER A CA 1
ATOM 2255 C C . SER A 1 311 ? 9.28256 -16.55699 15.41318 1.000 51.79391 306 SER A C 1
ATOM 2256 O O . SER A 1 311 ? 8.90229 -17.02330 14.33277 1.000 45.59033 306 SER A O 1
ATOM 2259 N N . SER A 1 312 ? 8.68783 -16.86616 16.56806 1.000 51.31075 307 SER A N 1
ATOM 2260 C CA . SER A 1 312 ? 7.58813 -17.82384 16.60735 1.000 45.28601 307 SER A CA 1
ATOM 2261 C C . SER A 1 312 ? 6.34743 -17.32263 15.87877 1.000 46.78980 307 SER A C 1
ATOM 2262 O O . SER A 1 312 ? 5.48017 -18.13223 15.53212 1.000 39.99218 307 SER A O 1
ATOM 2265 N N . LEU A 1 313 ? 6.24201 -16.01808 15.63721 1.000 37.43156 308 LEU A N 1
ATOM 2266 C CA . LEU A 1 313 ? 5.06198 -15.46580 14.98379 1.000 40.17744 308 LEU A CA 1
ATOM 2267 C C . LEU A 1 313 ? 4.98224 -15.95864 13.54316 1.000 44.14666 308 LEU A C 1
ATOM 2268 O O . LEU A 1 313 ? 5.92089 -15.77505 12.76088 1.000 44.49984 308 LEU A O 1
ATOM 2273 N N . MET A 1 314 ? 3.86103 -16.58196 13.19299 1.000 40.58437 309 MET A N 1
ATOM 2274 C CA . MET A 1 314 ? 3.63868 -17.11536 11.85479 1.000 37.65797 309 MET A CA 1
ATOM 2275 C C . MET A 1 314 ? 2.60215 -16.33630 11.06346 1.000 33.74054 309 MET A C 1
ATOM 2276 O O . MET A 1 314 ? 2.81034 -16.07219 9.87817 1.000 36.15877 309 MET A O 1
ATOM 2281 N N . VAL A 1 315 ? 1.49043 -15.95582 11.68843 1.000 31.70405 310 VAL A N 1
ATOM 2282 C CA . VAL A 1 315 ? 0.37058 -15.33580 10.99351 1.000 30.37490 310 VAL A CA 1
ATOM 2283 C C . VAL A 1 315 ? -0.09936 -14.11903 11.77588 1.000 32.66956 310 VAL A C 1
ATOM 2284 O O . VAL A 1 315 ? -0.18865 -14.15434 13.00818 1.000 33.67019 310 VAL A O 1
ATOM 2288 N N . LEU A 1 316 ? -0.40772 -13.04491 11.05357 1.000 32.71580 311 LEU A N 1
ATOM 2289 C CA . LEU A 1 316 ? -1.04001 -11.85654 11.61478 1.000 32.37612 311 LEU A CA 1
ATOM 2290 C C . LEU A 1 316 ? -2.39503 -11.68928 10.93782 1.000 32.57008 311 LEU A C 1
ATOM 2291 O O . LEU A 1 316 ? -2.46330 -11.43013 9.73178 1.000 32.43885 311 LEU A O 1
ATOM 2296 N N . LEU A 1 317 ? -3.46818 -11.85826 11.70708 1.000 36.60162 312 LEU A N 1
ATOM 2297 C CA . LEU A 1 317 ? -4.83532 -11.72064 11.20948 1.000 32.78488 312 LEU A CA 1
ATOM 2298 C C . LEU A 1 317 ? -5.35783 -10.36042 11.65742 1.000 38.24586 312 LEU A C 1
ATOM 2299 O O . LEU A 1 317 ? -5.72517 -10.17677 12.82086 1.000 34.27446 312 LEU A O 1
ATOM 2304 N N . CYS A 1 318 ? -5.39275 -9.40823 10.73030 1.000 35.05862 313 CYS A N 1
ATOM 2305 C CA . CYS A 1 318 ? -5.81988 -8.04809 11.01413 1.000 31.35165 313 CYS A CA 1
ATOM 2306 C C . CYS A 1 318 ? -7.20896 -7.79087 10.44296 1.000 36.31798 313 CYS A C 1
ATOM 2307 O O . CYS A 1 318 ? -7.60089 -8.37106 9.42597 1.000 34.91862 313 CYS A O 1
ATOM 2310 N N . GLY A 1 319 ? -7.94681 -6.90731 11.10671 1.000 39.72227 314 GLY A N 1
ATOM 2311 C CA . GLY A 1 319 ? -9.25973 -6.51478 10.62823 1.000 41.24048 314 GLY A CA 1
ATOM 2312 C C . GLY A 1 319 ? -9.80995 -5.37511 11.45722 1.000 41.24433 314 GLY A C 1
ATOM 2313 O O . GLY A 1 319 ? -9.16216 -4.88201 12.38482 1.000 47.68830 314 GLY A O 1
ATOM 2314 N N . ALA A 1 320 ? -11.02017 -4.94745 11.08427 1.000 36.32746 315 ALA A N 1
ATOM 2315 C CA . ALA A 1 320 ? -11.82217 -3.99843 11.85444 1.000 41.22442 315 ALA A CA 1
ATOM 2316 C C . ALA A 1 320 ? -11.63214 -2.55035 11.41130 1.000 47.06414 315 ALA A C 1
ATOM 2317 O O . ALA A 1 320 ? -12.45073 -1.68978 11.75221 1.000 46.63936 315 ALA A O 1
ATOM 2319 N N . ALA A 1 321 ? -10.57584 -2.26003 10.65656 1.000 45.63811 316 AL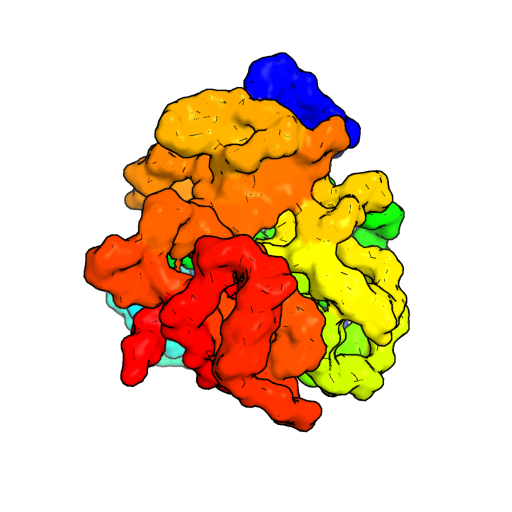A A N 1
ATOM 2320 C CA . ALA A 1 321 ? -10.29659 -0.88878 10.25290 1.000 44.53672 316 ALA A CA 1
ATOM 2321 C C . ALA A 1 321 ? -9.42345 -0.91202 9.00764 1.000 42.80215 316 ALA A C 1
ATOM 2322 O O . ALA A 1 321 ? -8.78858 -1.93013 8.70781 1.000 41.96131 316 ALA A O 1
ATOM 2324 N N . PRO A 1 322 ? -9.37642 0.19018 8.26239 1.000 48.40507 317 PRO A N 1
ATOM 2325 C CA . PRO A 1 322 ? -8.52934 0.24483 7.06436 1.000 50.19725 317 PRO A CA 1
ATOM 2326 C C . PRO A 1 322 ? -7.08333 -0.11033 7.37550 1.000 44.13577 317 PRO A C 1
ATOM 2327 O O . PRO A 1 322 ? -6.50258 0.36375 8.35463 1.000 41.38123 317 PRO A O 1
ATOM 2331 N N . LEU A 1 323 ? -6.49943 -0.95066 6.52381 1.000 40.18637 318 LEU A N 1
ATOM 2332 C CA . LEU A 1 323 ? -5.09403 -1.32438 6.62842 1.000 40.70266 318 LEU A CA 1
ATOM 2333 C C . LEU A 1 323 ? -4.50143 -1.33329 5.22992 1.000 43.50701 318 LEU A C 1
ATOM 2334 O O . LEU A 1 323 ? -4.98094 -2.06206 4.35566 1.000 42.52246 318 LEU A O 1
ATOM 2339 N N . SER A 1 324 ? -3.46766 -0.52954 5.02010 1.000 43.56788 319 SER A N 1
ATOM 2340 C CA . SER A 1 324 ? -2.84452 -0.41483 3.71257 1.000 47.98428 319 SER A CA 1
ATOM 2341 C C . SER A 1 324 ? -1.78015 -1.49075 3.52218 1.000 49.07850 319 SER A C 1
ATOM 2342 O O . SER A 1 324 ? -1.25252 -2.05887 4.48109 1.000 45.16021 319 SER A O 1
ATOM 2345 N N . ARG A 1 325 ? -1.46842 -1.76597 2.25368 1.000 45.91722 320 ARG A N 1
ATOM 2346 C CA . ARG A 1 325 ? -0.38755 -2.69634 1.95050 1.000 49.57823 320 ARG A CA 1
ATOM 2347 C C . ARG A 1 325 ? 0.96864 -2.12128 2.33744 1.000 54.24001 320 ARG A C 1
ATOM 2348 O O . ARG A 1 325 ? 1.87706 -2.87420 2.70704 1.000 54.83958 320 ARG A O 1
ATOM 2356 N N . GLU A 1 326 ? 1.12449 -0.79693 2.25968 1.000 54.31666 321 GLU A N 1
ATOM 2357 C CA . GLU A 1 326 ? 2.38444 -0.17452 2.65397 1.000 54.89082 321 GLU A CA 1
ATOM 2358 C C . GLU A 1 326 ? 2.73352 -0.50553 4.09943 1.000 53.31489 321 GLU A C 1
ATOM 2359 O O . GLU A 1 326 ? 3.90997 -0.68203 4.43800 1.000 54.33937 321 GLU A O 1
ATOM 2365 N N . THR A 1 327 ? 1.72465 -0.59279 4.96794 1.000 49.91340 322 THR A N 1
ATOM 2366 C CA . THR A 1 327 ? 1.97070 -1.00954 6.34388 1.000 52.77789 322 THR A CA 1
ATOM 2367 C C . THR A 1 327 ? 2.22583 -2.50994 6.43106 1.000 49.33560 322 THR A C 1
ATOM 2368 O O . THR A 1 327 ? 3.11309 -2.94901 7.17125 1.000 49.51668 322 THR A O 1
ATOM 2372 N N . GLU A 1 328 ? 1.46284 -3.30788 5.67977 1.000 53.13211 323 GLU A N 1
ATOM 2373 C CA . GLU A 1 328 ? 1.68755 -4.75033 5.66121 1.000 54.01046 323 GLU A CA 1
ATOM 2374 C C . GLU A 1 328 ? 3.10720 -5.07320 5.21083 1.000 55.33302 323 GLU A C 1
ATOM 2375 O O . GLU A 1 328 ? 3.83486 -5.81178 5.88532 1.000 49.37946 323 GLU A O 1
ATOM 2381 N N . ASP A 1 329 ? 3.51818 -4.52427 4.06497 1.000 56.24281 324 ASP A N 1
ATOM 2382 C CA . ASP A 1 329 ? 4.88118 -4.73580 3.59013 1.000 61.62420 324 ASP A CA 1
ATOM 2383 C C . ASP A 1 329 ? 5.89942 -4.28343 4.62780 1.000 60.35968 324 ASP A C 1
ATOM 2384 O O . ASP A 1 329 ? 6.88443 -4.98441 4.89042 1.000 58.72748 324 ASP A O 1
ATOM 2389 N N . GLN A 1 330 ? 5.67265 -3.11577 5.23301 1.000 50.46006 325 GLN A N 1
ATOM 2390 C CA . GLN A 1 330 ? 6.57486 -2.61604 6.26460 1.000 53.81363 325 GLN A CA 1
ATOM 2391 C C . GLN A 1 330 ? 6.78748 -3.65145 7.36287 1.000 55.30506 325 GLN A C 1
ATOM 2392 O O . GLN A 1 330 ? 7.92599 -3.96789 7.72575 1.000 54.00174 325 GLN A O 1
ATOM 2398 N N . ILE A 1 331 ? 5.69504 -4.19118 7.90580 1.000 49.97352 326 ILE A N 1
ATOM 2399 C CA . ILE A 1 331 ? 5.80653 -5.13681 9.01367 1.000 55.11391 326 ILE A CA 1
ATOM 2400 C C . ILE A 1 331 ? 6.51649 -6.40712 8.55971 1.000 55.13027 326 ILE A C 1
ATOM 2401 O O . ILE A 1 331 ? 7.39698 -6.93112 9.25299 1.000 52.08040 326 ILE A O 1
ATOM 2403 N N . LYS A 1 332 ? 6.14276 -6.92278 7.38623 1.000 59.17385 327 LYS A N 1
ATOM 2404 C CA . LYS A 1 332 ? 6.75424 -8.15405 6.89511 1.000 57.85006 327 LYS A CA 1
ATOM 2405 C C . LYS A 1 332 ? 8.25328 -7.97836 6.67926 1.000 57.76002 327 LYS A C 1
ATOM 2406 O O . LYS A 1 332 ? 9.04081 -8.89035 6.96119 1.000 54.56039 327 LYS A O 1
ATOM 2408 N N . GLU A 1 333 ? 8.66686 -6.81038 6.18394 1.000 58.33491 328 GLU A N 1
ATOM 2409 C CA . GLU A 1 333 ? 10.07770 -6.52598 5.95852 1.000 58.04659 328 GLU A CA 1
ATOM 2410 C C . GLU A 1 333 ? 10.84256 -6.23961 7.24318 1.000 62.41981 328 GLU A C 1
ATOM 2411 O O . GLU A 1 333 ? 12.07792 -6.25653 7.22308 1.000 69.54192 328 GLU A O 1
ATOM 2413 N N . ARG A 1 334 ? 10.14935 -5.98549 8.35188 1.000 56.37687 329 ARG A N 1
ATOM 2414 C CA . ARG A 1 334 ? 10.81142 -5.63763 9.60229 1.000 52.62614 329 ARG A CA 1
ATOM 2415 C C . ARG A 1 334 ? 11.03723 -6.85378 10.49427 1.000 51.75572 329 ARG A C 1
ATOM 2416 O O . ARG A 1 334 ? 12.13008 -7.02637 11.04190 1.000 48.43687 329 ARG A O 1
ATOM 2424 N N . ILE A 1 335 ? 10.02019 -7.70128 10.65007 1.000 52.12321 330 ILE A N 1
ATOM 2425 C CA . ILE A 1 335 ? 10.08387 -8.82722 11.57801 1.000 54.95913 330 ILE A CA 1
ATOM 2426 C C . ILE A 1 335 ? 10.09161 -10.17844 10.87977 1.000 53.79500 330 ILE A C 1
ATOM 2427 O O . ILE A 1 335 ? 10.40617 -11.18992 11.52995 1.000 42.79688 330 ILE A O 1
ATOM 2432 N N . GLY A 1 336 ? 9.75263 -10.23904 9.59689 1.000 55.53072 331 GLY A N 1
ATOM 2433 C CA . GLY A 1 336 ? 9.82012 -11.49541 8.87008 1.000 52.20287 331 GLY A CA 1
ATOM 2434 C C . GLY A 1 336 ? 8.71942 -12.48319 9.19283 1.000 51.90934 331 GLY A C 1
ATOM 2435 O O . GLY A 1 336 ? 8.99494 -13.67920 9.36139 1.000 51.48015 331 GLY A O 1
ATOM 2436 N N . VAL A 1 337 ? 7.48194 -12.01791 9.28655 1.000 49.33219 332 VAL A N 1
ATOM 2437 C CA . VAL A 1 337 ? 6.34952 -12.92673 9.47251 1.000 46.07754 332 VAL A CA 1
ATOM 2438 C C . VAL A 1 337 ? 5.91924 -13.45364 8.10655 1.000 42.94134 332 VAL A C 1
ATOM 2439 O O . VAL A 1 337 ? 5.76749 -12.65862 7.16539 1.000 43.91344 332 VAL A O 1
ATOM 2443 N N . PRO A 1 338 ? 5.72026 -14.75959 7.95446 1.000 41.86815 333 PRO A N 1
ATOM 2444 C CA . PRO A 1 338 ? 5.38708 -15.30114 6.63092 1.000 42.39993 333 PRO A CA 1
ATOM 2445 C C . PRO A 1 338 ? 4.03380 -14.83075 6.12086 1.000 44.21178 333 PRO A C 1
ATOM 2446 O O . PRO A 1 338 ? 3.91675 -14.40303 4.96801 1.000 42.97624 333 PRO A O 1
ATOM 2450 N N . PHE A 1 339 ? 3.00678 -14.89695 6.96514 1.000 35.03614 334 PHE A N 1
ATOM 2451 C CA . PHE A 1 339 ? 1.62883 -14.69263 6.53567 1.000 38.08793 334 PHE A CA 1
ATOM 2452 C C . PHE A 1 339 ? 1.03599 -13.47709 7.23351 1.000 37.32550 334 PHE A C 1
ATOM 2453 O O . PHE A 1 339 ? 1.00989 -13.41272 8.46734 1.000 38.89619 334 PHE A O 1
ATOM 2461 N N . ILE A 1 340 ? 0.55720 -12.52290 6.44039 1.000 35.25321 335 ILE A N 1
ATOM 2462 C CA . ILE A 1 340 ? -0.20172 -11.37682 6.92442 1.000 34.60538 335 ILE A CA 1
ATOM 2463 C C . ILE A 1 340 ? -1.49183 -11.33671 6.11789 1.000 34.83059 335 ILE A C 1
ATOM 2464 O O . ILE A 1 340 ? -1.46408 -11.07645 4.90871 1.000 39.55821 335 ILE A O 1
ATOM 2469 N N . ARG A 1 341 ? -2.61606 -11.60359 6.77545 1.000 34.38922 336 ARG A N 1
ATOM 2470 C CA . ARG A 1 341 ? -3.91232 -11.69471 6.11869 1.000 33.63878 336 ARG A CA 1
ATOM 2471 C C . ARG A 1 341 ? -4.85048 -10.65321 6.70668 1.000 32.28360 336 ARG A C 1
ATOM 2472 O O . ARG A 1 341 ? -4.94000 -10.51269 7.93074 1.000 32.81603 336 ARG A O 1
ATOM 2480 N N . GLN A 1 342 ? -5.55106 -9.93496 5.83577 1.000 35.46098 337 GLN A N 1
ATOM 2481 C CA . GLN A 1 342 ? -6.49649 -8.90617 6.23977 1.000 35.98782 337 GLN A CA 1
ATOM 2482 C C . GLN A 1 342 ? -7.92063 -9.36701 5.96420 1.000 31.59743 337 GLN A C 1
ATOM 2483 O O . GLN A 1 342 ? -8.19882 -9.96230 4.91894 1.000 35.64980 337 GLN A O 1
ATOM 2489 N N . GLY A 1 343 ? -8.82019 -9.08703 6.90826 1.000 31.44863 338 GLY A N 1
ATOM 2490 C CA . GLY A 1 343 ? -10.21084 -9.44938 6.76097 1.000 35.29397 338 GLY A CA 1
ATOM 2491 C C . GLY A 1 343 ? -11.11467 -8.25488 6.99464 1.000 34.52442 338 GLY A C 1
ATOM 2492 O O . GLY A 1 343 ? -10.72162 -7.25349 7.59297 1.000 34.63948 338 GLY A O 1
ATOM 2493 N N . TYR A 1 344 ? -12.34987 -8.38243 6.51281 1.000 29.25440 339 TYR A N 1
ATOM 2494 C CA . TYR A 1 344 ? -13.32640 -7.30493 6.57188 1.000 30.57332 339 TYR A CA 1
ATOM 2495 C C . TYR A 1 344 ? -14.66391 -7.83242 7.06680 1.000 28.72884 339 TYR A C 1
ATOM 2496 O O . TYR A 1 344 ? -15.08818 -8.92967 6.69235 1.000 24.66058 339 TYR A O 1
ATOM 2505 N N . GLY A 1 345 ? -15.32770 -7.03725 7.89618 1.000 29.63082 340 GLY A N 1
ATOM 2506 C CA . GLY A 1 345 ? -16.66022 -7.37780 8.35884 1.000 29.27935 340 GLY A CA 1
ATOM 2507 C C . GLY A 1 345 ? -17.20200 -6.26896 9.23112 1.000 31.34713 340 GLY A C 1
ATOM 2508 O O . GLY A 1 345 ? -16.50994 -5.29462 9.54522 1.000 32.81552 340 GLY A O 1
ATOM 2509 N N . LEU A 1 346 ? -18.45981 -6.43639 9.62617 1.000 31.26465 341 LEU A N 1
ATOM 2510 C CA . LEU A 1 346 ? -19.11472 -5.52576 10.55069 1.000 33.12828 341 LEU A CA 1
ATOM 2511 C C . LEU A 1 346 ? -19.73737 -6.32515 11.68494 1.000 34.34799 341 LEU A C 1
ATOM 2512 O O . LEU A 1 346 ? -19.97060 -7.53089 11.56727 1.000 34.99596 341 LEU A O 1
ATOM 2517 N N . SER A 1 347 ? -20.00972 -5.63510 12.79496 1.000 32.14806 342 SER A N 1
ATOM 2518 C CA . SER A 1 347 ? -20.80833 -6.24597 13.85176 1.000 32.74093 342 SER A CA 1
ATOM 2519 C C . SER A 1 347 ? -22.12375 -6.76710 13.29256 1.000 28.93972 342 SER A C 1
ATOM 2520 O O . SER A 1 347 ? -22.63352 -7.80338 13.73325 1.000 31.08160 342 SER A O 1
ATOM 2523 N N . GLU A 1 348 ? -22.68683 -6.05490 12.31529 1.000 26.64908 343 GLU A N 1
ATOM 2524 C CA . GLU A 1 348 ? -23.93310 -6.45719 11.68185 1.000 26.68810 343 GLU A CA 1
ATOM 2525 C C . GLU A 1 348 ? -23.78303 -7.71170 10.83556 1.000 29.31756 343 GLU A C 1
ATOM 2526 O O . GLU A 1 348 ? -24.79806 -8.30383 10.45425 1.000 29.11875 343 GLU A O 1
ATOM 2532 N N . SER A 1 349 ? -22.55378 -8.12630 10.53186 1.000 27.26996 344 SER A N 1
ATOM 2533 C CA . SER A 1 349 ? -22.29554 -9.32357 9.74261 1.000 33.47381 344 SER A CA 1
ATOM 2534 C C . SER A 1 349 ? -21.66515 -10.43108 10.58269 1.000 31.82080 344 SER A C 1
ATOM 2535 O O . SER A 1 349 ? -20.90454 -11.25323 10.06708 1.000 25.56430 344 SER A O 1
ATOM 2538 N N . THR A 1 350 ? -21.97263 -10.45961 11.87999 1.000 31.15102 345 THR A N 1
ATOM 2539 C CA . THR A 1 350 ? -21.42754 -11.46985 12.77864 1.000 33.80868 345 THR A CA 1
ATOM 2540 C C . THR A 1 350 ? -19.91020 -11.36159 12.84458 1.000 35.74752 345 THR A C 1
ATOM 2541 O O . THR A 1 350 ? -19.36799 -10.64596 13.69226 1.000 36.16349 345 THR A O 1
ATOM 2545 N N . LEU A 1 351 ? -19.21726 -12.08023 11.96274 1.000 35.62664 346 LEU A N 1
ATOM 2546 C CA . LEU A 1 351 ? -17.76934 -11.96046 11.85615 1.000 31.66518 346 LEU A CA 1
ATOM 2547 C C . LEU A 1 351 ? -17.40484 -11.31296 10.52785 1.000 36.11416 346 LEU A C 1
ATOM 2548 O O . LEU A 1 351 ? -18.09260 -10.39633 10.06572 1.000 35.98190 346 LEU A O 1
ATOM 2553 N N . SER A 1 352 ? -16.33468 -11.78645 9.90271 1.000 34.31984 347 SER A N 1
ATOM 2554 C CA . SER A 1 352 ? -15.92578 -11.25349 8.61544 1.000 33.52508 347 SER A CA 1
ATOM 2555 C C . SER A 1 352 ? -16.81404 -11.78520 7.49841 1.000 34.38708 347 SER A C 1
ATOM 2556 O O . SER A 1 352 ? -17.37911 -12.87886 7.58675 1.000 37.30354 347 SER A O 1
ATOM 2559 N N . VAL A 1 353 ? -16.94130 -10.98435 6.44279 1.000 36.38662 348 VAL A N 1
ATOM 2560 C CA . VAL A 1 353 ? -17.52079 -11.43755 5.18335 1.000 26.68033 348 VAL A CA 1
ATOM 2561 C C . VAL A 1 353 ? -16.47343 -11.58759 4.09472 1.000 30.43422 348 VAL A C 1
ATOM 2562 O O . VAL A 1 353 ? -16.77465 -12.17596 3.04292 1.000 33.66230 348 VAL A O 1
ATOM 2566 N N . LEU A 1 354 ? -15.25920 -11.08122 4.30864 1.000 30.58895 349 LEU A N 1
ATOM 2567 C CA . LEU A 1 354 ? -14.16663 -11.18817 3.35335 1.000 31.77453 349 LEU A CA 1
ATOM 2568 C C . LEU A 1 354 ? -12.86845 -11.41462 4.11189 1.000 31.94244 349 LEU A C 1
ATOM 2569 O O . LEU A 1 354 ? -12.61048 -10.75622 5.12293 1.000 32.46072 349 LEU A O 1
ATOM 2574 N N . VAL A 1 355 ? -12.05780 -12.35036 3.62546 1.000 30.26382 350 VAL A N 1
ATOM 2575 C CA . VAL A 1 355 ? -10.77752 -12.66712 4.25047 1.000 33.17805 350 VAL A CA 1
ATOM 2576 C C . VAL A 1 355 ? -9.78355 -13.03709 3.16111 1.000 28.38347 350 VAL A C 1
ATOM 2577 O O . VAL A 1 355 ? -10.13575 -13.69538 2.17872 1.000 31.42098 350 VAL A O 1
ATOM 2581 N N . GLN A 1 356 ? -8.53698 -12.61207 3.34100 1.000 28.46782 351 GLN A N 1
ATOM 2582 C CA . GLN A 1 356 ? -7.46946 -13.04436 2.45533 1.000 31.34406 351 GLN A CA 1
ATOM 2583 C C . GLN A 1 356 ? -7.10281 -14.49980 2.73676 1.000 38.51131 351 GLN A C 1
ATOM 2584 O O . GLN A 1 356 ? -7.33310 -15.02864 3.82904 1.000 34.65195 351 GLN A O 1
ATOM 2590 N N . ASN A 1 357 ? -6.52680 -15.15151 1.72895 1.000 35.91037 352 ASN A N 1
ATOM 2591 C CA . ASN A 1 357 ? -6.00711 -16.50505 1.88442 1.000 37.25025 352 ASN A CA 1
ATOM 2592 C C . ASN A 1 357 ? -4.74431 -16.63405 1.03814 1.000 40.53400 352 ASN A C 1
ATOM 2593 O O . ASN A 1 357 ? -4.20646 -15.64416 0.53228 1.000 37.33575 352 ASN A O 1
ATOM 2598 N N . ASP A 1 358 ? -4.26640 -17.87135 0.88319 1.000 44.15189 353 ASP A N 1
ATOM 2599 C CA . ASP A 1 358 ? -3.00658 -18.09314 0.17974 1.000 43.25876 353 ASP A CA 1
ATOM 2600 C C . ASP A 1 358 ? -3.12287 -17.73680 -1.29783 1.000 42.06980 353 ASP A C 1
ATOM 2601 O O . ASP A 1 358 ? -2.16368 -17.23831 -1.89920 1.000 39.30660 353 ASP A O 1
ATOM 2606 N N . GLU A 1 359 ? -4.28475 -17.98599 -1.90138 1.000 40.69634 354 GLU A N 1
ATOM 2607 C CA . GLU A 1 359 ? -4.47826 -17.70195 -3.31852 1.000 42.78530 354 GLU A CA 1
ATOM 2608 C C . GLU A 1 359 ? -4.91183 -16.26245 -3.56687 1.000 44.67539 354 GLU A C 1
ATOM 2609 O O . GLU A 1 359 ? -4.47318 -15.64257 -4.54271 1.000 45.26561 354 GLU A O 1
ATOM 2611 N N . PHE A 1 360 ? -5.76240 -15.71759 -2.70145 1.000 41.03770 355 PHE A N 1
ATOM 2612 C CA . PHE A 1 360 ? -6.26643 -14.35204 -2.82413 1.000 39.50339 355 PHE A CA 1
ATOM 2613 C C . PHE A 1 360 ? -5.74131 -13.54634 -1.63998 1.000 39.28535 355 PHE A C 1
ATOM 2614 O O . PHE A 1 360 ? -6.41558 -13.40826 -0.61714 1.000 38.48896 355 PHE A O 1
ATOM 2622 N N . CYS A 1 361 ? -4.53036 -13.01641 -1.78440 1.000 39.50727 356 CYS A N 1
ATOM 2623 C CA . CYS A 1 361 ? -3.90353 -12.19539 -0.75673 1.000 34.95209 356 CYS A CA 1
ATOM 2624 C C . CYS A 1 361 ? -3.14859 -11.04115 -1.39746 1.000 40.23986 356 CYS A C 1
ATOM 2625 O O . CYS A 1 361 ? -2.00485 -10.74492 -1.03748 1.000 42.82235 356 CYS A O 1
ATOM 2628 N N . LYS A 1 362 ? -3.77573 -10.38188 -2.36734 1.000 39.79921 357 LYS A N 1
ATOM 2629 C CA . LYS A 1 362 ? -3.15787 -9.22353 -2.98589 1.000 38.00993 357 LYS A CA 1
ATOM 2630 C C . LYS A 1 362 ? -2.81210 -8.19112 -1.91418 1.000 44.46685 357 LYS A C 1
ATOM 2631 O O . LYS A 1 362 ? -3.52689 -8.05680 -0.91632 1.000 46.34561 357 LYS A O 1
ATOM 2637 N N . PRO A 1 363 ? -1.71903 -7.45304 -2.09083 1.000 48.54484 358 PRO A N 1
ATOM 2638 C CA . PRO A 1 363 ? -1.32733 -6.46850 -1.07203 1.000 49.91681 358 PRO A CA 1
ATOM 2639 C C . PRO A 1 363 ? -2.43280 -5.44924 -0.83746 1.000 48.89935 358 PRO A C 1
ATOM 2640 O O . PRO A 1 363 ? -2.94151 -4.82965 -1.77438 1.000 48.67436 358 PRO A O 1
ATOM 2644 N N . GLY A 1 364 ? -2.80361 -5.28129 0.43033 1.000 51.37035 359 GLY A N 1
ATOM 2645 C CA . GLY A 1 364 ? -3.76728 -4.27434 0.81913 1.000 49.54531 359 GLY A CA 1
ATOM 2646 C C . GLY A 1 364 ? -5.21735 -4.62218 0.56779 1.000 42.55215 359 GLY A C 1
ATOM 2647 O O . GLY A 1 364 ? -6.08880 -3.78131 0.82151 1.000 45.34745 359 GLY A O 1
ATOM 2648 N N . SER A 1 365 ? -5.51112 -5.82158 0.07805 1.000 39.23954 360 SER A N 1
ATOM 2649 C CA . SER A 1 365 ? -6.88633 -6.22227 -0.15768 1.000 36.35823 360 SER A CA 1
ATOM 2650 C C . SER A 1 365 ? -7.47593 -6.83569 1.11022 1.000 36.81508 360 SER A C 1
ATOM 2651 O O . SER A 1 365 ? -6.80285 -6.98609 2.13296 1.000 36.23655 360 SER A O 1
ATOM 2654 N N . VAL A 1 366 ? -8.75687 -7.19338 1.04339 1.000 35.40865 361 VAL A N 1
ATOM 2655 C CA . VAL A 1 366 ? -9.45090 -7.83528 2.15149 1.000 35.25565 361 VAL A CA 1
ATOM 2656 C C . VAL A 1 366 ? -9.86326 -9.26169 1.80974 1.000 35.31329 361 VAL A C 1
ATOM 2657 O O . VAL A 1 366 ? -10.61010 -9.88603 2.56988 1.000 32.29951 361 VAL A O 1
ATOM 2661 N N . GLY A 1 367 ? -9.40248 -9.79282 0.67906 1.000 37.06629 362 GLY A N 1
ATOM 2662 C CA . GLY A 1 367 ? -9.64975 -11.18132 0.34162 1.000 33.24569 362 GLY A CA 1
ATOM 2663 C C . GLY A 1 367 ? -10.89493 -11.42759 -0.48518 1.000 31.25964 362 GLY A C 1
ATOM 2664 O O . GLY A 1 367 ? -11.32170 -10.56655 -1.26008 1.000 31.76258 362 GLY A O 1
ATOM 2665 N N . VAL A 1 368 ? -11.48579 -12.60997 -0.32663 1.000 29.51180 363 VAL A N 1
ATOM 2666 C CA . VAL A 1 368 ? -12.64162 -13.02585 -1.10510 1.000 31.83187 363 VAL A CA 1
ATOM 2667 C C . VAL A 1 368 ? -13.76807 -13.40400 -0.14817 1.000 31.34796 363 VAL A C 1
ATOM 2668 O O . VAL A 1 368 ? -13.56251 -13.59029 1.05107 1.000 30.22301 363 VAL A O 1
ATOM 2672 N N . LEU A 1 369 ? -14.97089 -13.52277 -0.70398 1.000 26.65210 364 LEU A N 1
ATOM 2673 C CA . LEU A 1 369 ? -16.14476 -13.80608 0.10906 1.000 26.67369 364 LEU A CA 1
ATOM 2674 C C . LEU A 1 369 ? -16.00264 -15.14131 0.82591 1.000 38.43813 364 LEU A C 1
ATOM 2675 O O . LEU A 1 369 ? -15.43648 -16.09790 0.29025 1.000 43.41166 364 LEU A O 1
ATOM 2680 N N . LYS A 1 370 ? -16.52514 -15.20297 2.04652 1.000 40.98046 365 LYS A N 1
ATOM 2681 C CA . LYS A 1 370 ? -16.66698 -16.47542 2.73313 1.000 36.67097 365 LYS A CA 1
ATOM 2682 C C . LYS A 1 370 ? -17.88580 -17.21313 2.19354 1.000 35.74255 365 LYS A C 1
ATOM 2683 O O . LYS A 1 370 ? -18.83419 -16.60320 1.69106 1.000 37.19934 365 LYS A O 1
ATOM 2685 N N . VAL A 1 371 ? -17.85141 -18.53992 2.29700 1.000 35.95926 366 VAL A N 1
ATOM 2686 C CA . VAL A 1 371 ? -18.91453 -19.37765 1.75283 1.000 37.29572 366 VAL A CA 1
ATOM 2687 C C . VAL A 1 371 ? -20.26234 -18.91555 2.28773 1.000 32.37217 366 VAL A C 1
ATOM 2688 O O . VAL A 1 371 ? -20.36376 -18.43714 3.42304 1.000 39.27782 366 VAL A O 1
ATOM 2692 N N . GLY A 1 372 ? -21.30290 -19.05222 1.46973 1.000 34.21149 367 GLY A N 1
ATOM 2693 C CA . GLY A 1 372 ? -22.65256 -18.73425 1.87768 1.000 36.24020 367 GLY A CA 1
ATOM 2694 C C . GLY A 1 372 ? -23.00445 -17.26503 1.87800 1.000 37.91358 367 GLY A C 1
ATOM 2695 O O . GLY A 1 372 ? -24.14540 -16.92099 2.21259 1.000 41.80342 367 GLY A O 1
ATOM 2696 N N . ILE A 1 373 ? -22.07542 -16.38727 1.51328 1.000 37.47233 368 ILE A N 1
ATOM 2697 C CA . ILE A 1 373 ? -22.29370 -14.94648 1.53877 1.000 41.30297 368 ILE A CA 1
ATOM 2698 C C . ILE A 1 373 ? -22.31440 -14.42690 0.10892 1.000 32.90749 368 ILE A C 1
ATOM 2699 O O . ILE A 1 373 ? -21.42989 -14.75366 -0.69209 1.000 32.15576 368 ILE A O 1
ATOM 2704 N N . TYR A 1 374 ? -23.32287 -13.62350 -0.20823 1.000 32.76829 369 TYR A N 1
ATOM 2705 C CA . TYR A 1 374 ? -23.38293 -12.89435 -1.46443 1.000 35.94627 369 TYR A CA 1
ATOM 2706 C C . TYR A 1 374 ? -22.95051 -11.45061 -1.23687 1.000 35.59152 369 TYR A C 1
ATOM 2707 O O . TYR A 1 374 ? -23.14372 -10.88908 -0.15523 1.000 34.62194 369 TYR A O 1
ATOM 2716 N N . ALA A 1 375 ? -22.35739 -10.85292 -2.26777 1.000 32.93621 370 ALA A N 1
ATOM 2717 C CA . ALA A 1 375 ? -21.89903 -9.47394 -2.19569 1.000 30.72158 370 ALA A CA 1
ATOM 2718 C C . ALA A 1 375 ? -22.31298 -8.73208 -3.45642 1.000 33.90839 370 ALA A C 1
ATOM 2719 O O . ALA A 1 375 ? -22.46603 -9.32754 -4.52669 1.000 39.58416 370 ALA A O 1
ATOM 2721 N N . LYS A 1 376 ? -22.49091 -7.42114 -3.31872 1.000 28.28909 371 LYS A N 1
ATOM 2722 C CA . LYS A 1 376 ? -22.79336 -6.56811 -4.45642 1.000 29.80373 371 LYS A CA 1
ATOM 2723 C C . LYS A 1 376 ? -22.29379 -5.16327 -4.16419 1.000 36.39648 371 LYS A C 1
ATOM 2724 O O . LYS A 1 376 ? -22.36425 -4.69688 -3.02305 1.000 33.74160 371 LYS A O 1
ATOM 2730 N N . VAL A 1 377 ? -21.78225 -4.50149 -5.19824 1.000 32.42851 372 VAL A N 1
ATOM 2731 C CA . VAL A 1 377 ? -21.36281 -3.10737 -5.12340 1.000 29.62508 372 VAL A CA 1
ATOM 2732 C C . VAL A 1 377 ? -22.40589 -2.27820 -5.85730 1.000 33.91229 372 VAL A C 1
ATOM 2733 O O . VAL A 1 377 ? -22.59204 -2.43381 -7.07082 1.000 35.81725 372 VAL A O 1
ATOM 2737 N N . ILE A 1 378 ? -23.09297 -1.40749 -5.12541 1.000 28.83665 373 ILE A N 1
ATOM 2738 C CA . ILE A 1 378 ? -24.16571 -0.59057 -5.67636 1.000 36.09580 373 ILE A CA 1
ATOM 2739 C C . ILE A 1 378 ? -23.72969 0.86534 -5.66734 1.000 38.06766 373 ILE A C 1
ATOM 2740 O O . ILE A 1 378 ? -23.05982 1.32168 -4.73317 1.000 37.24429 373 ILE A O 1
ATOM 2745 N N . ASP A 1 379 ? -24.10517 1.58786 -6.70801 1.000 42.83411 374 ASP A N 1
ATOM 2746 C CA . ASP A 1 379 ? -23.83648 3.01555 -6.74868 1.000 48.65845 374 ASP A CA 1
ATOM 2747 C C . ASP A 1 379 ? -24.79603 3.73109 -5.80559 1.000 51.03729 374 ASP A C 1
ATOM 2748 O O . ASP A 1 379 ? -26.00955 3.51214 -5.88494 1.000 51.13357 374 ASP A O 1
ATOM 2753 N N . PRO A 1 380 ? -24.30329 4.56483 -4.89299 1.000 53.96284 375 PRO A N 1
ATOM 2754 C CA . PRO A 1 380 ? -25.21546 5.34918 -4.05638 1.000 52.51380 375 PRO A CA 1
ATOM 2755 C C . PRO A 1 380 ? -25.89064 6.43392 -4.87994 1.000 64.42073 375 PRO A C 1
ATOM 2756 O O . PRO A 1 380 ? -25.30871 6.98757 -5.81623 1.000 65.78939 375 PRO A O 1
ATOM 2760 N N . ASP A 1 381 ? -27.13426 6.74194 -4.50818 1.000 65.27088 376 ASP A N 1
ATOM 2761 C CA . ASP A 1 381 ? -28.01341 7.56666 -5.33110 1.000 64.31226 376 ASP A CA 1
ATOM 2762 C C . ASP A 1 381 ? -28.50743 6.73488 -6.50712 1.000 61.42365 376 ASP A C 1
ATOM 2763 O O . ASP A 1 381 ? -28.29836 7.09923 -7.66903 1.000 66.96753 376 ASP A O 1
ATOM 2768 N N . THR A 1 382 ? -29.16630 5.61749 -6.18917 1.000 55.19240 377 THR A N 1
ATOM 2769 C CA . THR A 1 382 ? -29.64335 4.60389 -7.12622 1.000 59.38210 377 THR A CA 1
ATOM 2770 C C . THR A 1 382 ? -29.31544 3.22674 -6.56648 1.000 62.62324 377 THR A C 1
ATOM 2771 O O . THR A 1 382 ? -28.47259 3.10001 -5.67300 1.000 64.94589 377 THR A O 1
ATOM 2775 N N . GLY A 1 383 ? -29.97558 2.19256 -7.07301 1.000 58.12590 378 GLY A N 1
ATOM 2776 C CA . GLY A 1 383 ? -29.63526 0.82688 -6.74208 1.000 56.01027 378 GLY A CA 1
ATOM 2777 C C . GLY A 1 383 ? -28.73974 0.15095 -7.75447 1.000 55.52961 378 GLY A C 1
ATOM 2778 O O . GLY A 1 383 ? -28.55748 -1.07001 -7.68082 1.000 57.19034 378 GLY A O 1
ATOM 2779 N N . LYS A 1 384 ? -28.16978 0.90394 -8.69417 1.000 55.28580 379 LYS A N 1
ATOM 2780 C CA . LYS A 1 384 ? -27.39559 0.33493 -9.78957 1.000 56.60753 379 LYS A CA 1
ATOM 2781 C C . LYS A 1 384 ? -26.32548 -0.62810 -9.29124 1.000 48.48960 379 LYS A C 1
ATOM 2782 O O . LYS A 1 384 ? -25.36150 -0.21491 -8.63813 1.000 46.10536 379 LYS A O 1
ATOM 2784 N N . LEU A 1 385 ? -26.48904 -1.91318 -9.59541 1.000 44.64793 380 LEU A N 1
ATOM 2785 C CA . LEU A 1 385 ? -25.47419 -2.90261 -9.25898 1.000 45.65754 380 LEU A CA 1
ATOM 2786 C C . LEU A 1 385 ? -24.27231 -2.72541 -10.17789 1.000 46.04283 380 LEU A C 1
ATOM 2787 O O . LEU A 1 385 ? -24.40910 -2.76434 -11.40504 1.000 50.93726 380 LEU A O 1
ATOM 2792 N N . LEU A 1 386 ? -23.09992 -2.52282 -9.58829 1.000 44.79280 381 LEU A N 1
ATOM 2793 C CA . LEU A 1 386 ? -21.89176 -2.27020 -10.35512 1.000 41.16879 381 LEU A CA 1
ATOM 2794 C C . LEU A 1 386 ? -21.14898 -3.57284 -10.63908 1.000 37.10536 381 LEU A C 1
ATOM 2795 O O . LEU A 1 386 ? -21.44230 -4.62743 -10.07240 1.000 42.28146 381 LEU A O 1
ATOM 2800 N N . GLY A 1 387 ? -20.17230 -3.48653 -11.53708 1.000 37.85766 382 GLY A N 1
ATOM 2801 C CA . GLY A 1 387 ? -19.35086 -4.61369 -11.91363 1.000 31.16427 382 GLY A CA 1
ATOM 2802 C C . GLY A 1 387 ? -17.97404 -4.55929 -11.28543 1.000 32.67659 382 GLY A C 1
ATOM 2803 O O . GLY A 1 387 ? -17.72432 -3.82582 -10.32236 1.000 36.96877 382 GLY A O 1
ATOM 2804 N N . ALA A 1 388 ? -17.06231 -5.34941 -11.84414 1.000 29.44167 383 ALA A N 1
ATOM 2805 C CA . ALA A 1 388 ? -15.70912 -5.41228 -11.31244 1.000 30.55698 383 ALA A CA 1
ATOM 2806 C C . ALA A 1 388 ? -14.98155 -4.09176 -11.53336 1.000 33.33966 383 ALA A C 1
ATOM 2807 O O . ALA A 1 388 ? -15.08444 -3.47574 -12.59760 1.000 28.76186 383 ALA A O 1
ATOM 2809 N N . ASN A 1 389 ? -14.24376 -3.65625 -10.51377 1.000 31.89417 384 ASN A N 1
ATOM 2810 C CA . ASN A 1 389 ? -13.40604 -2.46201 -10.54509 1.000 32.93360 384 ASN A CA 1
ATOM 2811 C C . ASN A 1 389 ? -14.21315 -1.17627 -10.43826 1.000 31.95589 384 ASN A C 1
ATOM 2812 O O . ASN A 1 389 ? -13.65738 -0.09059 -10.65921 1.000 27.67986 384 ASN A O 1
ATOM 2817 N N . GLU A 1 390 ? -15.49830 -1.25488 -10.11160 1.000 33.08227 385 GLU A N 1
ATOM 2818 C CA . GLU A 1 390 ? -16.33268 -0.07658 -9.92424 1.000 29.80205 385 GLU A CA 1
ATOM 2819 C C . GLU A 1 390 ? -16.55796 0.13561 -8.43264 1.000 33.63039 385 GLU A C 1
ATOM 2820 O O . GLU A 1 390 ? -17.05308 -0.76200 -7.74169 1.000 35.09008 385 GLU A O 1
ATOM 2826 N N . ARG A 1 391 ? -16.19436 1.31715 -7.94220 1.000 28.43401 386 ARG A N 1
ATOM 2827 C CA . ARG A 1 391 ? -16.34216 1.63043 -6.52922 1.000 30.27660 386 ARG A CA 1
ATOM 2828 C C . ARG A 1 391 ? -17.79119 1.96841 -6.20072 1.000 31.50169 386 ARG A C 1
ATOM 2829 O O . ARG A 1 391 ? -18.46626 2.67907 -6.95069 1.000 32.61886 386 ARG A O 1
ATOM 2837 N N . GLY A 1 392 ? -18.26375 1.45162 -5.07212 1.000 32.35878 387 GLY A N 1
ATOM 2838 C CA . GLY A 1 392 ? -19.62477 1.70165 -4.63549 1.000 30.56313 387 GLY A CA 1
ATOM 2839 C C . GLY A 1 392 ? -19.82292 1.17889 -3.23059 1.000 29.85406 387 GLY A C 1
ATOM 2840 O O . GLY A 1 392 ? -18.90117 0.65120 -2.60245 1.000 29.15448 387 GLY A O 1
ATOM 2841 N N . GLU A 1 393 ? -21.04920 1.33592 -2.73934 1.000 30.71113 388 GLU A N 1
ATOM 2842 C CA . GLU A 1 393 ? -21.37837 0.86594 -1.40021 1.000 32.43789 388 GLU A CA 1
ATOM 2843 C C . GLU A 1 393 ? -21.49503 -0.65460 -1.38930 1.000 30.42817 388 GLU A C 1
ATOM 2844 O O . GLU A 1 393 ? -22.22169 -1.23915 -2.19913 1.000 29.90269 388 GLU A O 1
ATOM 2850 N N . LEU A 1 394 ? -20.77710 -1.29542 -0.46949 1.000 26.22972 389 LEU A N 1
ATOM 2851 C CA . LEU A 1 394 ? -20.80119 -2.74886 -0.36207 1.000 28.32770 389 LEU A CA 1
ATOM 2852 C C . LEU A 1 394 ? -22.03477 -3.20900 0.40521 1.000 26.89588 389 LEU A C 1
ATOM 2853 O O . LEU A 1 394 ? -22.36598 -2.65483 1.45792 1.000 29.32216 389 LEU A O 1
ATOM 2858 N N . CYS A 1 395 ? -22.70810 -4.22901 -0.12177 1.000 25.69757 390 CYS A N 1
ATOM 2859 C CA . CYS A 1 395 ? -23.85588 -4.84047 0.53100 1.000 27.51406 390 CYS A CA 1
ATOM 2860 C C . CYS A 1 395 ? -23.66519 -6.34850 0.56814 1.000 33.41459 390 CYS A C 1
ATOM 2861 O O . CYS A 1 395 ? -23.12083 -6.93789 -0.37074 1.000 34.66049 390 CYS A O 1
ATOM 2864 N N . PHE A 1 396 ? -24.11495 -6.97362 1.65167 1.000 30.20120 391 PHE A N 1
ATOM 2865 C CA . PHE A 1 396 ? -23.84954 -8.38557 1.87200 1.000 32.04170 391 PHE A CA 1
ATOM 2866 C C . PHE A 1 396 ? -25.11651 -9.11079 2.29658 1.000 35.35650 391 PHE A C 1
ATOM 2867 O O . PHE A 1 396 ? -25.94368 -8.56568 3.03375 1.000 29.41341 391 PHE A O 1
ATOM 2875 N N . LYS A 1 397 ? -25.25880 -10.34430 1.81489 1.000 36.17058 392 LYS A N 1
ATOM 2876 C CA . LYS A 1 397 ? -26.36295 -11.22097 2.17134 1.000 38.03135 392 LYS A CA 1
ATOM 2877 C C . LYS A 1 397 ? -25.81279 -12.60099 2.49129 1.000 37.09980 392 LYS A C 1
ATOM 2878 O O . LYS A 1 397 ? -24.89403 -13.08229 1.82129 1.000 34.52678 392 LYS A O 1
ATOM 2884 N N . GLY A 1 398 ? -26.37087 -13.22776 3.51401 1.000 42.27935 393 GLY A N 1
ATOM 2885 C CA . GLY A 1 398 ? -25.93607 -14.55206 3.90569 1.000 39.92700 393 GLY A CA 1
ATOM 2886 C C . GLY A 1 398 ? -26.36121 -14.86290 5.32366 1.000 35.67116 393 GLY A C 1
ATOM 2887 O O . GLY A 1 398 ? -26.96590 -14.04322 6.01476 1.000 40.28726 393 GLY A O 1
ATOM 2888 N N . ASP A 1 399 ? -26.01626 -16.08047 5.74654 1.000 43.05339 394 ASP A N 1
ATOM 2889 C CA . ASP A 1 399 ? -26.38090 -16.56234 7.07342 1.000 43.24353 394 ASP A CA 1
ATOM 2890 C C . ASP A 1 399 ? -25.70285 -15.79049 8.19730 1.000 36.74570 394 ASP A C 1
ATOM 2891 O O . ASP A 1 399 ? -26.05928 -15.99372 9.36286 1.000 34.81470 394 ASP A O 1
ATOM 2896 N N . GLY A 1 400 ? -24.74366 -14.92407 7.88580 1.000 35.16194 395 GLY A N 1
ATOM 2897 C CA . GLY A 1 400 ? -24.05774 -14.14501 8.89266 1.000 38.27208 395 GLY A CA 1
ATOM 2898 C C . GLY A 1 400 ? -24.64118 -12.78064 9.17291 1.000 33.68388 395 GLY A C 1
ATOM 2899 O O . GLY A 1 400 ? -24.13943 -12.07011 10.04999 1.000 29.68602 395 GLY A O 1
ATOM 2900 N N . ILE A 1 401 ? -25.69263 -12.38876 8.46131 1.000 34.94397 396 ILE A N 1
ATOM 2901 C CA . ILE A 1 401 ? -26.27179 -11.06131 8.62654 1.000 30.69139 396 ILE A CA 1
ATOM 2902 C C . ILE A 1 401 ? -27.08427 -11.02240 9.91199 1.000 29.39832 396 ILE A C 1
ATOM 2903 O O . ILE A 1 401 ? -27.90813 -11.90774 10.17350 1.000 30.63684 396 ILE A O 1
ATOM 2908 N N . MET A 1 402 ? -26.85269 -9.98662 10.71426 1.000 29.50628 397 MET A N 1
ATOM 2909 C CA . MET A 1 402 ? -27.53199 -9.80187 11.98888 1.000 27.21682 397 MET A CA 1
ATOM 2910 C C . MET A 1 402 ? -29.04558 -9.88548 11.83904 1.000 28.06868 397 MET A C 1
ATOM 2911 O O . MET A 1 402 ? -29.58300 -9.68940 10.74389 1.000 29.80857 397 MET A O 1
ATOM 2916 N N . LYS A 1 403 ? -29.74244 -10.17056 12.93913 1.000 29.02193 398 LYS A N 1
ATOM 2917 C CA . LYS A 1 403 ? -31.19920 -10.14457 12.91682 1.000 27.18887 398 LYS A CA 1
ATOM 2918 C C . LYS A 1 403 ? -31.74650 -8.72112 12.93603 1.000 28.53409 398 LYS A C 1
ATOM 2919 O O . LYS A 1 403 ? -32.84613 -8.48006 12.42627 1.000 31.85276 398 LYS A O 1
ATOM 2925 N N . GLY A 1 404 ? -31.00582 -7.77266 13.50741 1.000 26.22954 399 GLY A N 1
ATOM 2926 C CA . GLY A 1 404 ? -31.47760 -6.40437 13.59798 1.000 30.03207 399 GLY A CA 1
ATOM 2927 C C . GLY A 1 404 ? -31.11632 -5.70843 14.89253 1.000 28.94143 399 GLY A C 1
ATOM 2928 O O . GLY A 1 404 ? -30.77880 -6.36210 15.88376 1.000 32.51523 399 GLY A O 1
ATOM 2929 N N . TYR A 1 405 ? -31.18105 -4.38043 14.89525 1.000 28.28184 400 TYR A N 1
ATOM 2930 C CA . TYR A 1 405 ? -30.86746 -3.61764 16.09530 1.000 28.30244 400 TYR A CA 1
ATOM 2931 C C . TYR A 1 405 ? -31.99046 -3.78136 17.11101 1.000 28.66132 400 TYR A C 1
ATOM 2932 O O . TYR A 1 405 ? -33.15253 -3.48035 16.81712 1.000 30.96198 400 TYR A O 1
ATOM 2941 N N . ILE A 1 406 ? -31.64332 -4.25132 18.31076 1.000 27.09966 401 ILE A N 1
ATOM 2942 C CA . ILE A 1 406 ? -32.65876 -4.50990 19.32441 1.000 32.25307 401 ILE A CA 1
ATOM 2943 C C . ILE A 1 406 ? -33.40536 -3.22248 19.63820 1.000 31.39366 401 ILE A C 1
ATOM 2944 O O . ILE A 1 406 ? -32.79827 -2.16602 19.85543 1.000 27.65677 401 ILE A O 1
ATOM 2949 N N . GLY A 1 407 ? -34.73490 -3.30396 19.64753 1.000 32.53754 402 GLY A N 1
ATOM 2950 C CA . GLY A 1 407 ? -35.56539 -2.16210 19.97419 1.000 32.61364 402 GLY A CA 1
ATOM 2951 C C . GLY A 1 407 ? -35.50213 -1.01109 18.99833 1.000 40.64782 402 GLY A C 1
ATOM 2952 O O . GLY A 1 407 ? -36.07424 0.04770 19.27472 1.000 48.29197 402 GLY A O 1
ATOM 2953 N N . ASP A 1 408 ? -34.83225 -1.18056 17.85866 1.000 35.03596 403 ASP A N 1
ATOM 2954 C CA . ASP A 1 408 ? -34.64954 -0.10976 16.88179 1.000 32.70140 403 ASP A CA 1
ATOM 2955 C C . ASP A 1 408 ? -34.94727 -0.66663 15.48728 1.000 35.84135 403 ASP A C 1
ATOM 2956 O O . ASP A 1 408 ? -34.04413 -0.90790 14.68445 1.000 35.57695 403 ASP A O 1
ATOM 2961 N N . THR A 1 409 ? -36.23371 -0.87258 15.20108 1.000 35.88382 404 THR A N 1
ATOM 2962 C CA . THR A 1 409 ? -36.61226 -1.37589 13.88648 1.000 35.48010 404 THR A CA 1
ATOM 2963 C C . THR A 1 409 ? -36.36341 -0.34063 12.79821 1.000 36.82226 404 THR A C 1
ATOM 2964 O O . THR A 1 409 ? -36.13002 -0.70645 11.64081 1.000 36.39191 404 THR A O 1
ATOM 2968 N N . LYS A 1 410 ? -36.40811 0.94820 13.14247 1.000 32.68477 405 LYS A N 1
ATOM 2969 C CA . LYS A 1 410 ? -36.12326 1.98153 12.15216 1.000 39.50615 405 LYS A CA 1
ATOM 2970 C C . LYS A 1 410 ? -34.67006 1.91388 11.69720 1.000 36.50684 405 LYS A C 1
ATOM 2971 O O . LYS A 1 410 ? -34.38604 1.87990 10.49411 1.000 39.81772 405 LYS A O 1
ATOM 2973 N N . SER A 1 411 ? -33.73275 1.88963 12.64764 1.000 31.75361 406 SER A N 1
ATOM 2974 C CA . SER A 1 411 ? -32.32482 1.77566 12.28437 1.000 30.41026 406 SER A CA 1
ATOM 2975 C C . SER A 1 411 ? -32.04826 0.48172 11.53534 1.000 33.65438 406 SER A C 1
ATOM 2976 O O . SER A 1 411 ? -31.11050 0.41645 10.73281 1.000 36.04081 406 SER A O 1
ATOM 2979 N N . THR A 1 412 ? -32.84931 -0.55542 11.78360 1.000 35.35630 407 THR A N 1
ATOM 2980 C CA . THR A 1 412 ? -32.63193 -1.84106 11.13339 1.000 26.74539 407 THR A CA 1
ATOM 2981 C C . THR A 1 412 ? -33.10432 -1.82145 9.68593 1.000 33.04219 407 THR A C 1
ATOM 2982 O O . THR A 1 412 ? -32.41414 -2.33703 8.79993 1.000 34.35829 407 THR A O 1
ATOM 2986 N N . GLN A 1 413 ? -34.27758 -1.23869 9.42730 1.000 36.72913 408 GLN A N 1
ATOM 2987 C CA . GLN A 1 413 ? -34.74266 -1.10688 8.05057 1.000 36.37280 408 GLN A CA 1
ATOM 2988 C C . GLN A 1 413 ? -33.79283 -0.24399 7.23408 1.000 34.44104 408 GLN A C 1
ATOM 2989 O O . GLN A 1 413 ? -33.56488 -0.50766 6.04783 1.000 39.26545 408 GLN A O 1
ATOM 2995 N N . THR A 1 414 ? -33.22689 0.79222 7.85584 1.000 32.85286 409 THR A N 1
ATOM 2996 C CA . THR A 1 414 ? -32.27165 1.64560 7.16069 1.000 31.77273 409 THR A CA 1
ATOM 2997 C C . THR A 1 414 ? -31.02022 0.87774 6.75748 1.000 35.83925 409 THR A C 1
ATOM 2998 O O . THR A 1 414 ? -30.36363 1.23696 5.77344 1.000 38.55757 409 THR A O 1
ATOM 3002 N N . ALA A 1 415 ? -30.67513 -0.17739 7.49526 1.000 30.43976 410 ALA A N 1
ATOM 3003 C CA . ALA A 1 415 ? -29.42176 -0.89547 7.29176 1.000 30.01493 410 ALA A CA 1
ATOM 3004 C C . ALA A 1 415 ? -29.56777 -2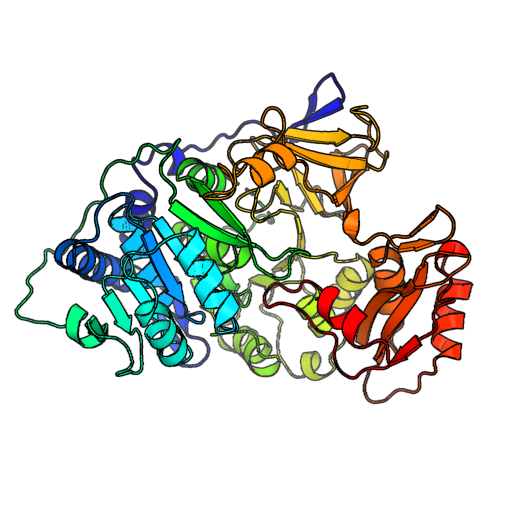.16036 6.45513 1.000 33.31563 410 ALA A C 1
ATOM 3005 O O . ALA A 1 415 ? -28.66681 -2.48193 5.67411 1.000 32.00288 410 ALA A O 1
ATOM 3007 N N . ILE A 1 416 ? -30.66850 -2.89397 6.60073 1.000 31.61293 411 ILE A N 1
ATOM 3008 C CA . ILE A 1 416 ? -30.85755 -4.17738 5.93101 1.000 32.19388 411 ILE A CA 1
ATOM 3009 C C . ILE A 1 416 ? -32.06625 -4.05957 5.01367 1.000 36.50815 411 ILE A C 1
ATOM 3010 O O . ILE A 1 416 ? -33.20882 -3.99497 5.48524 1.000 39.42829 411 ILE A O 1
ATOM 3015 N N . LYS A 1 417 ? -31.81967 -4.04482 3.70677 1.000 37.34621 412 LYS A N 1
ATOM 3016 C CA . LYS A 1 417 ? -32.86928 -3.97370 2.69751 1.000 38.18048 412 LYS A CA 1
ATOM 3017 C C . LYS A 1 417 ? -32.93272 -5.30213 1.95748 1.000 42.94290 412 LYS A C 1
ATOM 3018 O O . LYS A 1 417 ? -31.93804 -5.73082 1.36237 1.000 45.16677 412 LYS A O 1
ATOM 3024 N N . ASP A 1 418 ? -34.09775 -5.94882 1.99705 1.000 46.36414 413 ASP A N 1
ATOM 3025 C CA . ASP A 1 418 ? -34.32534 -7.18681 1.25318 1.000 42.82426 413 ASP A CA 1
ATOM 3026 C C . ASP A 1 418 ? -33.26336 -8.23227 1.58188 1.000 44.88591 413 ASP A C 1
ATOM 3027 O O . ASP A 1 418 ? -32.73547 -8.91394 0.70055 1.000 50.20027 413 ASP A O 1
ATOM 3032 N N . GLY A 1 419 ? -32.94564 -8.36145 2.86718 1.000 42.12014 414 GLY A N 1
ATOM 3033 C CA . GLY A 1 419 ? -31.91195 -9.27909 3.29601 1.000 37.04856 414 GLY A CA 1
ATOM 3034 C C . GLY A 1 419 ? -30.49640 -8.83996 2.99837 1.000 35.79407 414 GLY A C 1
ATOM 3035 O O . GLY A 1 419 ? -29.55942 -9.58108 3.31431 1.000 38.16805 414 GLY A O 1
ATOM 3036 N N . TRP A 1 420 ? -30.30749 -7.66555 2.40387 1.000 36.86491 415 TRP A N 1
ATOM 3037 C CA . TRP A 1 420 ? -28.98726 -7.14263 2.08015 1.000 39.10299 415 TRP A CA 1
ATOM 3038 C C . TRP A 1 420 ? -28.54460 -6.16126 3.15822 1.000 37.83497 415 TRP A C 1
ATOM 3039 O O . TRP A 1 420 ? -29.28534 -5.23278 3.50177 1.000 31.02012 415 TRP A O 1
ATOM 3050 N N . LEU A 1 421 ? -27.33830 -6.36255 3.68344 1.000 32.82037 416 LEU A N 1
ATOM 3051 C CA . LEU A 1 421 ? -26.74024 -5.42242 4.62472 1.000 27.97965 416 LEU A CA 1
ATOM 3052 C C . LEU A 1 421 ? -26.00602 -4.34776 3.83300 1.000 28.59090 416 LEU A C 1
ATOM 3053 O O . LEU A 1 421 ? -25.00614 -4.63095 3.16584 1.000 27.87222 416 LEU A O 1
ATOM 3058 N N . HIS A 1 422 ? -26.50154 -3.11682 3.90473 1.000 28.45507 417 HIS A N 1
ATOM 3059 C CA . HIS A 1 422 ? -25.83108 -1.97198 3.29380 1.000 31.44798 417 HIS A CA 1
ATOM 3060 C C . HIS A 1 422 ? -24.80346 -1.46046 4.29633 1.000 27.65459 417 HIS A C 1
ATOM 3061 O O . HIS A 1 422 ? -25.12967 -0.69698 5.20728 1.000 28.99636 417 HIS A O 1
ATOM 3068 N N . THR A 1 423 ? -23.55282 -1.89361 4.12808 1.000 27.16523 418 THR A N 1
ATOM 3069 C CA . THR A 1 423 ? -22.53114 -1.64278 5.13895 1.000 29.22170 418 THR A CA 1
ATOM 3070 C C . THR A 1 423 ? -22.28004 -0.15676 5.35159 1.000 29.03964 418 THR A C 1
ATOM 3071 O O . THR A 1 423 ? -21.91379 0.25536 6.45804 1.000 27.89744 418 THR A O 1
ATOM 3075 N N . GLY A 1 424 ? -22.45663 0.65745 4.31630 1.000 30.93741 419 GLY A N 1
ATOM 3076 C CA . GLY A 1 424 ? -22.08334 2.05343 4.38496 1.000 27.47091 419 GLY A CA 1
ATOM 3077 C C . GLY A 1 424 ? -20.64391 2.34353 4.02637 1.000 29.81778 419 GLY A C 1
ATOM 3078 O O . GLY A 1 424 ? -20.19843 3.48619 4.19368 1.000 31.32330 419 GLY A O 1
ATOM 3079 N N . ASP A 1 425 ? -19.90298 1.34950 3.54957 1.000 25.21350 420 ASP A N 1
ATOM 3080 C CA . ASP A 1 425 ? -18.52269 1.50968 3.12374 1.000 26.34163 420 ASP A CA 1
ATOM 3081 C C . ASP A 1 425 ? -18.44009 1.51716 1.60360 1.000 29.89696 420 ASP A C 1
ATOM 3082 O O . ASP A 1 425 ? -19.30977 0.99056 0.90502 1.000 32.37928 420 ASP A O 1
ATOM 3087 N N . ILE A 1 426 ? -17.37257 2.12160 1.09588 1.000 31.90969 421 ILE A N 1
ATOM 3088 C CA . ILE A 1 426 ? -17.10941 2.17840 -0.33579 1.000 33.12124 421 ILE A CA 1
ATOM 3089 C C . ILE A 1 426 ? -16.00140 1.18919 -0.66096 1.000 30.58243 421 ILE A C 1
ATOM 3090 O O . ILE A 1 426 ? -14.92164 1.23098 -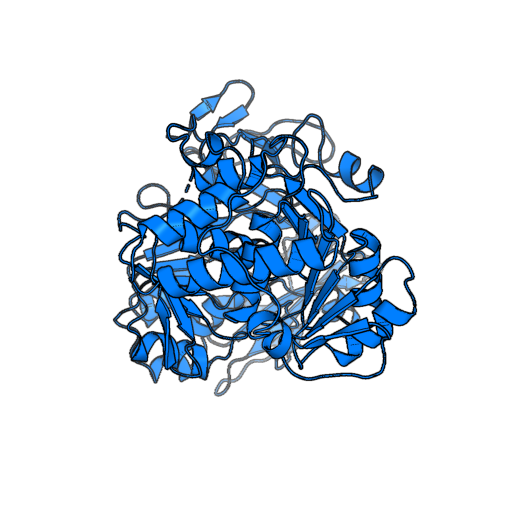0.05775 1.000 32.96939 421 ILE A O 1
ATOM 3095 N N . GLY A 1 427 ? -16.26898 0.29654 -1.60417 1.000 24.82651 422 GLY A N 1
ATOM 3096 C CA . GLY A 1 427 ? -15.27936 -0.66731 -2.01849 1.000 26.31862 422 GLY A CA 1
ATOM 3097 C C . GLY A 1 427 ? -15.55887 -1.15479 -3.42082 1.000 33.97324 422 GLY A C 1
ATOM 3098 O O . GLY A 1 427 ? -16.39253 -0.59839 -4.13943 1.000 35.12000 422 GLY A O 1
ATOM 3099 N N . TYR A 1 428 ? -14.85067 -2.21421 -3.79875 1.000 28.39092 423 TYR A N 1
ATOM 3100 C CA . TYR A 1 428 ? -14.98215 -2.79254 -5.12789 1.000 26.39816 423 TYR A CA 1
ATOM 3101 C C . TYR A 1 428 ? -14.25991 -4.12991 -5.13962 1.000 24.44650 423 TYR A C 1
ATOM 3102 O O . TYR A 1 428 ? -13.45461 -4.42592 -4.25259 1.000 24.82681 423 TYR A O 1
ATOM 3111 N N . TYR A 1 429 ? -14.55733 -4.93209 -6.15743 1.000 22.30042 424 TYR A N 1
ATOM 3112 C CA . TYR A 1 429 ? -13.88432 -6.20270 -6.38024 1.000 28.26085 424 TYR A CA 1
ATOM 3113 C C . TYR A 1 429 ? -13.20791 -6.18412 -7.74475 1.000 29.68047 424 TYR A C 1
ATOM 3114 O O . TYR A 1 429 ? -13.75217 -5.63688 -8.70963 1.000 29.58967 424 TYR A O 1
ATOM 3123 N N . ASP A 1 430 ? -12.01426 -6.77207 -7.81792 1.000 32.57809 425 ASP A N 1
ATOM 3124 C CA . ASP A 1 430 ? -11.29012 -6.86906 -9.07604 1.000 32.19604 425 ASP A CA 1
ATOM 3125 C C . ASP A 1 430 ? -11.79660 -8.06217 -9.88464 1.000 31.73226 425 ASP A C 1
ATOM 3126 O O . ASP A 1 430 ? -12.73706 -8.76061 -9.49625 1.000 30.15912 425 ASP A O 1
ATOM 3131 N N . ASP A 1 431 ? -11.16015 -8.29974 -11.03235 1.000 37.83060 426 ASP A N 1
ATOM 3132 C CA . ASP A 1 431 ? -11.59457 -9.36521 -11.92705 1.000 38.66801 426 ASP A CA 1
ATOM 3133 C C . ASP A 1 431 ? -11.40257 -10.75474 -11.33346 1.000 34.37740 426 ASP A C 1
ATOM 3134 O O . ASP A 1 431 ? -11.96736 -11.71685 -11.86333 1.000 40.82360 426 ASP A O 1
ATOM 3139 N N . ASP A 1 432 ? -10.63488 -10.88660 -10.25567 1.000 36.13089 427 ASP A N 1
ATOM 3140 C CA . ASP A 1 432 ? -10.54284 -12.14082 -9.52178 1.000 35.28016 427 ASP A CA 1
ATOM 3141 C C . ASP A 1 432 ? -11.54155 -12.21693 -8.37471 1.000 32.89595 427 ASP A C 1
ATOM 3142 O O . ASP A 1 432 ? -11.50745 -13.17771 -7.59935 1.000 33.09677 427 ASP A O 1
ATOM 3147 N N . PHE A 1 433 ? -12.43102 -11.23117 -8.25552 1.000 31.34048 428 PHE A N 1
ATOM 3148 C CA . PHE A 1 433 ? -13.39746 -11.16114 -7.16518 1.000 30.90278 428 PHE A CA 1
ATOM 3149 C C . PHE A 1 433 ? -12.71488 -10.98928 -5.81266 1.000 30.07495 428 PHE A C 1
ATOM 3150 O O . PHE A 1 433 ? -13.25383 -11.39195 -4.78043 1.000 28.58465 428 PHE A O 1
ATOM 3158 N N . GLU A 1 434 ? -11.52165 -10.40016 -5.81440 1.000 32.78912 429 GLU A N 1
ATOM 3159 C CA . GLU A 1 434 ? -10.85366 -9.98357 -4.58994 1.000 35.24596 429 GLU A CA 1
ATOM 3160 C C . GLU A 1 434 ? -11.28789 -8.56176 -4.26130 1.000 30.21895 429 GLU A C 1
ATOM 3161 O O . GLU A 1 434 ? -11.24509 -7.68016 -5.12503 1.000 32.83283 429 GLU A O 1
ATOM 3167 N N . PHE A 1 435 ? -11.70528 -8.34173 -3.01971 1.000 30.46863 430 PHE A N 1
ATOM 3168 C CA . PHE A 1 435 ? -12.30829 -7.07885 -2.62272 1.000 30.92546 430 PHE A CA 1
ATOM 3169 C C . PHE A 1 435 ? -11.27912 -6.13062 -2.01993 1.000 29.58154 430 PHE A C 1
ATOM 3170 O O . PHE A 1 435 ? -10.27193 -6.55257 -1.44565 1.000 34.45697 430 PHE A O 1
ATOM 3178 N N . PHE A 1 436 ? -11.55349 -4.83457 -2.16332 1.000 28.89164 431 PHE A N 1
ATOM 3179 C CA . PHE A 1 436 ? -10.75226 -3.76561 -1.58311 1.000 28.81845 431 PHE A CA 1
ATOM 3180 C C . PHE A 1 436 ? -11.68935 -2.76967 -0.91771 1.000 30.49550 431 PHE A C 1
ATOM 3181 O O . PHE A 1 436 ? -12.69194 -2.36544 -1.51581 1.000 30.26994 431 PHE A O 1
ATOM 3189 N N . ILE A 1 437 ? -11.36610 -2.37866 0.31221 1.000 29.87023 432 ILE A N 1
ATOM 3190 C CA . ILE A 1 437 ? -12.16952 -1.43322 1.07970 1.000 26.13950 432 ILE A CA 1
ATOM 3191 C C . ILE A 1 437 ? -11.54981 -0.05124 0.93062 1.000 31.68706 432 ILE A C 1
ATOM 3192 O O . ILE A 1 437 ? -10.37781 0.15291 1.26959 1.000 34.97134 432 ILE A O 1
ATOM 3197 N N . VAL A 1 438 ? -12.33516 0.89951 0.42865 1.000 28.52226 433 VAL A N 1
ATOM 3198 C CA . VAL A 1 438 ? -11.84735 2.25113 0.17698 1.000 30.82066 433 VAL A CA 1
ATOM 3199 C C . VAL A 1 438 ? -11.96645 3.09196 1.44142 1.000 35.70403 433 VAL A C 1
ATOM 3200 O O . VAL A 1 438 ? -10.96738 3.61080 1.95243 1.000 37.26351 433 VAL A O 1
ATOM 3204 N N . ASP A 1 439 ? -13.18875 3.23544 1.95121 1.000 30.42574 434 ASP A N 1
ATOM 3205 C CA . ASP A 1 439 ? -13.42596 4.01869 3.15691 1.000 28.23316 434 ASP A CA 1
ATOM 3206 C C . ASP A 1 439 ? -14.90285 4.00559 3.52277 1.000 30.12899 434 ASP A C 1
ATOM 3207 O O . ASP A 1 439 ? -15.72379 3.42891 2.80201 1.000 33.85925 434 ASP A O 1
ATOM 3212 N N . ARG A 1 440 ? -15.25002 4.63837 4.63799 1.000 30.25159 435 ARG A N 1
ATOM 3213 C CA . ARG A 1 440 ? -16.63560 4.72440 5.07195 1.000 33.94040 435 ARG A CA 1
ATOM 3214 C C . ARG A 1 440 ? -17.27722 5.97528 4.48607 1.000 33.75639 435 ARG A C 1
ATOM 3215 O O . ARG A 1 440 ? -16.73706 7.07881 4.61844 1.000 30.50859 435 ARG A O 1
ATOM 3223 N N . ILE A 1 441 ? -18.43124 5.79286 3.83843 1.000 31.20653 436 ILE A N 1
ATOM 3224 C CA . ILE A 1 441 ? -19.11832 6.90705 3.18627 1.000 31.60581 436 ILE A CA 1
ATOM 3225 C C . ILE A 1 441 ? -19.26736 8.08204 4.14581 1.000 33.38074 436 ILE A C 1
ATOM 3226 O O . ILE A 1 441 ? -19.00730 9.23773 3.78915 1.000 33.39578 436 ILE A O 1
ATOM 3231 N N . LYS A 1 442 ? -19.69034 7.80336 5.38143 1.000 31.12996 437 LYS A N 1
ATOM 3232 C CA . LYS A 1 442 ? -19.93447 8.87708 6.33819 1.000 33.17638 437 LYS A CA 1
ATOM 3233 C C . LYS A 1 442 ? -18.66998 9.65351 6.67723 1.000 35.56957 437 LYS A C 1
ATOM 3234 O O . LYS A 1 442 ? -18.76630 10.78115 7.17249 1.000 36.62406 437 LYS A O 1
ATOM 3236 N N . GLU A 1 443 ? -17.49272 9.08078 6.42904 1.000 36.68426 438 GLU A N 1
ATOM 3237 C CA . GLU A 1 443 ? -16.22558 9.71394 6.76522 1.000 30.28846 438 GLU A CA 1
ATOM 3238 C C . GLU A 1 443 ? -15.54481 10.35129 5.56039 1.000 35.26857 438 GLU A C 1
ATOM 3239 O O . GLU A 1 443 ? -14.41836 10.84105 5.68706 1.000 37.94916 438 GLU A O 1
ATOM 3245 N N . LEU A 1 444 ? -16.19552 10.35730 4.39961 1.000 37.14680 439 LEU A N 1
ATOM 3246 C CA . LEU A 1 444 ? -15.62220 11.00489 3.22737 1.000 36.60157 439 LEU A CA 1
ATOM 3247 C C . LEU A 1 444 ? -15.64551 12.51850 3.40138 1.000 35.95084 439 LEU A C 1
ATOM 3248 O O . LEU A 1 444 ? -16.68253 13.09947 3.73625 1.000 33.50776 439 LEU A O 1
ATOM 3253 N N . ILE A 1 445 ? -14.49841 13.15658 3.17442 1.000 34.74795 440 ILE A N 1
ATOM 3254 C CA . ILE A 1 445 ? -14.39002 14.60145 3.34969 1.000 42.96023 440 ILE A CA 1
ATOM 3255 C C . ILE A 1 445 ? -15.10861 15.29732 2.20073 1.000 41.03292 440 ILE A C 1
ATOM 3256 O O . ILE A 1 445 ? -14.71779 15.16892 1.03443 1.000 36.21183 440 ILE A O 1
ATOM 3261 N N . LYS A 1 446 ? -16.16499 16.04356 2.52850 1.000 38.02761 441 LYS A N 1
ATOM 3262 C CA . LYS A 1 446 ? -16.98435 16.71888 1.52210 1.000 45.38745 441 LYS A CA 1
ATOM 3263 C C . LYS A 1 446 ? -16.36065 18.07939 1.21808 1.000 52.13342 441 LYS A C 1
ATOM 3264 O O . LYS A 1 446 ? -16.74438 19.11961 1.75905 1.000 46.20941 441 LYS A O 1
ATOM 3266 N N . TYR A 1 447 ? -15.37463 18.05958 0.32333 1.000 46.73064 442 TYR A N 1
ATOM 3267 C CA . TYR A 1 447 ? -14.62320 19.24771 -0.06631 1.000 44.56956 442 TYR A CA 1
ATOM 3268 C C . TYR A 1 447 ? -14.96795 19.59223 -1.50937 1.000 48.78465 442 TYR A C 1
ATOM 3269 O O . TYR A 1 447 ? -14.56067 18.88389 -2.43631 1.000 51.26753 442 TYR A O 1
ATOM 3278 N N . LYS A 1 448 ? -15.71406 20.67809 -1.69716 1.000 47.89381 443 LYS A N 1
ATOM 3279 C CA . LYS A 1 448 ? -16.06276 21.16453 -3.03009 1.000 50.19248 443 LYS A CA 1
ATOM 3280 C C . LYS A 1 448 ? -16.68954 20.05858 -3.87550 1.000 54.37631 443 LYS A C 1
ATOM 3281 O O . LYS A 1 448 ? -16.31807 19.83115 -5.02950 1.000 54.21086 443 LYS A O 1
ATOM 3287 N N . GLY A 1 449 ? -17.65167 19.35843 -3.28502 1.000 51.14419 444 GLY A N 1
ATOM 3288 C CA . GLY A 1 449 ? -18.35792 18.31589 -4.00463 1.000 54.30741 444 GLY A CA 1
ATOM 3289 C C . GLY A 1 449 ? -17.57782 17.01910 -4.09631 1.000 54.40485 444 GLY A C 1
ATOM 3290 O O . GLY A 1 449 ? -18.15878 15.95055 -4.30754 1.000 57.63029 444 GLY A O 1
ATOM 3291 N N . TYR A 1 450 ? -16.25686 17.09918 -3.95766 1.000 51.01975 445 TYR A N 1
ATOM 3292 C CA . TYR A 1 450 ? -15.43812 15.89707 -3.92453 1.000 51.52445 445 TYR A CA 1
ATOM 3293 C C . TYR A 1 450 ? -15.70667 15.11290 -2.64639 1.000 46.30925 445 TYR A C 1
ATOM 3294 O O . TYR A 1 450 ? -16.06309 15.67454 -1.60736 1.000 52.09592 445 TYR A O 1
ATOM 3303 N N . GLN A 1 451 ? -15.54378 13.79703 -2.73493 1.000 44.05344 446 GLN A N 1
ATOM 3304 C CA . GLN A 1 451 ? -15.70856 12.89521 -1.59728 1.000 44.41446 446 GLN A CA 1
ATOM 3305 C C . GLN A 1 451 ? -14.35798 12.23119 -1.35432 1.000 40.98340 446 GLN A C 1
ATOM 3306 O O . GLN A 1 451 ? -14.13043 11.08363 -1.74227 1.000 47.36344 446 GLN A O 1
ATOM 3312 N N . VAL A 1 452 ? -13.46393 12.96522 -0.70647 1.000 40.50060 447 VAL A N 1
ATOM 3313 C CA . VAL A 1 452 ? -12.08245 12.51540 -0.52632 1.000 38.98847 447 VAL A CA 1
ATOM 3314 C C . VAL A 1 452 ? -12.04775 11.44376 0.56265 1.000 35.80314 447 VAL A C 1
ATOM 3315 O O . VAL A 1 452 ? -12.56464 11.67744 1.66682 1.000 39.49154 447 VAL A O 1
ATOM 3319 N N . PRO A 1 453 ? -11.45888 10.28271 0.29869 1.000 37.65851 448 PRO A N 1
ATOM 3320 C CA . PRO A 1 453 ? -11.38570 9.23082 1.31888 1.000 35.04825 448 PRO A CA 1
ATOM 3321 C C . PRO A 1 453 ? -10.24060 9.48330 2.28190 1.000 34.81397 448 PRO A C 1
ATOM 3322 O O . PRO A 1 453 ? -9.06488 9.39763 1.89659 1.000 35.07855 448 PRO A O 1
ATOM 3326 N N . PRO A 1 454 ? -10.53800 9.78896 3.54666 1.000 34.33763 449 PRO A N 1
ATOM 3327 C CA . PRO A 1 454 ? -9.44868 10.01377 4.51327 1.000 35.26931 449 PRO A CA 1
ATOM 3328 C C . PRO A 1 454 ? -8.48889 8.84252 4.62216 1.000 37.03045 449 PRO A C 1
ATOM 3329 O O . PRO A 1 454 ? -7.29045 9.05458 4.84826 1.000 38.96383 449 PRO A O 1
ATOM 3333 N N . ALA A 1 455 ? -8.97754 7.60905 4.46901 1.000 36.78249 450 ALA A N 1
ATOM 3334 C CA . ALA A 1 455 ? -8.09671 6.44962 4.56159 1.000 36.98510 450 ALA A CA 1
ATOM 3335 C C . ALA A 1 455 ? -6.99824 6.49399 3.50871 1.000 31.56610 450 ALA A C 1
ATOM 3336 O O . ALA A 1 455 ? -5.87332 6.05045 3.76589 1.000 37.29870 450 ALA A O 1
ATOM 3338 N N . GLU A 1 456 ? -7.30141 7.01828 2.32095 1.000 31.35209 451 GLU A N 1
ATOM 3339 C CA . GLU A 1 456 ? -6.28175 7.13725 1.28432 1.000 33.60278 451 GLU A CA 1
ATOM 3340 C C . GLU A 1 456 ? -5.14564 8.04299 1.74131 1.000 30.93750 451 GLU A C 1
ATOM 3341 O O . GLU A 1 456 ? -3.97318 7.65259 1.71315 1.000 32.27258 451 GLU A O 1
ATOM 3347 N N . ILE A 1 457 ? -5.47797 9.26262 2.17014 1.000 37.52771 452 ILE A N 1
ATOM 3348 C CA . ILE A 1 457 ? -4.46017 10.17483 2.68320 1.000 30.46917 452 ILE A CA 1
ATOM 3349 C C . ILE A 1 457 ? -3.76367 9.56615 3.89240 1.000 33.98721 452 ILE A C 1
ATOM 3350 O O . ILE A 1 457 ? -2.54684 9.70823 4.06537 1.000 37.46146 452 ILE A O 1
ATOM 3355 N N . GLU A 1 458 ? -4.52207 8.87439 4.74591 1.000 33.06371 453 GLU A N 1
ATOM 3356 C CA . GLU A 1 458 ? -3.93398 8.28169 5.94258 1.000 35.77435 453 GLU A CA 1
ATOM 3357 C C . GLU A 1 458 ? -2.87140 7.25111 5.58413 1.000 34.87615 453 GLU A C 1
ATOM 3358 O O . GLU A 1 458 ? -1.80926 7.19868 6.21483 1.000 39.10494 453 GLU A O 1
ATOM 3364 N N . ALA A 1 459 ? -3.13752 6.41967 4.57507 1.000 33.87112 454 ALA A N 1
ATOM 3365 C CA . ALA A 1 459 ? -2.13451 5.45145 4.14701 1.000 35.21486 454 ALA A CA 1
ATOM 3366 C C . ALA A 1 459 ? -0.90831 6.15228 3.57822 1.000 39.74179 454 ALA A C 1
ATOM 3367 O O . ALA A 1 459 ? 0.22924 5.74359 3.84080 1.000 35.37393 454 ALA A O 1
ATOM 3369 N N . LEU A 1 460 ? -1.11976 7.21676 2.80066 1.000 37.99593 455 LEU A N 1
ATOM 3370 C CA . LEU A 1 460 ? 0.00620 7.97068 2.26168 1.000 35.17699 455 LEU A CA 1
ATOM 3371 C C . LEU A 1 460 ? 0.86343 8.55293 3.37777 1.000 36.70672 455 LEU A C 1
ATOM 3372 O O . LEU A 1 460 ? 2.09661 8.47649 3.32930 1.000 38.91695 455 LEU A O 1
ATOM 3377 N N . LEU A 1 461 ? 0.22675 9.13119 4.39815 1.000 36.51486 456 LEU A N 1
ATOM 3378 C CA . LEU A 1 461 ? 0.97747 9.72326 5.49964 1.000 40.69180 456 LEU A CA 1
ATOM 3379 C C . LEU A 1 461 ? 1.73725 8.67302 6.29866 1.000 41.43453 456 LEU A C 1
ATOM 3380 O O . LEU A 1 461 ? 2.79042 8.97649 6.86996 1.000 41.09622 456 LEU A O 1
ATOM 3385 N N . LEU A 1 462 ? 1.22453 7.44305 6.35739 1.000 41.60685 457 LEU A N 1
ATOM 3386 C CA . LEU A 1 462 ? 1.88081 6.38742 7.11699 1.000 39.92486 457 LEU A CA 1
ATOM 3387 C C . LEU A 1 462 ? 3.06648 5.77671 6.38358 1.000 46.97891 457 LEU A C 1
ATOM 3388 O O . LEU A 1 462 ? 3.83185 5.02578 6.99934 1.000 44.20541 457 LEU A O 1
ATOM 3393 N N . THR A 1 463 ? 3.23077 6.06786 5.08994 1.000 47.58238 458 THR A N 1
ATOM 3394 C CA . THR A 1 463 ? 4.42885 5.64229 4.37570 1.000 49.54110 458 THR A CA 1
ATOM 3395 C C . THR A 1 463 ? 5.63965 6.48505 4.74796 1.000 52.60195 458 THR A C 1
ATOM 3396 O O . THR A 1 463 ? 6.77548 6.02221 4.59553 1.000 50.69881 458 THR A O 1
ATOM 3400 N N . ASN A 1 464 ? 5.41934 7.70679 5.22689 1.000 44.43245 459 ASN A N 1
ATOM 3401 C CA . ASN A 1 464 ? 6.51270 8.57587 5.63849 1.000 43.76342 459 ASN A CA 1
ATOM 3402 C C . ASN A 1 464 ? 7.13499 8.04893 6.92544 1.000 45.63355 459 ASN A C 1
ATOM 3403 O O . ASN A 1 464 ? 6.47753 8.01305 7.97098 1.000 43.23900 459 ASN A O 1
ATOM 3408 N N . ASP A 1 465 ? 8.40860 7.65351 6.85248 1.000 47.11002 460 ASP A N 1
ATOM 3409 C CA . ASP A 1 465 ? 9.08506 7.08195 8.01205 1.000 49.08053 460 ASP A CA 1
ATOM 3410 C C . ASP A 1 465 ? 9.08912 8.01937 9.21259 1.000 47.71316 460 ASP A C 1
ATOM 3411 O O . ASP A 1 465 ? 9.35566 7.56921 10.33242 1.000 51.88351 460 ASP A O 1
ATOM 3416 N N . LYS A 1 466 ? 8.80926 9.30465 9.01071 1.000 41.93006 461 LYS A N 1
ATOM 3417 C CA . LYS A 1 466 ? 8.78904 10.27539 10.09748 1.000 51.00954 461 LYS A CA 1
ATOM 3418 C C . LYS A 1 466 ? 7.43211 10.37575 10.78153 1.000 48.50037 461 LYS A C 1
ATOM 3419 O O . LYS A 1 466 ? 7.29863 11.12835 11.75231 1.000 47.63166 461 LYS A O 1
ATOM 3425 N N . ILE A 1 467 ? 6.42901 9.64266 10.30587 1.000 48.62043 462 ILE A N 1
ATOM 3426 C CA . ILE A 1 467 ? 5.07326 9.70721 10.83898 1.000 48.12655 462 ILE A CA 1
ATOM 3427 C C . ILE A 1 467 ? 4.77461 8.40277 11.56363 1.000 45.59074 462 ILE A C 1
ATOM 3428 O O . ILE A 1 467 ? 5.01579 7.31478 11.02671 1.000 49.32030 462 ILE A O 1
ATOM 3433 N N . LYS A 1 468 ? 4.24747 8.51590 12.78119 1.000 45.63465 463 LYS A N 1
ATOM 3434 C CA . LYS A 1 468 ? 3.94920 7.36755 13.62692 1.000 43.52723 463 LYS A CA 1
ATOM 3435 C C . LYS A 1 468 ? 2.47801 6.97805 13.60903 1.000 41.00907 463 LYS A C 1
ATOM 3436 O O . LYS A 1 468 ? 2.16194 5.79148 13.73748 1.000 47.70728 463 LYS A O 1
ATOM 3442 N N . ASP A 1 469 ? 1.57807 7.94509 13.44667 1.000 42.03997 464 ASP A N 1
ATOM 3443 C CA . ASP A 1 469 ? 0.15284 7.68292 13.30086 1.000 45.20347 464 ASP A CA 1
ATOM 3444 C C . ASP A 1 469 ? -0.47226 8.86933 12.58227 1.000 39.80588 464 ASP A C 1
ATOM 3445 O O . ASP A 1 469 ? 0.05314 9.98376 12.63450 1.000 42.39581 464 ASP A O 1
ATOM 3450 N N . ALA A 1 470 ? -1.59395 8.62200 11.90878 1.000 35.11446 465 ALA A N 1
ATOM 3451 C CA . ALA A 1 470 ? -2.21272 9.65398 11.08971 1.000 36.56870 465 ALA A CA 1
ATOM 3452 C C . ALA A 1 470 ? -3.72477 9.49094 11.08544 1.000 30.87383 465 ALA A C 1
ATOM 3453 O O . ALA A 1 470 ? -4.23894 8.37026 11.08430 1.000 35.62850 465 ALA A O 1
ATOM 3455 N N . ALA A 1 471 ? -4.42681 10.62066 11.07540 1.000 34.55576 466 ALA A N 1
ATOM 3456 C CA . ALA A 1 471 ? -5.88182 10.63458 10.97509 1.000 36.25084 466 ALA A CA 1
ATOM 3457 C C . ALA A 1 471 ? -6.28911 11.93615 10.30552 1.000 35.99358 466 ALA A C 1
ATOM 3458 O O . ALA A 1 471 ? -5.90775 13.01570 10.76713 1.000 33.31098 466 ALA A O 1
ATOM 3460 N N . VAL A 1 472 ? -7.05300 11.83642 9.22229 1.000 35.27002 467 VAL A N 1
ATOM 3461 C CA . VAL A 1 472 ? -7.44549 12.99023 8.42394 1.000 34.47546 467 VAL A CA 1
ATOM 3462 C C . VAL A 1 472 ? -8.93286 13.23598 8.62410 1.000 36.41534 467 VAL A C 1
ATOM 3463 O O . VAL A 1 472 ? -9.74011 12.30026 8.56776 1.000 36.85574 467 VAL A O 1
ATOM 3467 N N . ILE A 1 473 ? -9.29065 14.49524 8.86122 1.000 40.46525 468 ILE A N 1
ATOM 3468 C CA . ILE A 1 473 ? -10.67006 14.89331 9.10389 1.000 43.08739 468 ILE A CA 1
ATOM 3469 C C . ILE A 1 473 ? -10.96673 16.14152 8.28391 1.000 43.01863 468 ILE A C 1
ATOM 3470 O O . ILE A 1 473 ? -10.06529 16.91612 7.94844 1.000 40.77642 468 ILE A O 1
ATOM 3475 N N . GLY A 1 474 ? -12.24216 16.32226 7.94439 1.000 41.15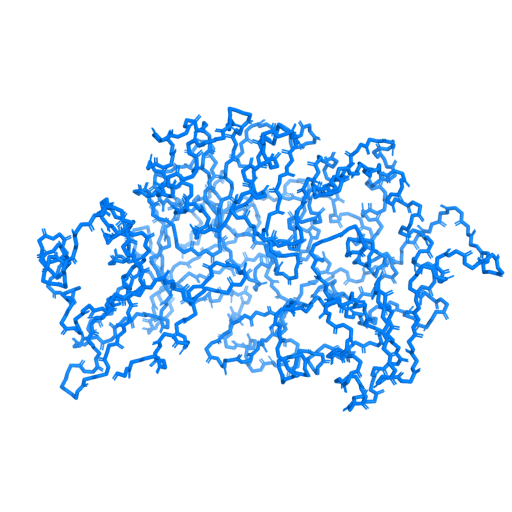205 469 GLY A N 1
ATOM 3476 C CA . GLY A 1 474 ? -12.66333 17.51950 7.23762 1.000 45.86473 469 GLY A CA 1
ATOM 3477 C C . GLY A 1 474 ? -12.75389 18.70302 8.18334 1.000 45.67836 469 GLY A C 1
ATOM 3478 O O . GLY A 1 474 ? -13.38787 18.62285 9.24059 1.000 44.43299 469 GLY A O 1
ATOM 3479 N N . LYS A 1 475 ? -12.11417 19.80747 7.80407 1.000 47.73343 470 LYS A N 1
ATOM 3480 C CA . LYS A 1 475 ? -12.17672 21.03190 8.59291 1.000 47.79794 470 LYS A CA 1
ATOM 3481 C C . LYS A 1 475 ? -13.30994 21.90991 8.07909 1.000 49.26596 470 LYS A C 1
ATOM 3482 O O . LYS A 1 475 ? -13.34587 22.21453 6.87926 1.000 49.76596 470 LYS A O 1
ATOM 3488 N N . PRO A 1 476 ? -14.24491 22.32965 8.93020 1.000 54.77387 471 PRO A N 1
ATOM 3489 C CA . PRO A 1 476 ? -15.37559 23.13405 8.44649 1.000 55.87580 471 PRO A CA 1
ATOM 3490 C C . PRO A 1 476 ? -14.90256 24.40427 7.75363 1.000 56.22794 471 PRO A C 1
ATOM 3491 O O . PRO A 1 476 ? -14.04916 25.13347 8.26466 1.000 49.26599 471 PRO A O 1
ATOM 3495 N N . ASP A 1 477 ? -15.46569 24.65943 6.57339 1.000 56.49979 472 ASP A N 1
ATOM 3496 C CA . ASP A 1 477 ? -15.12759 25.82680 5.77334 1.000 50.81861 472 ASP A CA 1
ATOM 3497 C C . ASP A 1 477 ? -16.39441 26.37422 5.13423 1.000 63.45963 472 ASP A C 1
ATOM 3498 O O . ASP A 1 477 ? -17.27754 25.60994 4.73425 1.000 59.96660 472 ASP A O 1
ATOM 3503 N N . GLU A 1 478 ? -16.47604 27.70304 5.03961 1.000 64.92610 473 GLU A N 1
ATOM 3504 C CA . GLU A 1 478 ? -17.68887 28.33692 4.53192 1.000 62.99601 473 GLU A CA 1
ATOM 3505 C C . GLU A 1 478 ? -17.88051 28.05748 3.04547 1.000 66.77322 473 GLU A C 1
ATOM 3506 O O . GLU A 1 478 ? -18.96444 27.64562 2.61536 1.000 67.85299 473 GLU A O 1
ATOM 3508 N N . GLU A 1 479 ? -16.83680 28.27335 2.24341 1.000 67.53741 474 GLU A N 1
ATOM 3509 C CA . GLU A 1 479 ? -16.96609 28.11848 0.79838 1.000 62.81729 474 GLU A CA 1
ATOM 3510 C C . GLU A 1 479 ? -16.80740 26.66347 0.37167 1.000 64.44260 474 GLU A C 1
ATOM 3511 O O . GLU A 1 479 ? -17.62542 26.14142 -0.39395 1.000 59.44855 474 GLU A O 1
ATOM 3517 N N . ALA A 1 480 ? -15.76000 25.99298 0.85572 1.000 62.85867 475 ALA A N 1
ATOM 3518 C CA . ALA A 1 480 ? -15.48939 24.62192 0.44103 1.000 55.00098 475 ALA A CA 1
ATOM 3519 C C . ALA A 1 480 ? -16.31620 23.59591 1.20410 1.000 49.41028 475 ALA A C 1
ATOM 3520 O O . ALA A 1 480 ? -16.51202 22.48286 0.70349 1.000 44.30942 475 ALA A O 1
ATOM 3522 N N . GLY A 1 481 ? -16.80631 23.94072 2.39140 1.000 55.61551 476 GLY A N 1
ATOM 3523 C CA . GLY A 1 481 ? -17.57412 23.00668 3.18961 1.000 48.67133 476 GLY A CA 1
ATOM 3524 C C . GLY A 1 481 ? -16.70307 22.19969 4.12819 1.000 53.68464 476 GLY A C 1
ATOM 3525 O O . GLY A 1 481 ? -16.91484 22.20557 5.34422 1.000 56.36401 476 GLY A O 1
ATOM 3526 N N . GLU A 1 482 ? -15.71297 21.50372 3.57419 1.000 50.85649 477 GLU A N 1
ATOM 3527 C CA . GLU A 1 482 ? -14.79145 20.70204 4.36605 1.000 48.18301 477 GLU A CA 1
ATOM 3528 C C . GLU A 1 482 ? -13.40517 20.77204 3.74793 1.000 46.45036 477 GLU A C 1
ATOM 3529 O O . GLU A 1 482 ? -13.25823 20.63529 2.52994 1.000 45.01552 477 GLU A O 1
ATOM 3535 N N . LEU A 1 483 ? -12.39584 20.98319 4.58876 1.000 44.82091 478 LEU A N 1
ATOM 3536 C CA . LEU A 1 483 ? -11.01033 21.01179 4.16210 1.000 44.62524 478 LEU A CA 1
ATOM 3537 C C . LEU A 1 483 ? -10.25010 19.86869 4.82131 1.000 41.56059 478 LEU A C 1
ATOM 3538 O O . LEU A 1 483 ? -10.30478 19.72356 6.05138 1.000 33.78999 478 LEU A O 1
ATOM 3543 N N . PRO A 1 484 ? -9.54200 19.04124 4.05510 1.000 38.31247 479 PRO A N 1
ATOM 3544 C CA . PRO A 1 484 ? -8.80385 17.92588 4.66153 1.000 41.06595 479 PRO A CA 1
ATOM 3545 C C . PRO A 1 484 ? -7.81332 18.41983 5.70545 1.000 40.17142 479 PRO A C 1
ATOM 3546 O O . PRO A 1 484 ? -7.00077 19.30975 5.44599 1.000 43.81344 479 PRO A O 1
ATOM 3550 N N . LEU A 1 485 ? -7.89076 17.83229 6.89695 1.000 44.35711 480 LEU A N 1
ATOM 3551 C CA . LEU A 1 485 ? -6.99184 18.15227 7.99753 1.000 42.39573 480 LEU A CA 1
ATOM 3552 C C . LEU A 1 485 ? -6.40219 16.86243 8.54067 1.000 39.30088 480 LEU A C 1
ATOM 3553 O O . LEU A 1 485 ? -7.12890 15.88767 8.75661 1.000 36.15253 480 LEU A O 1
ATOM 3558 N N . ALA A 1 486 ? -5.09430 16.86202 8.77213 1.000 38.52915 481 ALA A N 1
ATOM 3559 C CA . ALA A 1 486 ? -4.37217 15.66667 9.18367 1.000 38.66831 481 ALA A CA 1
ATOM 3560 C C . ALA A 1 486 ? -3.90348 15.81801 10.62408 1.000 39.04169 481 ALA A C 1
ATOM 3561 O O . ALA A 1 486 ? -3.10490 16.70957 10.93124 1.000 42.21946 481 ALA A O 1
ATOM 3563 N N . PHE A 1 487 ? -4.40750 14.95515 11.50133 1.000 33.22447 482 PHE A N 1
ATOM 3564 C CA . PHE A 1 487 ? -3.81725 14.77600 12.82084 1.000 36.07709 482 PHE A CA 1
ATOM 3565 C C . PHE A 1 487 ? -2.64294 13.81528 12.69001 1.000 36.48078 482 PHE A C 1
ATOM 3566 O O . PHE A 1 487 ? -2.82198 12.66431 12.27672 1.000 43.13890 482 PHE A O 1
ATOM 3574 N N . VAL A 1 488 ? -1.44427 14.28024 13.02714 1.000 39.89960 483 VAL A N 1
ATOM 3575 C CA . VAL A 1 488 ? -0.22357 13.51791 12.79954 1.000 46.39191 483 VAL A CA 1
ATOM 3576 C C . VAL A 1 488 ? 0.47666 13.26742 14.12766 1.000 48.66332 483 VAL A C 1
ATOM 3577 O O . VAL A 1 488 ? 0.58721 14.16894 14.96647 1.000 47.50485 483 VAL A O 1
ATOM 3581 N N . VAL A 1 489 ? 0.94571 12.03543 14.31137 1.000 43.43178 484 VAL A N 1
ATOM 3582 C CA . VAL A 1 489 ? 1.75245 11.63862 15.46043 1.000 44.47454 484 VAL A CA 1
ATOM 3583 C C . VAL A 1 489 ? 3.11678 11.23216 14.92238 1.000 48.67387 484 VAL A C 1
ATOM 3584 O O . VAL A 1 489 ? 3.24144 10.19853 14.25273 1.000 45.40933 484 VAL A O 1
ATOM 3588 N N . LYS A 1 490 ? 4.13817 12.03708 15.20475 1.000 48.82791 485 LYS A N 1
ATOM 3589 C CA . LYS A 1 490 ? 5.46256 11.74242 14.68298 1.000 52.50722 485 LYS A CA 1
ATOM 3590 C C . LYS A 1 490 ? 6.14966 10.66729 15.52149 1.000 51.32543 485 LYS A C 1
ATOM 3591 O O . LYS A 1 490 ? 5.70618 10.30573 16.61559 1.000 49.19712 485 LYS A O 1
ATOM 3597 N N . GLN A 1 491 ? 7.25352 10.15423 14.98628 1.000 47.77400 486 GLN A N 1
ATOM 3598 C CA . GLN A 1 491 ? 8.12623 9.28020 15.74859 1.000 53.14932 486 GLN A CA 1
ATOM 3599 C C . GLN A 1 491 ? 9.01907 10.11417 16.66663 1.000 56.14754 486 GLN A C 1
ATOM 3600 O O . GLN A 1 491 ? 9.10690 11.33985 16.55106 1.000 51.33100 486 GLN A O 1
ATOM 3606 N N . ALA A 1 492 ? 9.68773 9.43261 17.59465 1.000 60.80627 487 ALA A N 1
ATOM 3607 C CA . ALA A 1 492 ? 10.46521 10.11601 18.62193 1.000 53.26838 487 ALA A CA 1
ATOM 3608 C C . ALA A 1 492 ? 11.62521 10.90730 18.02854 1.000 56.35024 487 ALA A C 1
ATOM 3609 O O . ALA A 1 492 ? 11.51496 12.11942 17.81648 1.000 51.66604 487 ALA A O 1
ATOM 3611 N N . ASN A 1 493 ? 12.74229 10.22912 17.76047 1.000 63.22124 488 ASN A N 1
ATOM 3612 C CA . ASN A 1 493 ? 13.97041 10.88249 17.30460 1.000 65.71121 488 ASN A CA 1
ATOM 3613 C C . ASN A 1 493 ? 13.84872 11.19993 15.81593 1.000 60.78174 488 ASN A C 1
ATOM 3614 O O . ASN A 1 493 ? 14.31882 10.46340 14.94292 1.000 58.26657 488 ASN A O 1
ATOM 3616 N N . VAL A 1 494 ? 13.21390 12.33298 15.52716 1.000 54.72254 489 VAL A N 1
ATOM 3617 C CA . VAL A 1 494 ? 13.02157 12.77984 14.15143 1.000 54.60099 489 VAL A CA 1
ATOM 3618 C C . VAL A 1 494 ? 12.56782 14.23004 14.18237 1.000 55.29317 489 VAL A C 1
ATOM 3619 O O . VAL A 1 494 ? 12.08086 14.71626 15.20878 1.000 48.47435 489 VAL A O 1
ATOM 3623 N N . GLN A 1 495 ? 12.73793 14.92595 13.06094 1.000 52.04978 490 GLN A N 1
ATOM 3624 C CA . GLN A 1 495 ? 12.25511 16.28885 12.88401 1.000 53.20183 490 GLN A CA 1
ATOM 3625 C C . GLN A 1 495 ? 11.17974 16.29407 11.80732 1.000 56.31659 490 GLN A C 1
ATOM 3626 O O . GLN A 1 495 ? 11.38179 15.73872 10.72141 1.000 59.67792 490 GLN A O 1
ATOM 3632 N N . LEU A 1 496 ? 10.04241 16.91697 12.10859 1.000 49.33017 491 LEU A N 1
ATOM 3633 C CA . LEU A 1 496 ? 8.93795 16.99598 11.16394 1.000 49.93852 491 LEU A CA 1
ATOM 3634 C C . LEU A 1 496 ? 8.19130 18.30212 11.38247 1.000 53.45091 491 LEU A C 1
ATOM 3635 O O . LEU A 1 496 ? 8.00598 18.73533 12.52287 1.000 55.54948 491 LEU A O 1
ATOM 3640 N N . THR A 1 497 ? 7.76203 18.91998 10.28475 1.000 53.78482 492 THR A N 1
ATOM 3641 C CA . THR A 1 497 ? 7.06944 20.19819 10.32688 1.000 55.88818 492 THR A CA 1
ATOM 3642 C C . THR A 1 497 ? 5.77431 20.11151 9.53263 1.000 55.64138 492 THR A C 1
ATOM 3643 O O . THR A 1 497 ? 5.64966 19.31220 8.60015 1.000 54.14660 492 THR A O 1
ATOM 3647 N N . GLU A 1 498 ? 4.80603 20.94774 9.91647 1.000 56.89228 493 GLU A N 1
ATOM 3648 C CA . GLU A 1 498 ? 3.53788 20.99225 9.19585 1.000 56.91611 493 GLU A CA 1
ATOM 3649 C C . GLU A 1 498 ? 3.75692 21.22548 7.70610 1.000 57.21553 493 GLU A C 1
ATOM 3650 O O . GLU A 1 498 ? 3.10170 20.59646 6.86710 1.000 60.72190 493 GLU A O 1
ATOM 3652 N N . ASN A 1 499 ? 4.67928 22.12537 7.35652 1.000 59.33749 494 ASN A N 1
ATOM 3653 C CA . ASN A 1 499 ? 4.96989 22.36824 5.94707 1.000 56.22509 494 ASN A CA 1
ATOM 3654 C C . ASN A 1 499 ? 5.48827 21.10719 5.26791 1.000 50.14096 494 ASN A C 1
ATOM 3655 O O . ASN A 1 499 ? 5.08800 20.78964 4.14162 1.000 45.56775 494 ASN A O 1
ATOM 3657 N N . GLU A 1 500 ? 6.37645 20.37112 5.94061 1.000 53.93310 495 GLU A N 1
ATOM 3658 C CA . GLU A 1 500 ? 6.91879 19.15099 5.35217 1.000 52.90737 495 GLU A CA 1
ATOM 3659 C C . GLU A 1 500 ? 5.82544 18.11582 5.12283 1.000 50.49318 495 GLU A C 1
ATOM 3660 O O . GLU A 1 500 ? 5.85025 17.38615 4.12446 1.000 43.73288 495 GLU A O 1
ATOM 3666 N N . VAL A 1 501 ? 4.85781 18.03490 6.03768 1.000 50.79402 496 VAL A N 1
ATOM 3667 C CA . VAL A 1 501 ? 3.75129 17.09874 5.86489 1.000 51.22490 496 VAL A CA 1
ATOM 3668 C C . VAL A 1 501 ? 2.86634 17.53523 4.70413 1.000 51.21871 496 VAL A C 1
ATOM 3669 O O . VAL A 1 501 ? 2.53206 16.73617 3.82146 1.000 51.08731 496 VAL A O 1
ATOM 3673 N N . ILE A 1 502 ? 2.47611 18.81147 4.68657 1.000 49.89289 497 ILE A N 1
ATOM 3674 C CA . ILE A 1 502 ? 1.68278 19.33218 3.57614 1.000 47.79960 497 ILE A CA 1
ATOM 3675 C C . ILE A 1 502 ? 2.39717 19.07913 2.25526 1.000 50.30432 497 ILE A C 1
ATOM 3676 O O . ILE A 1 502 ? 1.78804 18.64635 1.26937 1.000 51.40185 497 ILE A O 1
ATOM 3681 N N . GLN A 1 503 ? 3.70467 19.34752 2.21794 1.000 48.86219 498 GLN A N 1
ATOM 3682 C CA . GLN A 1 503 ? 4.47926 19.09374 1.00780 1.000 45.84862 498 GLN A CA 1
ATOM 3683 C C . GLN A 1 503 ? 4.42900 17.62205 0.62068 1.000 53.35502 498 GLN A C 1
ATOM 3684 O O . GLN A 1 503 ? 4.35762 17.28558 -0.56743 1.000 52.03957 498 GLN A O 1
ATOM 3690 N N . PHE A 1 504 ? 4.46135 16.72960 1.61246 1.000 50.61087 499 PHE A N 1
ATOM 3691 C CA . PHE A 1 504 ? 4.48582 15.29998 1.32458 1.000 48.95054 499 PHE A CA 1
ATOM 3692 C C . PHE A 1 504 ? 3.23671 14.86995 0.56548 1.000 49.57697 499 PHE A C 1
ATOM 3693 O O . PHE A 1 504 ? 3.32601 14.22426 -0.48532 1.000 50.14623 499 PHE A O 1
ATOM 3701 N N . VAL A 1 505 ? 2.05595 15.21128 1.08781 1.000 47.33446 500 VAL A N 1
ATOM 3702 C CA . VAL A 1 505 ? 0.82501 14.85240 0.39497 1.000 52.09248 500 VAL A CA 1
ATOM 3703 C C . VAL A 1 505 ? 0.63042 15.69608 -0.85473 1.000 52.83770 500 VAL A C 1
ATOM 3704 O O . VAL A 1 505 ? -0.07310 15.27589 -1.78132 1.000 54.19771 500 VAL A O 1
ATOM 3708 N N . ASN A 1 506 ? 1.24398 16.87919 -0.90904 1.000 50.42357 501 ASN A N 1
ATOM 3709 C CA . ASN A 1 506 ? 1.15638 17.69745 -2.11185 1.000 57.70697 501 ASN A CA 1
ATOM 3710 C C . ASN A 1 506 ? 1.88005 17.05095 -3.28581 1.000 56.04827 501 ASN A C 1
ATOM 3711 O O . ASN A 1 506 ? 1.46810 17.22575 -4.43803 1.000 58.11538 501 ASN A O 1
ATOM 3716 N N . ASP A 1 507 ? 2.94699 16.30139 -3.01747 1.000 50.15275 502 ASP A N 1
ATOM 3717 C CA . ASP A 1 507 ? 3.75341 15.68085 -4.05846 1.000 51.25091 502 ASP A CA 1
ATOM 3718 C C . ASP A 1 507 ? 3.39520 14.22152 -4.30561 1.000 46.75524 502 ASP A C 1
ATOM 3719 O O . ASP A 1 507 ? 4.00923 13.58791 -5.16886 1.000 49.62043 502 ASP A O 1
ATOM 3724 N N . ASN A 1 508 ? 2.42377 13.66954 -3.57254 1.000 47.10883 503 ASN A N 1
ATOM 3725 C CA . ASN A 1 508 ? 2.07039 12.26515 -3.73834 1.000 47.57774 503 ASN A CA 1
ATOM 3726 C C . ASN A 1 508 ? 0.56522 12.02592 -3.77263 1.000 48.64072 503 ASN A C 1
ATOM 3727 O O . ASN A 1 508 ? 0.14230 10.86238 -3.77462 1.000 49.64786 503 ASN A O 1
ATOM 3732 N N . ALA A 1 509 ? -0.25487 13.07433 -3.80040 1.000 47.59337 504 ALA A N 1
ATOM 3733 C CA . ALA A 1 509 ? -1.70139 12.91939 -3.79420 1.000 48.71667 504 ALA A CA 1
ATOM 3734 C C . ALA A 1 509 ? -2.32703 13.92492 -4.74986 1.000 49.03671 504 ALA A C 1
ATOM 3735 O O . ALA A 1 509 ? -1.70643 14.91886 -5.13667 1.000 46.10303 504 ALA A O 1
ATOM 3737 N N . SER A 1 510 ? -3.57519 13.65301 -5.12439 1.000 47.30270 505 SER A N 1
ATOM 3738 C CA . SER A 1 510 ? -4.29648 14.53464 -6.02284 1.000 44.70393 505 SER A CA 1
ATOM 3739 C C . SER A 1 510 ? -4.58908 15.86907 -5.34031 1.000 44.52183 505 SER A C 1
ATOM 3740 O O . SER A 1 510 ? -4.56620 15.97053 -4.11130 1.000 44.71582 505 SER A O 1
ATOM 3743 N N . PRO A 1 511 ? -4.86179 16.91397 -6.12491 1.000 42.63579 506 PRO A N 1
ATOM 3744 C CA . PRO A 1 511 ? -5.09778 18.23644 -5.52199 1.000 42.30493 506 PRO A CA 1
ATOM 3745 C C . PRO A 1 511 ? -6.22501 18.25270 -4.50551 1.000 40.41902 506 PRO A C 1
ATOM 3746 O O . PRO A 1 511 ? -6.20802 19.08886 -3.59405 1.000 40.55110 506 PRO A O 1
ATOM 3750 N N . ALA A 1 512 ? -7.20747 17.35663 -4.62861 1.000 44.11184 507 ALA A N 1
ATOM 3751 C CA . ALA A 1 512 ? -8.31112 17.34719 -3.67383 1.000 42.53379 507 ALA A CA 1
ATOM 3752 C C . ALA A 1 512 ? -7.85831 16.89583 -2.29256 1.000 41.46928 507 ALA A C 1
ATOM 3753 O O . ALA A 1 512 ? -8.37461 17.38686 -1.28228 1.000 43.20229 507 ALA A O 1
ATOM 3755 N N . LYS A 1 513 ? -6.90213 15.96981 -2.22520 1.000 42.44824 508 LYS A N 1
ATOM 3756 C CA . LYS A 1 513 ? -6.38454 15.50111 -0.94492 1.000 40.70094 508 LYS A CA 1
ATOM 3757 C C . LYS A 1 513 ? -5.46214 16.50758 -0.27338 1.000 38.30116 508 LYS A C 1
ATOM 3758 O O . LYS A 1 513 ? -4.94483 16.21451 0.81065 1.000 43.39504 508 LYS A O 1
ATOM 3764 N N . ARG A 1 514 ? -5.24614 17.67132 -0.88290 1.000 40.55217 509 ARG A N 1
ATOM 3765 C CA . ARG A 1 514 ? -4.40757 18.70062 -0.28480 1.000 39.93299 509 ARG A CA 1
ATOM 3766 C C . ARG A 1 514 ? -4.86137 19.00809 1.13429 1.000 37.21096 509 ARG A C 1
ATOM 3767 O O . ARG A 1 514 ? -6.04864 19.22733 1.39095 1.000 38.24713 509 ARG A O 1
ATOM 3775 N N . LEU A 1 515 ? -3.90324 19.02791 2.05853 1.000 38.42501 510 LEU A N 1
ATOM 3776 C CA . LEU A 1 515 ? -4.19236 19.32577 3.45913 1.000 38.55656 510 LEU A CA 1
ATOM 3777 C C . LEU A 1 515 ? -4.41449 20.82739 3.65174 1.000 44.16264 510 LEU A C 1
ATOM 3778 O O . LEU A 1 515 ? -3.73746 21.49569 4.43269 1.000 40.90162 510 LEU A O 1
ATOM 3783 N N . ARG A 1 516 ? -5.38548 21.35636 2.89949 1.000 40.96071 511 ARG A N 1
ATOM 3784 C CA . ARG A 1 516 ? -5.74110 22.76535 3.03652 1.000 41.39504 511 ARG A CA 1
ATOM 3785 C C . ARG A 1 516 ? -6.12775 23.10601 4.47050 1.000 40.63477 511 ARG A C 1
ATOM 3786 O O . ARG A 1 516 ? -5.96285 24.25222 4.90418 1.000 43.95134 511 ARG A O 1
ATOM 3794 N N . GLY A 1 517 ? -6.63875 22.13084 5.22030 1.000 43.39765 512 GLY A N 1
ATOM 3795 C CA . GLY A 1 517 ? -6.95610 22.35177 6.61865 1.000 40.31487 512 GLY A CA 1
ATOM 3796 C C . GLY A 1 517 ? -5.75170 22.41961 7.53184 1.000 35.40016 512 GLY A C 1
ATOM 3797 O O . GLY A 1 517 ? -5.90343 22.80400 8.69614 1.000 43.82834 512 GLY A O 1
ATOM 3798 N N . GLY A 1 518 ? -4.57265 22.05839 7.03995 1.000 37.68716 513 GLY A N 1
ATOM 3799 C CA . GLY A 1 518 ? -3.36641 22.13685 7.83562 1.000 37.08162 513 GLY A CA 1
ATOM 3800 C C . GLY A 1 518 ? -3.04978 20.84951 8.56788 1.000 43.75223 513 GLY A C 1
ATOM 3801 O O . GLY A 1 518 ? -3.70353 19.81260 8.41671 1.000 46.02899 513 GLY A O 1
ATOM 3802 N N . VAL A 1 519 ? -2.00506 20.93072 9.38509 1.000 47.98152 514 VAL A N 1
ATOM 3803 C CA . VAL A 1 519 ? -1.54212 19.80755 10.18772 1.000 38.53755 514 VAL A CA 1
ATOM 3804 C C . VAL A 1 519 ? -1.74299 20.14274 11.65641 1.000 43.43865 514 VAL A C 1
ATOM 3805 O O . VAL A 1 519 ? -1.69789 21.30927 12.06339 1.000 58.55253 514 VAL A O 1
ATOM 3809 N N . ILE A 1 520 ? -1.97120 19.10425 12.45614 1.000 44.59351 515 ILE A N 1
ATOM 3810 C CA . ILE A 1 520 ? -2.10837 19.25654 13.89889 1.000 44.74263 515 ILE A CA 1
ATOM 3811 C C . ILE A 1 520 ? -1.37824 18.11121 14.58417 1.000 44.16344 515 ILE A C 1
ATOM 3812 O O . ILE A 1 520 ? -1.95718 17.04570 14.82274 1.000 47.09375 515 ILE A O 1
ATOM 3817 N N . PHE A 1 521 ? -0.10196 18.32107 14.89884 1.000 48.99099 516 PHE A N 1
ATOM 3818 C CA . PHE A 1 521 ? 0.68978 17.27577 15.53135 1.000 45.70307 516 PHE A CA 1
ATOM 3819 C C . PHE A 1 521 ? 0.14371 16.95795 16.91688 1.000 45.40355 516 PHE A C 1
ATOM 3820 O O . PHE A 1 521 ? -0.27668 17.84972 17.65883 1.000 49.05266 516 PHE A O 1
ATOM 3828 N N . VAL A 1 522 ? 0.15152 15.67145 17.26155 1.000 44.14500 517 VAL A N 1
ATOM 3829 C CA . VAL A 1 522 ? -0.36763 15.20139 18.53915 1.000 43.40734 517 VAL A CA 1
ATOM 3830 C C . VAL A 1 522 ? 0.38119 13.93242 18.91508 1.000 49.24291 517 VAL A C 1
ATOM 3831 O O . VAL A 1 522 ? 0.85523 13.19213 18.04931 1.000 47.69776 517 VAL A O 1
ATOM 3835 N N . ASP A 1 523 ? 0.48889 13.68368 20.21961 1.000 46.60968 518 ASP A N 1
ATOM 3836 C CA . ASP A 1 523 ? 1.24322 12.54064 20.71803 1.000 54.47832 518 ASP A CA 1
ATOM 3837 C C . ASP A 1 523 ? 0.43919 11.24479 20.73338 1.000 52.84304 518 ASP A C 1
ATOM 3838 O O . ASP A 1 523 ? 0.99569 10.19788 21.08321 1.000 48.14497 518 ASP A O 1
ATOM 3843 N N . GLU A 1 524 ? -0.83874 11.27950 20.36019 1.000 55.10176 519 GLU A N 1
ATOM 3844 C CA . GLU A 1 524 ? -1.65876 10.07587 20.35644 1.000 53.38628 519 GLU A CA 1
ATOM 3845 C C . GLU A 1 524 ? -2.98839 10.37917 19.68293 1.000 50.73514 519 GLU A C 1
ATOM 3846 O O . GLU A 1 524 ? -3.58808 11.42681 19.93228 1.000 52.22427 519 GLU A O 1
ATOM 3852 N N . ILE A 1 525 ? -3.43869 9.46085 18.84147 1.000 55.31242 520 ILE A N 1
ATOM 3853 C CA . ILE A 1 525 ? -4.70348 9.59129 18.12033 1.000 51.05445 520 ILE A CA 1
ATOM 3854 C C . ILE A 1 525 ? -5.76073 8.78459 18.86173 1.000 53.32866 520 ILE A C 1
ATOM 3855 O O . ILE A 1 525 ? -5.51170 7.61663 19.19166 1.000 49.43362 520 ILE A O 1
ATOM 3860 N N . PRO A 1 526 ? -6.93823 9.34962 19.13541 1.000 60.13091 521 PRO A N 1
ATOM 3861 C CA . PRO A 1 526 ? -7.96829 8.60671 19.87746 1.000 53.79384 521 PRO A CA 1
ATOM 3862 C C . PRO A 1 526 ? -8.52399 7.46222 19.04261 1.000 52.18766 521 PRO A C 1
ATOM 3863 O O . PRO A 1 526 ? -9.08290 7.67560 17.96439 1.000 53.51257 521 PRO A O 1
ATOM 3867 N N . LYS A 1 527 ? -8.36754 6.24374 19.55075 1.000 51.39749 522 LYS A N 1
ATOM 3868 C CA . LYS A 1 527 ? -8.92270 5.04898 18.93556 1.000 54.60415 522 LYS A CA 1
ATOM 3869 C C . LYS A 1 527 ? -9.81830 4.33680 19.93824 1.000 55.19360 522 LYS A C 1
ATOM 3870 O O . LYS A 1 527 ? -9.59943 4.41116 21.15123 1.000 55.36232 522 LYS A O 1
ATOM 3876 N N . ASN A 1 528 ? -10.83153 3.64902 19.42814 1.000 51.12993 523 ASN A N 1
ATOM 3877 C CA . ASN A 1 528 ? -11.66748 2.81470 20.27544 1.000 55.91528 523 ASN A CA 1
ATOM 3878 C C . ASN A 1 528 ? -10.97440 1.48034 20.51473 1.000 54.63256 523 ASN A C 1
ATOM 3879 O O . ASN A 1 528 ? -10.01421 1.12947 19.82578 1.000 55.70950 523 ASN A O 1
ATOM 3884 N N . PRO A 1 529 ? -11.43860 0.70564 21.49559 1.000 55.55226 524 PRO A N 1
ATOM 3885 C CA . PRO A 1 529 ? -10.77814 -0.57321 21.79787 1.000 55.22061 524 PRO A CA 1
ATOM 3886 C C . PRO A 1 529 ? -10.66037 -1.49498 20.59045 1.000 52.77298 524 PRO A C 1
ATOM 3887 O O . PRO A 1 529 ? -9.86674 -2.44065 20.60840 1.000 54.28118 524 PRO A O 1
ATOM 3891 N N . SER A 1 530 ? -11.43117 -1.23186 19.53377 1.000 50.94667 525 SER A N 1
ATOM 3892 C CA . SER A 1 530 ? -11.41967 -2.05836 18.33380 1.000 48.42764 525 SER A CA 1
ATOM 3893 C C . SER A 1 530 ? -10.57759 -1.45613 17.21063 1.000 50.90745 525 SER A C 1
ATOM 3894 O O . SER A 1 530 ? -10.71617 -1.86451 16.05229 1.000 47.38333 525 SER A O 1
ATOM 3897 N N . GLY A 1 531 ? -9.71303 -0.49488 17.52635 1.000 52.83863 526 GLY A N 1
ATOM 3898 C CA . GLY A 1 531 ? -8.83758 0.08089 16.52557 1.000 51.53810 526 GLY A CA 1
ATOM 3899 C C . GLY A 1 531 ? -9.49230 1.02866 15.54745 1.000 51.06303 526 GLY A C 1
ATOM 3900 O O . GLY A 1 531 ? -8.91052 1.30939 14.49545 1.000 52.94735 526 GLY A O 1
ATOM 3901 N N . LYS A 1 532 ? -10.68439 1.53305 15.85287 1.000 52.49689 527 LYS A N 1
ATOM 3902 C CA . LYS A 1 532 ? -11.36039 2.48804 14.98477 1.000 51.73237 527 LYS A CA 1
ATOM 3903 C C . LYS A 1 532 ? -11.03115 3.90633 15.43116 1.000 46.27556 527 LYS A C 1
ATOM 3904 O O . LYS A 1 532 ? -11.10761 4.22223 16.62306 1.000 49.51301 527 LYS A O 1
ATOM 3906 N N . ILE A 1 533 ? -10.66110 4.75521 14.47419 1.000 45.10077 528 ILE A N 1
ATOM 3907 C CA . ILE A 1 533 ? -10.32327 6.13959 14.78792 1.000 47.90433 528 ILE A CA 1
ATOM 3908 C C . ILE A 1 533 ? -11.57755 6.85922 15.26715 1.000 44.42968 528 ILE A C 1
ATOM 3909 O O . ILE A 1 533 ? -12.57090 6.96116 14.53777 1.000 43.49228 528 ILE A O 1
ATOM 3914 N N . LEU A 1 534 ? -11.53804 7.36049 16.50226 1.000 44.32291 529 LEU A N 1
ATOM 3915 C CA . LEU A 1 534 ? -12.67664 8.06387 17.09366 1.000 51.60211 529 LEU A CA 1
ATOM 3916 C C . LEU A 1 534 ? -12.75899 9.46000 16.48091 1.000 53.34084 529 LEU A C 1
ATOM 3917 O O . LEU A 1 534 ? -12.31600 10.45987 17.05236 1.000 57.55737 529 LEU A O 1
ATOM 3919 N N . ARG A 1 535 ? -13.34370 9.51989 15.28125 1.000 51.98907 530 ARG A N 1
ATOM 3920 C CA . ARG A 1 535 ? -13.46448 10.79459 14.58016 1.000 53.27107 530 ARG A CA 1
ATOM 3921 C C . ARG A 1 535 ? -14.24925 11.80594 15.40388 1.000 54.11328 530 ARG A C 1
ATOM 3922 O O . ARG A 1 535 ? -13.92523 12.99963 15.40753 1.000 53.92605 530 ARG A O 1
ATOM 3930 N N . ARG A 1 536 ? -15.28985 11.34782 16.10330 1.000 53.32777 531 ARG A N 1
ATOM 3931 C CA . ARG A 1 536 ? -16.09696 12.25012 16.91744 1.000 54.89990 531 ARG A CA 1
ATOM 3932 C C . ARG A 1 536 ? -15.22227 13.06736 17.85988 1.000 56.63223 531 ARG A C 1
ATOM 3933 O O . ARG A 1 536 ? -15.33852 14.29622 17.93020 1.000 54.45466 531 ARG A O 1
ATOM 3935 N N . ILE A 1 537 ? -14.32873 12.39696 18.58819 1.000 57.17806 532 ILE A N 1
ATOM 3936 C CA . ILE A 1 537 ? -13.44929 13.10617 19.51057 1.000 59.14005 532 ILE A CA 1
ATOM 3937 C C . ILE A 1 537 ? -12.48879 14.00817 18.74698 1.000 60.08960 532 ILE A C 1
ATOM 3938 O O . ILE A 1 537 ? -12.19716 15.13128 19.17613 1.000 65.12583 532 ILE A O 1
ATOM 3943 N N . LEU A 1 538 ? -11.98518 13.53667 17.60331 1.000 55.12252 533 LEU A N 1
ATOM 3944 C CA . LEU A 1 538 ? -11.03057 14.32833 16.83343 1.000 55.07163 533 LEU A CA 1
ATOM 3945 C C . LEU A 1 538 ? -11.62387 15.67078 16.42574 1.000 57.04670 533 LEU A C 1
ATOM 3946 O O . LEU A 1 538 ? -10.95479 16.70683 16.51632 1.000 57.96528 533 LEU A O 1
ATOM 3951 N N . ARG A 1 539 ? -12.87998 15.67413 15.97358 1.000 56.38396 534 ARG A N 1
ATOM 3952 C CA . ARG A 1 539 ? -13.51324 16.92568 15.57311 1.000 52.26782 534 ARG A CA 1
ATOM 3953 C C . ARG A 1 539 ? -13.69331 17.86937 16.75455 1.000 62.52816 534 ARG A C 1
ATOM 3954 O O . ARG A 1 539 ? -13.75212 19.09044 16.56660 1.000 62.50977 534 ARG A O 1
ATOM 3962 N N . GLU A 1 540 ? -13.78393 17.32987 17.97228 1.000 60.31494 535 GLU A N 1
ATOM 3963 C CA . GLU A 1 540 ? -13.92199 18.18588 19.14416 1.000 61.25728 535 GLU A CA 1
ATOM 3964 C C . GLU A 1 540 ? -12.63268 18.93965 19.44316 1.000 63.16731 535 GLU A C 1
ATOM 3965 O O . GLU A 1 540 ? -12.67938 20.09015 19.89171 1.000 63.31411 535 GLU A O 1
ATOM 3967 N N . MET A 1 541 ? -11.47779 18.32512 19.17999 1.000 64.00475 536 MET A N 1
ATOM 3968 C CA . MET A 1 541 ? -10.21035 18.95593 19.52542 1.000 62.01505 536 MET A CA 1
ATOM 3969 C C . MET A 1 541 ? -9.88472 20.15530 18.64584 1.000 64.87056 536 MET A C 1
ATOM 3970 O O . MET A 1 541 ? -8.99907 20.93853 19.00332 1.000 71.64801 536 MET A O 1
ATOM 3975 N N . LEU A 1 542 ? -10.56129 20.31487 17.50816 1.000 62.87198 537 LEU A N 1
ATOM 3976 C CA . LEU A 1 542 ? -10.28583 21.43959 16.62068 1.000 67.53183 537 LEU A CA 1
ATOM 3977 C C . LEU A 1 542 ? -10.37917 22.75820 17.37991 1.000 68.78959 537 LEU A C 1
ATOM 3978 O O . LEU A 1 542 ? -11.43680 23.39622 17.40429 1.000 74.62232 537 LEU A O 1
ATOM 3980 N N . LYS A 1 543 ? -9.27998 23.16908 18.00608 1.000 68.74600 538 LYS A N 1
ATOM 3981 C CA . LYS A 1 543 ? -9.26238 24.38796 18.80843 1.000 71.71172 538 LYS A CA 1
ATOM 3982 C C . LYS A 1 543 ? -7.93539 25.12552 18.66376 1.000 64.68448 538 LYS A C 1
ATOM 3983 O O . LYS A 1 543 ? -7.79412 26.26227 19.11475 1.000 63.97046 538 LYS A O 1
#

Nearest PDB structures (foldseek):
  7kyd-assembly1_A  TM=1.002E+00  e=0.000E+00  Drosophila melanogaster
  6q2m-assembly2_B  TM=8.961E-01  e=1.887E-51  Photinus pyralis
  6q2m-assembly3_C  TM=9.211E-01  e=1.476E-46  Photinus pyralis
  3rix-assembly1_A  TM=9.013E-01  e=1.324E-45  Photinus pyralis
  5gyz-assembly1_A  TM=9.092E-01  e=2.725E-44  Photinus pyralis

Solvent-accessible surface area: 21435 Å² total; per-residue (Å²): 128,18,109,85,56,124,54,55,46,0,37,4,2,95,58,128,96,41,89,0,33,114,24,107,1,0,1,17,22,3,2,80,41,3,52,84,24,40,82,105,30,3,1,0,14,15,93,107,48,60,102,41,28,0,55,80,0,25,59,12,0,3,38,0,0,42,4,0,84,72,40,39,4,57,66,80,38,21,1,0,0,2,0,37,3,18,21,40,0,0,6,1,0,1,0,0,4,0,3,8,3,5,0,3,1,2,23,30,96,20,46,60,150,42,5,45,52,1,0,62,41,6,125,0,70,2,0,1,0,3,135,116,6,4,70,86,0,0,74,10,1,43,171,15,109,54,8,56,0,0,0,1,16,40,35,102,14,192,109,13,155,61,41,47,51,8,69,128,38,45,143,61,81,184,60,170,46,123,118,88,11,95,3,46,71,14,78,50,103,102,18,17,1,0,3,1,20,23,92,33,130,97,41,41,6,67,1,0,27,0,6,9,39,8,2,0,10,25,32,13,89,73,27,128,48,97,50,50,80,11,10,0,0,0,5,4,14,0,18,42,3,34,0,0,2,3,0,1,30,1,5,5,56,2,0,64,1,0,7,5,56,65,65,88,64,116,27,0,0,52,4,0,86,77,48,46,0,70,5,0,17,0,6,10,28,15,0,13,18,0,11,13,38,91,47,1,103,80,53,83,14,84,30,2,85,3,0,17,4,6,44,20,75,13,22,112,57,3,14,78,48,0,39,94,75,39,58,8,79,66,17,18,6,13,21,28,31,11,19,2,1,38,37,1,0,41,2,48,73,84,52,45,68,79,18,0,4,0,14,8,26,53,20,15,70,0,26,0,11,52,50,145,81,50,48,69,22,13,33,85,82,125,1,25,0,0,0,73,20,74,8,21,6,103,4,18,36,82,44,101,70,30,22,121,100,14,32,99,131,36,24,2,46,5,16,15,20,0,45,0,19,106,72,41,0,0,39,43,15,5,96,55,85,53,27,3,57,8,125,72,126,120,5,14,0,11,64,0,11,21,34,0,20,43,21,116,69,1,66,22,4,0,0,10,10,93,112,52,108,168,10,40,53,28,0,10,0,6,0,6,75,38,99,110,38,154,15,69,38,69,59,1,55,90,47,1,55,96,81,26,48,83,18,38,80,4,98,10,19,22,58,62,48,129,132,7,31,64,40,55,6,4,38,42,30,19,62,94,1,126,58,69,60,221

Secondary structure (DSSP, 8-state):
--EEETTTEEE-------HHHHSS-HHHHHHHHHHHTTT-EEEEETTTTEEEEHHHHHHHHHHHHHHHHHTT--TT-EEEEE--SSHHHHHHHHHHHHTT-EEEE--TT--HHHHHHHHHHH--SEEEE-TTTHHHHHHHHHT-TT--EEEESSS--SSSSSEEEHHHHHH-TTS---S---PPP--TTT-EEEEEEE--TTSS-EEEEEEHHHHHHHHT---SS-GGG-EEEE-S-TTSHHHHHHHHHHHHTT-EEEE-SS--HHHHHHHHHHTT--EEEE-HHHHHHHHH-GGGGGS--TT--EEEE-SS---HHHHHHHHHHH--SEEEEEEE-GGGSSEEEE--SSS--TT--BEEPTTEEEEEE-SSS--B--TT--EEEEEEETTS--EETT-HHHHHHHEETTEEEEEEEEEE-TT--EEEEEEGGGSEEETTEEE-HHHHHHHHHHSTTEEEEEEEEEEETTTEEEEEEEEEE-SS----HHHHHHHHHTTS-GGG--TT-EEE-S---B-TTS-B-HHHHHHH--

Organism: Drosophila melanogaster (NCBI:txid7227)